Protein AF-0000000075774456 (afdb_homodimer)

Nearest PDB structures (foldseek):
  8r0j-assembly2_D  TM=3.001E-01  e=8.867E-02  Homo sapiens
  5mq0-assembly1_S  TM=2.725E-01  e=1.001E+00  Saccharomyces cerevisiae
  7peq-assembly1_AJ  TM=3.921E-01  e=4.628E+00  Homo sapiens
  8j8p-assembly1_C  TM=2.088E-01  e=6.233E+00  Saccharomyces eubayanus
  8r0j-assembly2_D  TM=2.995E-01  e=8.750E-02  Homo sapiens

Solvent-accessible surface area (backbone atoms only — not comparable to full-atom values): 35991 Å² total; per-residue (Å²): 129,80,80,63,86,65,71,58,77,84,46,40,60,58,49,46,48,51,60,70,64,41,70,75,75,58,75,82,35,66,60,40,63,71,48,33,70,65,65,66,44,66,70,77,59,61,68,73,62,78,71,73,77,82,69,84,73,77,75,72,77,70,77,75,67,77,83,60,87,42,68,63,58,49,47,47,48,47,50,50,47,50,48,49,50,47,52,54,49,50,51,50,32,60,74,36,36,75,82,36,39,67,58,50,49,57,51,33,72,75,36,58,67,51,35,34,53,43,36,69,64,55,50,70,68,39,49,50,53,44,50,50,52,59,75,72,45,87,88,62,61,65,73,50,52,52,49,41,43,66,34,19,48,58,39,28,48,50,69,45,93,50,47,62,52,45,50,50,53,56,49,34,47,71,74,36,50,71,60,31,50,55,34,49,51,51,51,54,65,34,86,73,37,62,55,64,56,55,39,51,48,56,67,71,48,53,46,69,55,30,29,54,49,49,54,52,53,62,67,61,71,70,51,70,68,34,44,61,69,38,34,56,44,52,33,57,35,54,72,56,23,72,86,43,72,68,52,50,50,47,53,48,55,49,48,69,71,40,33,77,80,39,23,66,35,56,48,52,31,48,37,53,34,51,49,52,53,49,27,55,75,68,70,52,86,74,64,60,70,64,51,49,54,37,48,69,62,32,65,27,56,37,28,59,62,36,50,55,54,50,52,55,48,51,55,61,70,75,104,132,79,82,66,86,66,74,57,76,84,47,40,61,58,50,45,46,51,59,69,64,41,70,75,74,57,76,81,35,66,61,40,60,71,47,32,69,64,66,64,43,65,70,75,57,58,67,71,61,78,71,73,78,80,68,85,73,75,77,72,81,68,80,74,68,79,82,60,88,41,69,63,58,49,47,47,49,46,49,51,46,49,48,50,51,46,52,54,50,50,51,49,33,60,74,35,36,74,83,36,39,66,58,49,51,56,54,33,73,75,36,60,66,52,34,36,53,44,37,70,63,56,50,69,67,40,49,50,53,44,51,50,54,58,74,73,43,87,88,61,62,64,73,50,52,52,50,40,46,64,34,20,48,55,38,28,48,49,70,46,94,49,47,62,52,46,50,49,53,54,48,34,47,70,76,37,50,71,58,31,52,56,35,49,51,50,52,54,65,34,86,72,37,60,55,65,56,56,39,53,47,55,68,71,48,54,47,70,57,30,30,52,48,49,54,54,54,63,68,60,72,70,51,69,67,37,43,61,70,38,34,56,46,51,31,55,35,54,72,55,23,72,87,43,72,67,53,49,50,47,53,49,54,49,48,69,71,39,32,77,82,39,23,67,34,58,49,52,31,46,36,53,34,52,49,52,53,49,28,54,74,68,69,52,86,73,63,59,70,65,50,49,54,38,48,68,62,32,65,27,57,37,29,60,62,35,50,55,54,49,52,55,47,51,54,59,69,75,102

Secondary structure (DSSP, 8-state):
-----PPPHHHHHHHHHHHHHS----TT-HHIIIIIHHHTS-TT--TTS---------------------HHHHHHHHHHHHHHHHHHHHHHHHH-TTTTHHHHHHHHHH-THHHHHHHHHS-HHHHHHHHHHHHH-S---HHHHHHIIIIIHHHHHHH---HHHHHHHHHHHHH-HHHHHHHHHHHHH-TTS-HHHHHHHHHHS-HHHHHHHHHHHTTS---HHHHHHTHHHHHHHHHHS---HHHHHHHHHHHHHHTTTTTT-HHHHHHHHHHHHHHHHHT----HHHHHHHHHH--STTHHHHHHHHHHHHHHHH-/-----PPPHHHHHHHHHHHHHS----TT-HHIIIIIHHHTS-TT--TTS---------------------HHHHHHHHHHHHHHHHHHHHHHHHH-TTTTHHHHHHHHHH-THHHHHHHHHS-HHHHHHHHHHHHH-S---HHHHHHIIIIIHHHHHHH---HHHHHHHHHHHHH-HHHHHHHHHHHHH-TTS-HHHHHHHHHHS-HHHHHHHHHHHHTS---HHHHHHTHHHHHHHHHHS---HHHHHHHHHHHHHHTTTTTT-HHHHHHHHHHHHHHHHHT----HHHHHHHHHH--STTHHHHHHHHHHHHHHHH-

pLDDT: mean 80.05, std 23.54, range [22.78, 98.06]

Foldseek 3Di:
DPPPPDDDPVCVVVVVVVVVPPPDPPCPPPCCVVCVVVVPPPPVVPCPDCPPCPDDPPVPPPDPPDPDCPPVVVVVVVVVVVVVVLVVLLVVCQVPVVVCVVVVLVVCLVPVVSLLVSLQPHDPVSVLVNLCCVLVDDPDDPSSLLSNLVHNLQSNQLRDDDPVNLVSLLSCCVRPVVSSLVSVLVQLADLSRQLVSLQVNLVVDAQAVLQVVLLSVLVSPHDLVSCVRNLQSNLSSLLSYDDDPSSLVSLVVSCLVCLVVCLEPQSSLSSLLSSLVVCVVVLNDDPLPSSVVSLVSRDYPSSVSSVVSSVVSVVVVVD/DPPPPDDDPVCVVVVVVVVVPPPDPPCPPPCCVVCVVVVVPCPVVVCVPCPPPPPDPPVPPPPPPDPDCPPVVVVVVVVVVVVVVLVVLLVVCQVPVVVCVVVVLVVCLVPVVSLLVSLQPHDPVSVLVNLCCVLVDDPDDPSSLLSNLVHNLQSNQLRDDDPVNLVSLLSCCVRPVVSSLVSVLVQLADLSRQLVSLQVNLVVDAQAVLQVVLLSVLVSPHDLVSCVRNLQSNLSSLLSYDDDPSSLVSLVVSCLVCLVVCLEPQSSLSSLLSSLVVCVVVLNDDPLPSSVVSLVSRDYPSSVSSVVSSVVSVVVVVD

Sequence (638 aa):
MSDIWTFHPLSEDEVLKCIALAPRPNDNNKWFRRFGHKLIAPCCNDENILSPKTNDRVEKKSKTPDPEDCPLEIEKNKIDSNEKHFEDFLEAVENDPILQFNSLVEECLKDNVLLTKLAQKLTTFSVEKICKHIYENENINSAFLEIFHKYFVPAYLKREHSCISLDILVRAHAKYPVLFKTLLCTILKDPEIPNLFFQDFISSIDETEQTKLLLDISNFELRTEEFINNIFSIYTAYKNSEKTDRIQTFILDHILQCGHICSNDKHFGRLLLAFLQAEKHLNICQNYGNIERIIEIHKSPFRRPCWNIFKELNKNNALMSDIWTFHPLSEDEVLKCIALAPRPNDNNKWFRRFGHKLIAPCCNDENILSPKTNDRVEKKSKTPDPEDCPLEIEKNKIDSNEKHFEDFLEAVENDPILQFNSLVEECLKDNVLLTKLAQKLTTFSVEKICKHIYENENINSAFLEIFHKYFVPAYLKREHSCISLDILVRAHAKYPVLFKTLLCTILKDPEIPNLFFQDFISSIDETEQTKLLLDISNFELRTEEFINNIFSIYTAYKNSEKTDRIQTFILDHILQCGHICSNDKHFGRLLLAFLQAEKHLNICQNYGNIERIIEIHKSPFRRPCWNIFKELNKNNAL

Structure (mmCIF, N/CA/C/O backbone):
data_AF-0000000075774456-model_v1
#
loop_
_entity.id
_entity.type
_entity.pdbx_description
1 polymer 'Uncharacterized protein LOC128200092'
#
loop_
_atom_site.group_PDB
_atom_site.id
_atom_site.type_symbol
_atom_site.label_atom_id
_atom_site.label_alt_id
_atom_site.label_comp_id
_atom_site.label_asym_id
_atom_site.label_entity_id
_atom_site.label_seq_id
_atom_site.pdbx_PDB_ins_code
_atom_site.Cartn_x
_atom_site.Cartn_y
_atom_site.Cartn_z
_atom_site.occupancy
_atom_site.B_iso_or_equiv
_atom_site.auth_seq_id
_atom_site.auth_comp_id
_atom_site.auth_asym_id
_atom_site.auth_atom_id
_atom_site.pdbx_PDB_model_num
ATOM 1 N N . MET A 1 1 ? 1.612 31.109 -44.031 1 23.02 1 MET A N 1
ATOM 2 C CA . MET A 1 1 ? 0.439 30.75 -43.25 1 23.02 1 MET A CA 1
ATOM 3 C C . MET A 1 1 ? 0.586 29.359 -42.656 1 23.02 1 MET A C 1
ATOM 5 O O . MET A 1 1 ? 0.74 28.375 -43.375 1 23.02 1 MET A O 1
ATOM 9 N N . SER A 1 2 ? 1.358 29.297 -41.625 1 29.95 2 SER A N 1
ATOM 10 C CA . SER A 1 2 ? 1.888 28.109 -40.969 1 29.95 2 SER A CA 1
ATOM 11 C C . SER A 1 2 ? 0.77 27.141 -40.594 1 29.95 2 SER A C 1
ATOM 13 O O . SER A 1 2 ? -0.236 27.547 -40 1 29.95 2 SER A O 1
ATOM 15 N N . ASP A 1 3 ? 0.502 26.188 -41.5 1 30.09 3 ASP A N 1
ATOM 16 C CA . ASP A 1 3 ? -0.537 25.172 -41.438 1 30.09 3 ASP A CA 1
ATOM 17 C C . ASP A 1 3 ? -0.624 24.531 -40.062 1 30.09 3 ASP A C 1
ATOM 19 O O . ASP A 1 3 ? 0.303 23.859 -39.625 1 30.09 3 ASP A O 1
ATOM 23 N N . ILE A 1 4 ? -1.147 25.344 -39.125 1 33.56 4 ILE A N 1
ATOM 24 C CA . ILE A 1 4 ? -1.485 24.938 -37.781 1 33.56 4 ILE A CA 1
ATOM 25 C C . ILE A 1 4 ? -2.334 23.672 -37.812 1 33.56 4 ILE A C 1
ATOM 27 O O . ILE A 1 4 ? -3.273 23.562 -38.594 1 33.56 4 ILE A O 1
ATOM 31 N N . TRP A 1 5 ? -1.724 22.625 -37.625 1 36.03 5 TRP A N 1
ATOM 32 C CA . TRP A 1 5 ? -2.451 21.359 -37.5 1 36.03 5 TRP A CA 1
ATOM 33 C C . TRP A 1 5 ? -3.812 21.578 -36.844 1 36.03 5 TRP A C 1
ATOM 35 O O . TRP A 1 5 ? -3.912 22.219 -35.812 1 36.03 5 TRP A O 1
ATOM 45 N N . THR A 1 6 ? -4.848 21.781 -37.594 1 41.5 6 THR A N 1
ATOM 46 C CA . THR A 1 6 ? -6.215 21.875 -37.094 1 41.5 6 THR A CA 1
ATOM 47 C C . THR A 1 6 ? -6.828 20.484 -36.938 1 41.5 6 THR A C 1
ATOM 49 O O . THR A 1 6 ? -6.457 19.547 -37.625 1 41.5 6 THR A O 1
ATOM 52 N N . PHE A 1 7 ? -7.328 20.203 -35.906 1 46.16 7 PHE A N 1
ATOM 53 C CA . PHE A 1 7 ? -8.109 18.984 -35.688 1 46.16 7 PHE A CA 1
ATOM 54 C C . PHE A 1 7 ? -9.172 18.844 -36.781 1 46.16 7 PHE A C 1
ATOM 56 O O . PHE A 1 7 ? -9.625 19.844 -37.344 1 46.16 7 PHE A O 1
ATOM 63 N N . HIS A 1 8 ? -9.359 17.703 -37.188 1 51.75 8 HIS A N 1
ATOM 64 C CA . HIS A 1 8 ? -10.469 17.469 -38.125 1 51.75 8 HIS A CA 1
ATOM 65 C C . HIS A 1 8 ? -11.75 18.125 -37.625 1 51.75 8 HIS A C 1
ATOM 67 O O . HIS A 1 8 ? -12.047 18.094 -36.406 1 51.75 8 HIS A O 1
ATOM 73 N N . PRO A 1 9 ? -12.508 18.766 -38.406 1 55.19 9 PRO A N 1
ATOM 74 C CA . PRO A 1 9 ? -13.719 19.5 -38 1 55.19 9 PRO A CA 1
ATOM 75 C C . PRO A 1 9 ? -14.711 18.641 -37.25 1 55.19 9 PRO A C 1
ATOM 77 O O . PRO A 1 9 ? -15.406 19.141 -36.344 1 55.19 9 PRO A O 1
ATOM 80 N N . LEU A 1 10 ? -14.734 17.375 -37.531 1 57.59 10 LEU A N 1
ATOM 81 C CA . LEU A 1 10 ? -15.695 16.5 -36.875 1 57.59 10 LEU A CA 1
ATOM 82 C C . LEU A 1 10 ? -15.25 16.188 -35.469 1 57.59 10 LEU A C 1
ATOM 84 O O . LEU A 1 10 ? -16.047 15.711 -34.656 1 57.59 10 LEU A O 1
ATOM 88 N N . SER A 1 11 ? -13.992 16.25 -35.312 1 49.12 11 SER A N 1
ATOM 89 C CA . SER A 1 11 ? -13.469 15.961 -33.969 1 49.12 11 SER A CA 1
ATOM 90 C C . SER A 1 11 ? -13.352 17.234 -33.156 1 49.12 11 SER A C 1
ATOM 92 O O . SER A 1 11 ? -12.883 17.203 -32.031 1 49.12 11 SER A O 1
ATOM 94 N N . GLU A 1 12 ? -13.68 18.344 -33.75 1 55.12 12 GLU A N 1
ATOM 95 C CA . GLU A 1 12 ? -13.586 19.641 -33.062 1 55.12 12 GLU A CA 1
ATOM 96 C C . GLU A 1 12 ? -14.438 19.641 -31.797 1 55.12 12 GLU A C 1
ATOM 98 O O . GLU A 1 12 ? -13.992 20.125 -30.75 1 55.12 12 GLU A O 1
ATOM 103 N N . ASP A 1 13 ? -15.531 19.109 -31.922 1 57.44 13 ASP A N 1
ATOM 104 C CA . ASP A 1 13 ? -16.422 19.078 -30.766 1 57.44 13 ASP A CA 1
ATOM 105 C C . ASP A 1 13 ? -15.828 18.219 -29.656 1 57.44 13 ASP A C 1
ATOM 107 O O . ASP A 1 13 ? -15.891 18.594 -28.469 1 57.44 13 ASP A O 1
ATOM 111 N N . GLU A 1 14 ? -15.336 17.078 -29.984 1 57.41 14 GLU A N 1
ATOM 112 C CA . GLU A 1 14 ? -14.758 16.188 -28.984 1 57.41 14 GLU A CA 1
ATOM 113 C C . GLU A 1 14 ? -13.477 16.766 -28.391 1 57.41 14 GLU A C 1
ATOM 115 O O . GLU A 1 14 ? -13.242 16.688 -27.188 1 57.41 14 GLU A O 1
ATOM 120 N N . VAL A 1 15 ? -12.695 17.406 -29.234 1 55.25 15 VAL A N 1
ATOM 121 C CA . VAL A 1 15 ? -11.5 18.094 -28.766 1 55.25 15 VAL A CA 1
ATOM 122 C C . VAL A 1 15 ? -11.906 19.281 -27.891 1 55.25 15 VAL A C 1
ATOM 124 O O . VAL A 1 15 ? -11.328 19.5 -26.828 1 55.25 15 VAL A O 1
ATOM 127 N N . LEU A 1 16 ? -12.898 19.953 -28.297 1 57.19 16 LEU A N 1
ATOM 128 C CA . LEU A 1 16 ? -13.414 21.047 -27.484 1 57.19 16 LEU A CA 1
ATOM 129 C C . LEU A 1 16 ? -13.977 20.531 -26.172 1 57.19 16 LEU A C 1
ATOM 131 O O . LEU A 1 16 ? -13.773 21.156 -25.125 1 57.19 16 LEU A O 1
ATOM 135 N N . LYS A 1 17 ? -14.633 19.469 -26.188 1 57.06 17 LYS A N 1
ATOM 136 C CA . LYS A 1 17 ? -15.086 18.828 -24.953 1 57.06 17 LYS A CA 1
ATOM 137 C C . LYS A 1 17 ? -13.906 18.391 -24.094 1 57.06 17 LYS A C 1
ATOM 139 O O . LYS A 1 17 ? -13.93 18.562 -22.875 1 57.06 17 LYS A O 1
ATOM 144 N N . CYS A 1 18 ? -12.938 17.781 -24.672 1 53.84 18 CYS A N 1
ATOM 145 C CA . CYS A 1 18 ? -11.742 17.406 -23.938 1 53.84 18 CYS A CA 1
ATOM 146 C C . CYS A 1 18 ? -11.031 18.641 -23.391 1 53.84 18 CYS A C 1
ATOM 148 O O . CYS A 1 18 ? -10.578 18.656 -22.25 1 53.84 18 CYS A O 1
ATOM 150 N N . ILE A 1 19 ? -10.906 19.688 -24.219 1 52.62 19 ILE A N 1
ATOM 151 C CA . ILE A 1 19 ? -10.32 20.953 -23.797 1 52.62 19 ILE A CA 1
ATOM 152 C C . ILE A 1 19 ? -11.211 21.609 -22.734 1 52.62 19 ILE A C 1
ATOM 154 O O . ILE A 1 19 ? -10.719 22.125 -21.734 1 52.62 19 ILE A O 1
ATOM 158 N N . ALA A 1 20 ? -12.523 21.578 -22.922 1 53.41 20 ALA A N 1
ATOM 159 C CA . ALA A 1 20 ? -13.477 22.172 -21.984 1 53.41 20 ALA A CA 1
ATOM 160 C C . ALA A 1 20 ? -13.469 21.406 -20.656 1 53.41 20 ALA A C 1
ATOM 162 O O . ALA A 1 20 ? -13.742 21.984 -19.594 1 53.41 20 ALA A O 1
ATOM 163 N N . LEU A 1 21 ? -13.312 20.125 -20.656 1 47.38 21 LEU A N 1
ATOM 164 C CA . LEU A 1 21 ? -13.258 19.281 -19.469 1 47.38 21 LEU A CA 1
ATOM 165 C C . LEU A 1 21 ? -11.852 19.266 -18.875 1 47.38 21 LEU A C 1
ATOM 167 O O . LEU A 1 21 ? -11.641 18.734 -17.781 1 47.38 21 LEU A O 1
ATOM 171 N N . ALA A 1 22 ? -10.922 19.625 -19.594 1 43.44 22 ALA A N 1
ATOM 172 C CA . ALA A 1 22 ? -9.562 19.688 -19.078 1 43.44 22 ALA A CA 1
ATOM 173 C C . ALA A 1 22 ? -9.453 20.703 -17.938 1 43.44 22 ALA A C 1
ATOM 175 O O . ALA A 1 22 ? -9.961 21.812 -18.031 1 43.44 22 ALA A O 1
ATOM 176 N N . PRO A 1 23 ? -9.242 20.25 -16.734 1 45.97 23 PRO A N 1
ATOM 177 C CA . PRO A 1 23 ? -9.086 21.266 -15.688 1 45.97 23 PRO A CA 1
ATOM 178 C C . PRO A 1 23 ? -8.188 22.422 -16.109 1 45.97 23 PRO A C 1
ATOM 180 O O . PRO A 1 23 ? -7.387 22.281 -17.031 1 45.97 23 PRO A O 1
ATOM 183 N N . ARG A 1 24 ? -8.492 23.672 -15.805 1 46.66 24 ARG A N 1
ATOM 184 C CA . ARG A 1 24 ? -7.637 24.844 -16.016 1 46.66 24 ARG A CA 1
ATOM 185 C C . ARG A 1 24 ? -6.168 24.484 -15.836 1 46.66 24 ARG A C 1
ATOM 187 O O . ARG A 1 24 ? -5.82 23.703 -14.953 1 46.66 24 ARG A O 1
ATOM 194 N N . PRO A 1 25 ? -5.395 24.703 -16.844 1 44.66 25 PRO A N 1
ATOM 195 C CA . PRO A 1 25 ? -3.975 24.422 -16.609 1 44.66 25 PRO A CA 1
ATOM 196 C C . PRO A 1 25 ? -3.482 24.938 -15.258 1 44.66 25 PRO A C 1
ATOM 198 O O . PRO A 1 25 ? -3.949 25.969 -14.773 1 44.66 25 PRO A O 1
ATOM 201 N N . ASN A 1 26 ? -3.061 24.031 -14.453 1 42.84 26 ASN A N 1
ATOM 202 C CA . ASN A 1 26 ? -2.443 24.516 -13.227 1 42.84 26 ASN A CA 1
ATOM 203 C C . ASN A 1 26 ? -1.421 25.625 -13.5 1 42.84 26 ASN A C 1
ATOM 205 O O . ASN A 1 26 ? -0.456 25.406 -14.242 1 42.84 26 ASN A O 1
ATOM 209 N N . ASP A 1 27 ? -1.751 26.703 -13.234 1 50.41 27 ASP A N 1
ATOM 210 C CA . ASP A 1 27 ? -0.91 27.875 -13.398 1 50.41 27 ASP A CA 1
ATOM 211 C C . ASP A 1 27 ? 0.505 27.625 -12.883 1 50.41 27 ASP A C 1
ATOM 213 O O . ASP A 1 27 ? 1.461 28.25 -13.344 1 50.41 27 ASP A O 1
ATOM 217 N N . ASN A 1 28 ? 0.644 26.688 -11.992 1 46.28 28 ASN A N 1
ATOM 218 C CA . ASN A 1 28 ? 1.929 26.375 -11.375 1 46.28 28 ASN A CA 1
ATOM 219 C C . ASN A 1 28 ? 2.652 25.266 -12.141 1 46.28 28 ASN A C 1
ATOM 221 O O . ASN A 1 28 ? 3.689 24.766 -11.695 1 46.28 28 ASN A O 1
ATOM 225 N N . ASN A 1 29 ? 2.193 24.828 -13.125 1 47.84 29 ASN A N 1
ATOM 226 C CA . ASN A 1 29 ? 2.877 23.875 -14 1 47.84 29 ASN A CA 1
ATOM 227 C C . ASN A 1 29 ? 4.027 24.547 -14.75 1 47.84 29 ASN A C 1
ATOM 229 O O . ASN A 1 29 ? 3.822 25.516 -15.469 1 47.84 29 ASN A O 1
ATOM 233 N N . LYS A 1 30 ? 5.207 24.188 -14.469 1 50.25 30 LYS A N 1
ATOM 234 C CA . LYS A 1 30 ? 6.41 24.812 -15.016 1 50.25 30 LYS A CA 1
ATOM 235 C C . LYS A 1 30 ? 6.359 24.844 -16.547 1 50.25 30 LYS A C 1
ATOM 237 O O . LYS A 1 30 ? 6.789 25.812 -17.156 1 50.25 30 LYS A O 1
ATOM 242 N N . TRP A 1 31 ? 5.848 23.828 -17.078 1 44.75 31 TRP A N 1
ATOM 243 C CA . TRP A 1 31 ? 5.75 23.781 -18.547 1 44.75 31 TRP A CA 1
ATOM 244 C C . TRP A 1 31 ? 4.723 24.797 -19.047 1 44.75 31 TRP A C 1
ATOM 246 O O . TRP A 1 31 ? 4.977 25.531 -20 1 44.75 31 TRP A O 1
ATOM 256 N N . PHE A 1 32 ? 3.633 24.844 -18.344 1 48.34 32 PHE A N 1
ATOM 257 C CA . PHE A 1 32 ? 2.602 25.797 -18.703 1 48.34 32 PHE A CA 1
ATOM 258 C C . PHE A 1 32 ? 3.082 27.234 -18.469 1 48.34 32 PHE A C 1
ATOM 260 O O . PHE A 1 32 ? 2.852 28.109 -19.297 1 48.34 32 PHE A O 1
ATOM 267 N N . ARG A 1 33 ? 3.848 27.375 -17.453 1 51.78 33 ARG A N 1
ATOM 268 C CA . ARG A 1 33 ? 4.441 28.688 -17.188 1 51.78 33 ARG A CA 1
ATOM 269 C C . ARG A 1 33 ? 5.441 29.062 -18.266 1 51.78 33 ARG A C 1
ATOM 271 O O . ARG A 1 33 ? 5.516 30.219 -18.672 1 51.78 33 ARG A O 1
ATOM 278 N N . ARG A 1 34 ? 6.105 28.047 -18.703 1 49.53 34 ARG A N 1
ATOM 279 C CA . ARG A 1 34 ? 7.16 28.297 -19.688 1 49.53 34 ARG A CA 1
ATOM 280 C C . ARG A 1 34 ? 6.598 28.297 -21.094 1 49.53 34 ARG A C 1
ATOM 282 O O . ARG A 1 34 ? 7.023 29.109 -21.938 1 49.53 34 ARG A O 1
ATOM 289 N N . PHE A 1 35 ? 5.598 27.453 -21.391 1 47.81 35 PHE A N 1
ATOM 290 C CA . PHE A 1 35 ? 5.191 27.266 -22.781 1 47.81 35 PHE A CA 1
ATOM 291 C C . PHE A 1 35 ? 3.699 27.531 -22.953 1 47.81 35 PHE A C 1
ATOM 293 O O . PHE A 1 35 ? 3.195 27.594 -24.078 1 47.81 35 PHE A O 1
ATOM 300 N N . GLY A 1 36 ? 3.016 27.531 -21.812 1 43.72 36 GLY A N 1
ATOM 301 C CA . GLY A 1 36 ? 1.571 27.703 -21.797 1 43.72 36 GLY A CA 1
ATOM 302 C C . GLY A 1 36 ? 1.118 29 -22.422 1 43.72 36 GLY A C 1
ATOM 303 O O . GLY A 1 36 ? 0.051 29.062 -23.047 1 43.72 36 GLY A O 1
ATOM 304 N N . HIS A 1 37 ? 1.903 29.938 -22.125 1 44.28 37 HIS A N 1
ATOM 305 C CA . HIS A 1 37 ? 1.572 31.219 -22.719 1 44.28 37 HIS A CA 1
ATOM 306 C C . HIS A 1 37 ? 1.458 31.109 -24.234 1 44.28 37 HIS A C 1
ATOM 308 O O . HIS A 1 37 ? 0.77 31.906 -24.875 1 44.28 37 HIS A O 1
ATOM 314 N N . LYS A 1 38 ? 2.17 30.172 -24.75 1 41.22 38 LYS A N 1
ATOM 315 C CA . LYS A 1 38 ? 2.119 30.047 -26.203 1 41.22 38 LYS A CA 1
ATOM 316 C C . LYS A 1 38 ? 0.827 29.375 -26.656 1 41.22 38 LYS A C 1
ATOM 318 O O . LYS A 1 38 ? 0.399 29.547 -27.797 1 41.22 38 LYS A O 1
ATOM 323 N N . LEU A 1 39 ? 0.362 28.5 -25.781 1 38.62 39 LEU A N 1
ATOM 324 C CA . LEU A 1 39 ? -0.819 27.766 -26.234 1 38.6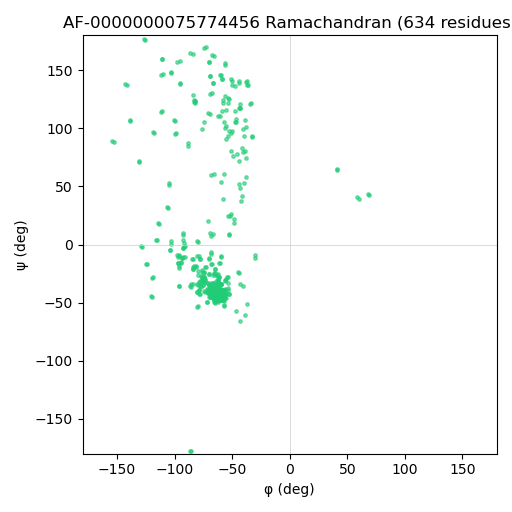2 39 LEU A CA 1
ATOM 325 C C . LEU A 1 39 ? -2.068 28.641 -26.125 1 38.62 39 LEU A C 1
ATOM 327 O O . LEU A 1 39 ? -3.102 28.328 -26.719 1 38.62 39 LEU A O 1
ATOM 331 N N . ILE A 1 40 ? -2.104 29.453 -25.078 1 35.12 40 ILE A N 1
ATOM 332 C CA . ILE A 1 40 ? -3.279 30.312 -25 1 35.12 40 ILE A CA 1
ATOM 333 C C . ILE A 1 40 ? -3.268 31.312 -26.156 1 35.12 40 ILE A C 1
ATOM 335 O O . ILE A 1 40 ? -3.918 32.375 -26.094 1 35.12 40 ILE A O 1
ATOM 339 N N . ALA A 1 41 ? -2.32 31.031 -27.031 1 31.27 41 ALA A N 1
ATOM 340 C CA . ALA A 1 41 ? -2.541 31.984 -28.109 1 31.27 41 ALA A CA 1
ATOM 341 C C . ALA A 1 41 ? -3.965 31.875 -28.656 1 31.27 41 ALA A C 1
ATOM 343 O O . ALA A 1 41 ? -4.543 30.781 -28.688 1 31.27 41 ALA A O 1
ATOM 344 N N . PRO A 1 42 ? -4.566 32.938 -28.688 1 32.69 42 PRO A N 1
ATOM 345 C CA . PRO A 1 42 ? -5.91 33.188 -29.219 1 32.69 42 PRO A CA 1
ATOM 346 C C . PRO A 1 42 ? -6.168 32.406 -30.516 1 32.69 42 PRO A C 1
ATOM 348 O O . PRO A 1 42 ? -5.574 32.719 -31.547 1 32.69 42 PRO A O 1
ATOM 351 N N . CYS A 1 43 ? -5.941 31.094 -30.453 1 30.69 43 CYS A N 1
ATOM 352 C CA . CYS A 1 43 ? -6.453 30.609 -31.734 1 30.69 43 CYS A CA 1
ATOM 353 C C . CYS A 1 43 ? -7.723 31.344 -32.125 1 30.69 43 CYS A C 1
ATOM 355 O O . CYS A 1 43 ? -7.984 31.531 -33.312 1 30.69 43 CYS A O 1
ATOM 357 N N . CYS A 1 44 ? -8.719 31.156 -31.172 1 28.75 44 CYS A N 1
ATOM 358 C CA . CYS A 1 44 ? -10.008 31.562 -31.719 1 28.75 44 CYS A CA 1
ATOM 359 C C . CYS A 1 44 ? -10.086 33.094 -31.859 1 28.75 44 CYS A C 1
ATOM 361 O O . CYS A 1 44 ? -10.68 33.75 -31.016 1 28.75 44 CYS A O 1
ATOM 363 N N . ASN A 1 45 ? -8.969 33.781 -31.891 1 27.34 45 ASN A N 1
ATOM 364 C CA . ASN A 1 45 ? -9.266 35.188 -32.156 1 27.34 45 ASN A CA 1
ATOM 365 C C . ASN A 1 45 ? -10.133 35.344 -33.406 1 27.34 45 ASN A C 1
ATOM 367 O O . ASN A 1 45 ? -9.672 35.875 -34.438 1 27.34 45 ASN A O 1
ATOM 371 N N . ASP A 1 46 ? -10.602 34.156 -33.906 1 27.55 46 ASP A N 1
ATOM 372 C CA . ASP A 1 46 ? -11.461 34.656 -34.969 1 27.55 46 ASP A CA 1
ATOM 373 C C . ASP A 1 46 ? -12.523 35.625 -34.438 1 27.55 46 ASP A C 1
ATOM 375 O O . ASP A 1 46 ? -13.469 35.188 -33.75 1 27.55 46 ASP A O 1
ATOM 379 N N . GLU A 1 47 ? -12.055 36.719 -33.844 1 29.83 47 GLU A N 1
ATOM 380 C CA . GLU A 1 47 ? -12.836 37.906 -33.594 1 29.83 47 GLU A CA 1
ATOM 381 C C . GLU A 1 47 ? -13.922 38.094 -34.656 1 29.83 47 GLU A C 1
ATOM 383 O O . GLU A 1 47 ? -14.633 39.125 -34.625 1 29.83 47 GLU A O 1
ATOM 388 N N . ASN A 1 48 ? -13.805 37.312 -35.719 1 29.8 48 ASN A N 1
ATOM 389 C CA . ASN A 1 48 ? -14.812 37.75 -36.688 1 29.8 48 ASN A CA 1
ATOM 390 C C . ASN A 1 48 ? -16.234 37.438 -36.188 1 29.8 48 ASN A C 1
ATOM 392 O O . ASN A 1 48 ? -17.172 37.469 -36.969 1 29.8 48 ASN A O 1
ATOM 396 N N . ILE A 1 49 ? -16.344 36.688 -35.062 1 24.47 49 ILE A N 1
ATOM 397 C CA . ILE A 1 49 ? -17.781 36.562 -34.875 1 24.47 49 ILE A CA 1
ATOM 398 C C . ILE A 1 49 ? -18.422 37.969 -34.812 1 24.47 49 ILE A C 1
ATOM 400 O O . ILE A 1 49 ? -17.828 38.875 -34.281 1 24.47 49 ILE A O 1
ATOM 404 N N . LEU A 1 50 ? -19.797 38.094 -35.188 1 24.2 50 LEU A N 1
ATOM 405 C CA . LEU A 1 50 ? -20.75 39.125 -35.656 1 24.2 50 LEU A CA 1
ATOM 406 C C . LEU A 1 50 ? -20.984 40.156 -34.594 1 24.2 50 LEU A C 1
ATOM 408 O O . LEU A 1 50 ? -21.547 39.875 -33.531 1 24.2 50 LEU A O 1
ATOM 412 N N . SER A 1 51 ? -19.938 40.906 -34.125 1 25.25 51 SER A N 1
ATOM 413 C CA . SER A 1 51 ? -20.375 42.094 -33.375 1 25.25 51 SER A CA 1
ATOM 414 C C . SER A 1 51 ? -21.562 42.75 -34.062 1 25.25 51 SER A C 1
ATOM 416 O O . SER A 1 51 ? -21.469 43.219 -35.188 1 25.25 51 SER A O 1
ATOM 418 N N . PRO A 1 52 ? -22.797 42.156 -33.844 1 25.3 52 PRO A N 1
ATOM 419 C CA . PRO A 1 52 ? -23.859 42.969 -34.469 1 25.3 52 PRO A CA 1
ATOM 420 C C . PRO A 1 52 ? -23.719 44.438 -34.125 1 25.3 52 PRO A C 1
ATOM 422 O O . PRO A 1 52 ? -23.25 44.812 -33.062 1 25.3 52 PRO A O 1
ATOM 425 N N . LYS A 1 53 ? -23.438 45.25 -35.156 1 27.05 53 LYS A N 1
ATOM 426 C CA . LYS A 1 53 ? -23.453 46.719 -35.25 1 27.05 53 LYS A CA 1
ATOM 427 C C . LYS A 1 53 ? -24.703 47.281 -34.594 1 27.05 53 LYS A C 1
ATOM 429 O O . LYS A 1 53 ? -25.797 47.188 -35.125 1 27.05 53 LYS A O 1
ATOM 434 N N . THR A 1 54 ? -24.984 46.875 -33.312 1 22.98 54 THR A N 1
ATOM 435 C CA . THR A 1 54 ? -26.094 47.688 -32.781 1 22.98 54 THR A CA 1
ATOM 436 C C . THR A 1 54 ? -25.797 49.188 -32.938 1 22.98 54 THR A C 1
ATOM 438 O O . THR A 1 54 ? -24.766 49.656 -32.438 1 22.98 54 THR A O 1
ATOM 441 N N . ASN A 1 55 ? -26.328 49.844 -34 1 22.95 55 ASN A N 1
ATOM 442 C CA . ASN A 1 55 ? -26.375 51.219 -34.5 1 22.95 55 ASN A CA 1
ATOM 443 C C . ASN A 1 55 ? -26.656 52.219 -33.375 1 22.95 55 ASN A C 1
ATOM 445 O O . ASN A 1 55 ? -26.141 53.344 -33.375 1 22.95 55 ASN A O 1
ATOM 449 N N . ASP A 1 56 ? -27.859 52.188 -32.75 1 24.98 56 ASP A N 1
ATOM 450 C CA . ASP A 1 56 ? -28.547 53.438 -32.531 1 24.98 56 ASP A CA 1
ATOM 451 C C . ASP A 1 56 ? -27.922 54.25 -31.406 1 24.98 56 ASP A C 1
ATOM 453 O O . ASP A 1 56 ? -27.75 53.719 -30.297 1 24.98 56 ASP A O 1
ATOM 457 N N . ARG A 1 57 ? -27.188 55.312 -31.766 1 23.33 57 ARG A N 1
ATOM 458 C CA . ARG A 1 57 ? -26.484 56.406 -31.078 1 23.33 57 ARG A CA 1
ATOM 459 C C . ARG A 1 57 ? -27.391 57.094 -30.094 1 23.33 57 ARG A C 1
ATOM 461 O O . ARG A 1 57 ? -28.078 58.062 -30.438 1 23.33 57 ARG A O 1
ATOM 468 N N . VAL A 1 58 ? -28.453 56.5 -29.484 1 25.34 58 VAL A N 1
ATOM 469 C CA . VAL A 1 58 ? -29.281 57.5 -28.812 1 25.34 58 VAL A CA 1
ATOM 470 C C . VAL A 1 58 ? -28.422 58.281 -27.828 1 25.34 58 VAL A C 1
ATOM 472 O O . VAL A 1 58 ? -27.75 57.688 -26.969 1 25.34 58 VAL A O 1
ATOM 475 N N . GLU A 1 59 ? -28.016 59.438 -28.203 1 26.39 59 GLU A N 1
ATOM 476 C CA . GLU A 1 59 ? -27.25 60.531 -27.594 1 26.39 59 GLU A CA 1
ATOM 477 C C . GLU A 1 59 ? -27.844 60.938 -26.25 1 26.39 59 GLU A C 1
ATOM 479 O O . GLU A 1 59 ? -28.812 61.719 -26.203 1 26.39 59 GLU A O 1
ATOM 484 N N . LYS A 1 60 ? -28.594 60.094 -25.484 1 26.78 60 LYS A N 1
ATOM 485 C CA . LYS A 1 60 ? -29.203 60.812 -24.375 1 26.78 60 LYS A CA 1
ATOM 486 C C . LYS A 1 60 ? -28.125 61.531 -23.547 1 26.78 60 LYS A C 1
ATOM 488 O O . LYS A 1 60 ? -27.078 60.938 -23.25 1 26.78 60 LYS A O 1
ATOM 493 N N . LYS A 1 61 ? -28.125 62.781 -23.5 1 29.72 61 LYS A N 1
ATOM 494 C CA . LYS A 1 61 ? -27.422 63.875 -22.797 1 29.72 61 LYS A CA 1
ATOM 495 C C . LYS A 1 61 ? -27.375 63.594 -21.281 1 29.72 61 LYS A C 1
ATOM 497 O O . LYS A 1 61 ? -27.891 64.375 -20.5 1 29.72 61 LYS A O 1
ATOM 502 N N . SER A 1 62 ? -27.578 62.344 -20.797 1 28.12 62 SER A N 1
ATOM 503 C CA . SER A 1 62 ? -27.844 62.406 -19.359 1 28.12 62 SER A CA 1
ATOM 504 C C . SER A 1 62 ? -26.703 63.062 -18.609 1 28.12 62 SER A C 1
ATOM 506 O O . SER A 1 62 ? -25.547 62.938 -18.984 1 28.12 62 SER A O 1
ATOM 508 N N . LYS A 1 63 ? -27.031 64.125 -17.844 1 33.09 63 LYS A N 1
ATOM 509 C CA . LYS A 1 63 ? -26.281 64.938 -16.875 1 33.09 63 LYS A CA 1
ATOM 510 C C . LYS A 1 63 ? -25.391 64.062 -16.016 1 33.09 63 LYS A C 1
ATOM 512 O O . LYS A 1 63 ? -25.844 63.031 -15.477 1 33.09 63 LYS A O 1
ATOM 517 N N . THR A 1 64 ? -24.156 64 -16.359 1 34.81 64 THR A N 1
ATOM 518 C CA . THR A 1 64 ? -23.078 63.25 -15.727 1 34.81 64 THR A CA 1
ATOM 519 C C . THR A 1 64 ? -23.047 63.5 -14.219 1 34.81 64 THR A C 1
ATOM 521 O O . THR A 1 64 ? -22.859 64.625 -13.781 1 34.81 64 THR A O 1
ATOM 524 N N . PRO A 1 65 ? -24 62.875 -13.406 1 37.09 65 PRO A N 1
ATOM 525 C CA . PRO A 1 65 ? -23.875 63.188 -11.984 1 37.09 65 PRO A CA 1
ATOM 526 C C . PRO A 1 65 ? -22.422 63.281 -11.516 1 37.09 65 PRO A C 1
ATOM 528 O O . PRO A 1 65 ? -21.531 62.75 -12.172 1 37.09 65 PRO A O 1
ATOM 531 N N . ASP A 1 66 ? -22.109 64.25 -10.648 1 38.88 66 ASP A N 1
ATOM 532 C CA . ASP A 1 66 ? -20.812 64.438 -9.977 1 38.88 66 ASP A CA 1
ATOM 533 C C . ASP A 1 66 ? -20.219 63.094 -9.586 1 38.88 66 ASP A C 1
ATOM 535 O O . ASP A 1 66 ? -20.922 62.219 -9.117 1 38.88 66 ASP A O 1
ATOM 539 N N . PRO A 1 67 ? -19.188 62.656 -10.289 1 40.56 67 PRO A N 1
ATOM 540 C CA . PRO A 1 67 ? -18.562 61.344 -10.055 1 40.56 67 PRO A CA 1
ATOM 541 C C . PRO A 1 67 ? -18.406 61.031 -8.57 1 40.56 67 PRO A C 1
ATOM 543 O O . PRO A 1 67 ? -17.484 61.531 -7.922 1 40.56 67 PRO A O 1
ATOM 546 N N . GLU A 1 68 ? -19.312 61.375 -7.758 1 40.28 68 GLU A N 1
ATOM 547 C CA . GLU A 1 68 ? -19.188 60.844 -6.41 1 40.28 68 GLU A CA 1
ATOM 548 C C . GLU A 1 68 ? -18.641 59.406 -6.445 1 40.28 68 GLU A C 1
ATOM 550 O O . GLU A 1 68 ? -18.859 58.688 -7.414 1 40.28 68 GLU A O 1
ATOM 555 N N . ASP A 1 69 ? -17.609 59.094 -5.418 1 43.78 69 ASP A N 1
ATOM 556 C CA . ASP A 1 69 ? -16.844 57.875 -5.234 1 43.78 69 ASP A CA 1
ATOM 557 C C . ASP A 1 69 ? -17.719 56.656 -5.496 1 43.78 69 ASP A C 1
ATOM 559 O O . ASP A 1 69 ? -18.688 56.406 -4.777 1 43.78 69 A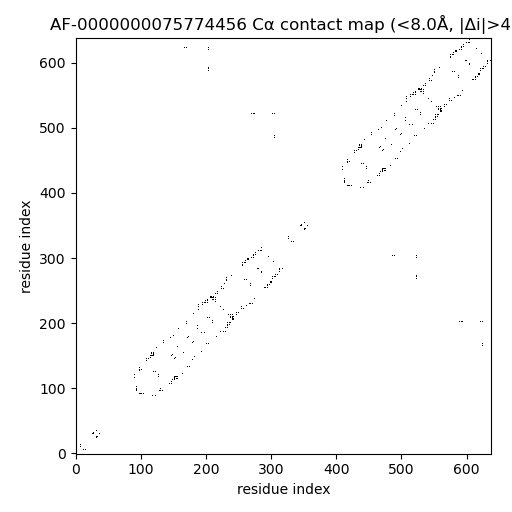SP A O 1
ATOM 563 N N . CYS A 1 70 ? -17.938 56.281 -6.59 1 46.88 70 CYS A N 1
ATOM 564 C CA . CYS A 1 70 ? -18.734 55.125 -7.039 1 46.88 70 CYS A CA 1
ATOM 565 C C . CYS A 1 70 ? -18.438 53.906 -6.191 1 46.88 70 CYS A C 1
ATOM 567 O O . CYS A 1 70 ? -17.266 53.562 -5.969 1 46.88 70 CYS A O 1
ATOM 569 N N . PRO A 1 71 ? -19.438 53.438 -5.52 1 55.81 71 PRO A N 1
ATOM 570 C CA . PRO A 1 71 ? -19.266 52.219 -4.703 1 55.81 71 PRO A CA 1
ATOM 571 C C . PRO A 1 71 ? -18.422 51.156 -5.395 1 55.81 71 PRO A C 1
ATOM 573 O O . PRO A 1 71 ? -17.703 50.406 -4.73 1 55.81 71 PRO A O 1
ATOM 576 N N . LEU A 1 72 ? -18.594 51.094 -6.676 1 57.03 72 LEU A N 1
ATOM 577 C CA . LEU A 1 72 ? -17.828 50.094 -7.379 1 57.03 72 LEU A CA 1
ATOM 578 C C . LEU A 1 72 ? -16.344 50.438 -7.395 1 57.03 72 LEU A C 1
ATOM 580 O O . LEU A 1 72 ? -15.492 49.562 -7.305 1 57.03 72 LEU A O 1
ATOM 584 N N . GLU A 1 73 ? -16.078 51.656 -7.672 1 52.69 73 GLU A N 1
ATOM 585 C CA . GLU A 1 73 ? -14.688 52.094 -7.668 1 52.69 73 GLU A CA 1
ATOM 586 C C . GLU A 1 73 ? -14.086 51.969 -6.27 1 52.69 73 GLU A C 1
ATOM 588 O O . GLU A 1 73 ? -12.914 51.625 -6.117 1 52.69 73 GLU A O 1
ATOM 593 N N . ILE A 1 74 ? -14.867 52.188 -5.316 1 55.72 74 ILE A N 1
ATOM 594 C CA . ILE A 1 74 ? -14.438 52.031 -3.932 1 55.72 74 ILE A CA 1
ATOM 595 C C . ILE A 1 74 ? -14.195 50.562 -3.639 1 55.72 74 ILE A C 1
ATOM 597 O O . ILE A 1 74 ? -13.211 50.188 -2.986 1 55.72 74 ILE A O 1
ATOM 601 N N . GLU A 1 75 ? -15.141 49.844 -4.16 1 56.34 75 GLU A N 1
ATOM 602 C CA . GLU A 1 75 ? -14.969 48.406 -3.945 1 56.34 75 GLU A CA 1
ATOM 603 C C . GLU A 1 75 ? -13.734 47.875 -4.668 1 56.34 75 GLU A C 1
ATOM 605 O O . GLU A 1 75 ? -12.984 47.062 -4.125 1 56.34 75 GLU A O 1
ATOM 610 N N . LYS A 1 76 ? -13.562 48.312 -5.883 1 56.88 76 LYS A N 1
ATOM 611 C CA . LYS A 1 76 ? -12.375 47.938 -6.641 1 56.88 76 LYS A CA 1
ATOM 612 C C . LYS A 1 76 ? -11.102 48.469 -5.992 1 56.88 76 LYS A C 1
ATOM 614 O O . LYS A 1 76 ? -10.094 47.75 -5.922 1 56.88 76 LYS A O 1
ATOM 619 N N . ASN A 1 77 ? -11.188 49.656 -5.645 1 56.38 77 ASN A N 1
ATOM 620 C CA . ASN A 1 77 ? -10.031 50.219 -4.961 1 56.38 77 ASN A CA 1
ATOM 621 C C . ASN A 1 77 ? -9.75 49.5 -3.643 1 56.38 77 ASN A C 1
ATOM 623 O O . ASN A 1 77 ? -8.586 49.312 -3.275 1 56.38 77 ASN A O 1
ATOM 627 N N . LYS A 1 78 ? -10.82 49.094 -2.982 1 60.53 78 LYS A N 1
ATOM 628 C CA . LYS A 1 78 ? -10.68 48.312 -1.754 1 60.53 78 LYS A CA 1
ATOM 629 C C . LYS A 1 78 ? -10.102 46.938 -2.041 1 60.53 78 LYS A C 1
ATOM 631 O O . LYS A 1 78 ? -9.242 46.438 -1.304 1 60.53 78 LYS A O 1
ATOM 636 N N . ILE A 1 79 ? -10.609 46.438 -3.109 1 62.44 79 ILE A N 1
ATOM 637 C CA . ILE A 1 79 ? -10.109 45.125 -3.508 1 62.44 79 ILE A CA 1
ATOM 638 C C . ILE A 1 79 ? -8.641 45.219 -3.895 1 62.44 79 ILE A C 1
ATOM 640 O O . ILE A 1 79 ? -7.824 44.375 -3.502 1 62.44 79 ILE A O 1
ATOM 644 N N . ASP A 1 80 ? -8.359 46.25 -4.707 1 65.31 80 ASP A N 1
ATOM 645 C CA . ASP A 1 80 ? -6.977 46.469 -5.121 1 65.31 80 ASP A CA 1
ATOM 646 C C . ASP A 1 80 ? -6.086 46.781 -3.922 1 65.31 80 ASP A C 1
ATOM 648 O O . ASP A 1 80 ? -4.965 46.281 -3.828 1 65.31 80 ASP A O 1
ATOM 652 N N . SER A 1 81 ? -6.66 47.531 -3.035 1 70 81 SER A N 1
ATOM 653 C CA . SER A 1 81 ? -5.895 47.875 -1.841 1 70 81 SER A CA 1
ATOM 654 C C . SER A 1 81 ? -5.684 46.656 -0.957 1 70 81 SER A C 1
ATOM 656 O O . SER A 1 81 ? -4.594 46.438 -0.414 1 70 81 SER A O 1
ATOM 658 N N . ASN A 1 82 ? -6.699 45.938 -0.958 1 76.94 82 ASN A N 1
ATOM 659 C CA . ASN A 1 82 ? -6.598 44.719 -0.169 1 76.94 82 ASN A CA 1
ATOM 660 C C . ASN A 1 82 ? -5.602 43.719 -0.778 1 76.94 82 ASN A C 1
ATOM 662 O O . ASN A 1 82 ? -4.852 43.062 -0.055 1 76.94 82 ASN A O 1
ATOM 666 N N . GLU A 1 83 ? -5.594 43.781 -2.084 1 83.75 83 GLU A N 1
ATOM 667 C CA . GLU A 1 83 ? -4.656 42.906 -2.762 1 83.75 83 GLU A CA 1
ATOM 668 C C . GLU A 1 83 ? -3.215 43.375 -2.572 1 83.75 83 GLU A C 1
ATOM 670 O O . GLU A 1 83 ? -2.316 42.562 -2.354 1 83.75 83 GLU A O 1
ATOM 675 N N . LYS A 1 84 ? -3.057 44.594 -2.67 1 85.94 84 LYS A N 1
ATOM 676 C CA . LYS A 1 84 ? -1.718 45.125 -2.451 1 85.94 84 LYS A CA 1
ATOM 677 C C . LYS A 1 84 ? -1.262 44.906 -1.013 1 85.94 84 LYS A C 1
ATOM 679 O O . LYS A 1 84 ? -0.106 44.562 -0.771 1 85.94 84 LYS A O 1
ATOM 684 N N . HIS A 1 85 ? -2.162 45.125 -0.106 1 88.12 85 HIS A N 1
ATOM 685 C CA . HIS A 1 85 ? -1.853 44.875 1.298 1 88.12 85 HIS A CA 1
ATOM 686 C C . HIS A 1 85 ? -1.426 43.438 1.522 1 88.12 85 HIS A C 1
ATOM 688 O O . HIS A 1 85 ? -0.47 43.156 2.256 1 88.12 85 HIS A O 1
ATOM 694 N N . PHE A 1 86 ? -2.07 42.562 0.896 1 91.38 86 PHE A N 1
ATOM 695 C CA . PHE A 1 86 ? -1.731 41.156 1.037 1 91.38 86 PHE A CA 1
ATOM 696 C C . PHE A 1 86 ? -0.348 40.875 0.466 1 91.38 86 PHE A C 1
ATOM 698 O O . PHE A 1 86 ? 0.438 40.125 1.067 1 91.38 86 PHE A O 1
ATOM 705 N N . GLU A 1 87 ? -0.116 41.5 -0.69 1 92.69 87 GLU A N 1
ATOM 706 C CA . GLU A 1 87 ? 1.177 41.25 -1.324 1 92.69 87 GLU A CA 1
ATOM 707 C C . GLU A 1 87 ? 2.32 41.781 -0.451 1 92.69 87 GLU A C 1
ATOM 709 O O . GLU A 1 87 ? 3.352 41.094 -0.323 1 92.69 87 GLU A O 1
ATOM 714 N N . ASP A 1 88 ? 2.086 42.906 0.134 1 91.75 88 ASP A N 1
ATOM 715 C CA . ASP A 1 88 ? 3.086 43.438 1.045 1 91.75 88 ASP A CA 1
ATOM 716 C C . ASP A 1 88 ? 3.268 42.531 2.266 1 91.75 88 ASP A C 1
ATOM 718 O O . ASP A 1 88 ? 4.395 42.312 2.711 1 91.75 88 ASP A O 1
ATOM 722 N N . PHE A 1 89 ? 2.164 42.094 2.732 1 93.69 89 PHE A N 1
ATOM 723 C CA . PHE A 1 89 ? 2.176 41.219 3.891 1 93.69 89 PHE A CA 1
ATOM 724 C C . PHE A 1 89 ? 2.881 39.906 3.564 1 93.69 89 PHE A C 1
ATOM 726 O O . PHE A 1 89 ? 3.713 39.438 4.344 1 93.69 89 PHE A O 1
ATOM 733 N N . LEU A 1 90 ? 2.574 39.344 2.449 1 95.25 90 LEU A N 1
ATOM 734 C CA . LEU A 1 90 ? 3.201 38.125 1.977 1 95.25 90 LEU A CA 1
ATOM 735 C C . LEU A 1 90 ? 4.711 38.281 1.868 1 95.25 90 LEU A C 1
ATOM 737 O O . LEU A 1 90 ? 5.469 37.406 2.295 1 95.25 90 LEU A O 1
ATOM 741 N N . GLU A 1 91 ? 5.09 39.312 1.311 1 94.94 91 GLU A N 1
ATOM 742 C CA . GLU A 1 91 ? 6.516 39.594 1.141 1 94.94 91 GLU A CA 1
ATOM 743 C C . GLU A 1 91 ? 7.219 39.719 2.49 1 94.94 91 GLU A C 1
ATOM 745 O O . GLU A 1 91 ? 8.336 39.219 2.662 1 94.94 91 GLU A O 1
ATOM 750 N N . ALA A 1 92 ? 6.566 40.406 3.352 1 94.06 92 ALA A N 1
ATOM 751 C CA . ALA A 1 92 ? 7.129 40.562 4.691 1 94.06 92 ALA A CA 1
ATOM 752 C C . ALA A 1 92 ? 7.32 39.188 5.363 1 94.06 92 ALA A C 1
ATOM 754 O O . ALA A 1 92 ? 8.383 38.906 5.93 1 94.06 92 ALA A O 1
ATOM 755 N N . VAL A 1 93 ? 6.363 38.344 5.301 1 95.19 93 VAL A N 1
ATOM 756 C CA . VAL A 1 93 ? 6.402 37.031 5.918 1 95.19 93 VAL A CA 1
ATOM 757 C C . VAL A 1 93 ? 7.449 36.156 5.219 1 95.19 93 VAL A C 1
ATOM 759 O O . VAL A 1 93 ? 8.164 35.406 5.871 1 95.19 93 VAL A O 1
ATOM 762 N N . GLU A 1 94 ? 7.547 36.312 3.928 1 95.12 94 GLU A N 1
ATOM 763 C CA . GLU A 1 94 ? 8.523 35.531 3.154 1 95.12 94 GLU A CA 1
ATOM 764 C C . GLU A 1 94 ? 9.953 35.938 3.541 1 95.12 94 GLU A C 1
ATOM 766 O O . GLU A 1 94 ? 10.836 35.062 3.598 1 95.12 94 GLU A O 1
ATOM 771 N N . ASN A 1 95 ? 10.109 37.156 3.758 1 93.88 95 ASN A N 1
ATOM 772 C CA . ASN A 1 95 ? 11.445 37.656 4.078 1 93.88 95 ASN A CA 1
ATOM 773 C C . ASN A 1 95 ? 11.922 37.125 5.43 1 93.88 95 ASN A C 1
ATOM 775 O O . ASN A 1 95 ? 13.094 36.781 5.582 1 93.88 95 ASN A O 1
ATOM 779 N N . ASP A 1 96 ? 11.016 37.125 6.395 1 95 96 ASP A N 1
ATOM 780 C CA . ASP A 1 96 ? 11.375 36.594 7.703 1 95 96 ASP A CA 1
ATOM 781 C C . ASP A 1 96 ? 10.148 36.062 8.438 1 95 96 ASP A C 1
ATOM 783 O O . ASP A 1 96 ? 9.609 36.75 9.32 1 95 96 ASP A O 1
ATOM 787 N N . PRO A 1 97 ? 9.867 34.906 8.219 1 95.19 97 PRO A N 1
ATOM 788 C CA . PRO A 1 97 ? 8.641 34.344 8.781 1 95.19 97 PRO A CA 1
ATOM 789 C C . PRO A 1 97 ? 8.633 34.344 10.305 1 95.19 97 PRO A C 1
ATOM 791 O O . PRO A 1 97 ? 7.578 34.531 10.922 1 95.19 97 PRO A O 1
ATOM 794 N N . ILE A 1 98 ? 9.742 34.219 10.945 1 94.62 98 ILE A N 1
ATOM 795 C CA . ILE A 1 98 ? 9.789 34.125 12.398 1 94.62 98 ILE A CA 1
ATOM 796 C C . ILE A 1 98 ? 9.609 35.5 13.023 1 94.62 98 ILE A C 1
ATOM 798 O O . ILE A 1 98 ? 8.859 35.656 13.992 1 94.62 98 ILE A O 1
ATOM 802 N N . LEU A 1 99 ? 10.273 36.438 12.43 1 95.19 99 LEU A N 1
ATOM 803 C CA . LEU A 1 99 ? 10.156 37.812 12.93 1 95.19 99 LEU A CA 1
ATOM 804 C C . LEU A 1 99 ? 8.727 38.344 12.758 1 95.19 99 LEU A C 1
ATOM 806 O O . LEU A 1 99 ? 8.234 39.094 13.586 1 95.19 99 LEU A O 1
ATOM 810 N N . GLN A 1 100 ? 8.109 37.906 11.688 1 95.56 100 GLN A N 1
ATOM 811 C CA . GLN A 1 100 ? 6.773 38.406 11.359 1 95.56 100 GLN A CA 1
ATOM 812 C C . GLN A 1 100 ? 5.691 37.5 11.953 1 95.56 100 GLN A C 1
ATOM 814 O O . GLN A 1 100 ? 4.504 37.688 11.672 1 95.56 100 GLN A O 1
ATOM 819 N N . PHE A 1 101 ? 6.039 36.531 12.789 1 96.62 101 PHE A N 1
ATOM 820 C CA . PHE A 1 101 ? 5.09 35.531 13.234 1 96.62 101 PHE A CA 1
ATOM 821 C C . PHE A 1 101 ? 3.986 36.156 14.078 1 96.62 101 PHE A C 1
ATOM 823 O O . PHE A 1 101 ? 2.812 35.812 13.93 1 96.62 101 PHE A O 1
ATOM 830 N N . ASN A 1 102 ? 4.355 37.094 14.961 1 95.19 102 ASN A N 1
ATOM 831 C CA . ASN A 1 102 ? 3.342 37.75 15.789 1 95.19 102 ASN A CA 1
ATOM 832 C C . ASN A 1 102 ? 2.354 38.531 14.938 1 95.19 102 ASN A C 1
ATOM 834 O O . ASN A 1 102 ? 1.148 38.5 15.195 1 95.19 102 ASN A O 1
ATOM 838 N N . SER A 1 103 ? 2.896 39.188 13.969 1 95 103 SER A N 1
ATOM 839 C CA . SER A 1 103 ? 2.037 39.938 13.039 1 95 103 SER A CA 1
ATOM 840 C C . SER A 1 103 ? 1.148 38.969 12.242 1 95 103 SER A C 1
ATOM 842 O O . SER A 1 103 ? -0.02 39.281 11.992 1 95 103 SER A O 1
ATOM 844 N N . LEU A 1 104 ? 1.735 37.906 11.844 1 96.62 104 LEU A N 1
ATOM 845 C CA . LEU A 1 104 ? 0.998 36.875 11.125 1 96.62 104 LEU A CA 1
ATOM 846 C C . LEU A 1 104 ? -0.185 36.375 11.953 1 96.62 104 LEU A C 1
ATOM 848 O O . LEU A 1 104 ? -1.305 36.281 11.445 1 96.62 104 LEU A O 1
ATOM 852 N N . VAL A 1 105 ? 0.053 36.094 13.234 1 96.62 105 VAL A N 1
ATOM 853 C CA . VAL A 1 105 ? -0.981 35.594 14.141 1 96.62 105 VAL A CA 1
ATOM 854 C C . VAL A 1 105 ? -2.082 36.656 14.273 1 96.62 105 VAL A C 1
ATOM 856 O O . VAL A 1 105 ? -3.266 36.344 14.125 1 96.62 105 VAL A O 1
ATOM 859 N N . GLU A 1 106 ? -1.73 37.906 14.453 1 95.81 106 GLU A N 1
ATOM 860 C CA . GLU A 1 106 ? -2.686 38.969 14.672 1 95.81 106 GLU A CA 1
ATOM 861 C C . GLU A 1 106 ? -3.547 39.219 13.43 1 95.81 106 GLU A C 1
ATOM 863 O O . GLU A 1 106 ? -4.773 39.312 13.531 1 95.81 106 GLU A O 1
ATOM 868 N N . GLU A 1 107 ? -2.934 39.25 12.305 1 94.25 107 GLU A N 1
ATOM 869 C CA . GLU A 1 107 ? -3.648 39.531 11.062 1 94.25 107 GLU A CA 1
ATOM 870 C C . GLU A 1 107 ? -4.574 38.375 10.68 1 94.25 107 GLU A C 1
ATOM 872 O O . GLU A 1 107 ? -5.695 38.625 10.219 1 94.25 107 GLU A O 1
ATOM 877 N N . CYS A 1 108 ? -4.09 37.219 10.898 1 95.44 108 CYS A N 1
ATOM 878 C CA . CYS A 1 108 ? -4.871 36.031 10.484 1 95.44 108 CYS A CA 1
ATOM 879 C C . CYS A 1 108 ? -6.047 35.812 11.43 1 95.44 108 CYS A C 1
ATOM 881 O O . CYS A 1 108 ? -7.059 35.25 11.031 1 95.44 108 CYS A O 1
ATOM 883 N N . LEU A 1 109 ? -5.953 36.219 12.672 1 96.25 109 LEU A N 1
ATOM 884 C CA . LEU A 1 109 ? -7.07 36.094 13.602 1 96.25 109 LEU A CA 1
ATOM 885 C C . LEU A 1 109 ? -8.188 37.062 13.242 1 96.25 109 LEU A C 1
ATOM 887 O O . LEU A 1 109 ? -9.359 36.812 13.516 1 96.25 109 LEU A O 1
ATOM 891 N N . LYS A 1 110 ? -7.789 38.125 12.578 1 93.44 110 LYS A N 1
ATOM 892 C CA . LYS A 1 110 ? -8.773 39.094 12.109 1 93.44 110 LYS A CA 1
ATOM 893 C C . LYS A 1 110 ? -9.469 38.594 10.844 1 93.44 110 LYS A C 1
ATOM 895 O O . LYS A 1 110 ? -10.664 38.844 10.664 1 93.44 110 LYS A O 1
ATOM 900 N N . ASP A 1 111 ? -8.648 37.969 9.984 1 92.69 111 ASP A N 1
ATOM 901 C CA . ASP A 1 111 ? -9.164 37.469 8.711 1 92.69 111 ASP A CA 1
ATOM 902 C C . ASP A 1 111 ? -8.578 36.094 8.391 1 92.69 111 ASP A C 1
ATOM 904 O O . ASP A 1 111 ? -7.469 36 7.863 1 92.69 111 ASP A O 1
ATOM 908 N N . ASN A 1 112 ? -9.398 35.188 8.531 1 89.75 112 ASN A N 1
ATOM 909 C CA . ASN A 1 112 ? -8.93 33.812 8.367 1 89.75 112 ASN A CA 1
ATOM 910 C C . ASN A 1 112 ? -8.672 33.469 6.906 1 89.75 112 ASN A C 1
ATOM 912 O O . ASN A 1 112 ? -7.98 32.5 6.602 1 89.75 112 ASN A O 1
ATOM 916 N N . VAL A 1 113 ? -9.219 34.188 5.953 1 92.19 113 VAL A N 1
ATOM 917 C CA . VAL A 1 113 ? -9.031 33.969 4.523 1 92.19 113 VAL A CA 1
ATOM 918 C C . VAL A 1 113 ? -7.562 34.156 4.16 1 92.19 113 VAL A C 1
ATOM 920 O O . VAL A 1 113 ? -7.07 33.531 3.213 1 92.19 113 VAL A O 1
ATOM 923 N N . LEU A 1 114 ? -6.914 34.938 4.98 1 93.81 114 LEU A N 1
ATOM 924 C CA . LEU A 1 114 ? -5.5 35.219 4.754 1 93.81 114 LEU A CA 1
ATOM 925 C C . LEU A 1 114 ? -4.672 33.938 4.844 1 93.81 114 LEU A C 1
ATOM 927 O O . LEU A 1 114 ? -3.713 33.75 4.094 1 93.81 114 LEU A O 1
ATOM 931 N N . LEU A 1 115 ? -5.082 33.062 5.715 1 95.75 115 LEU A N 1
ATOM 932 C CA . LEU A 1 115 ? -4.348 31.812 5.906 1 95.75 115 LEU A CA 1
ATOM 933 C C . LEU A 1 115 ? -4.402 30.953 4.648 1 95.75 115 LEU A C 1
ATOM 935 O O . LEU A 1 115 ? -3.395 30.375 4.242 1 95.75 115 LEU A O 1
ATOM 939 N N . THR A 1 116 ? -5.531 30.875 4.082 1 95.81 116 THR A N 1
ATOM 940 C CA . THR A 1 116 ? -5.688 30.109 2.857 1 95.81 116 THR A CA 1
ATOM 941 C C . THR A 1 116 ? -4.844 30.703 1.732 1 95.81 116 THR A C 1
ATOM 943 O O . THR A 1 116 ? -4.164 29.969 1.011 1 95.81 116 THR A O 1
ATOM 946 N N . LYS A 1 117 ? -4.863 31.984 1.629 1 95.56 117 LYS A N 1
ATOM 947 C CA . LYS A 1 117 ? -4.074 32.656 0.605 1 95.56 117 LYS A CA 1
ATOM 948 C C . LYS A 1 117 ? -2.58 32.469 0.832 1 95.56 117 LYS A C 1
ATOM 950 O O . LYS A 1 117 ? -1.831 32.219 -0.117 1 95.56 117 LYS A O 1
ATOM 955 N N . LEU A 1 118 ? -2.195 32.594 2.068 1 96.75 118 LEU A N 1
ATOM 956 C CA . LEU A 1 118 ? -0.792 32.406 2.412 1 96.75 118 LEU A CA 1
ATOM 957 C C . LEU A 1 118 ? -0.345 30.984 2.076 1 96.75 118 LEU A C 1
ATOM 959 O O . LEU A 1 118 ? 0.73 30.781 1.507 1 96.75 118 LEU A O 1
ATOM 963 N N . ALA A 1 119 ? -1.167 29.969 2.424 1 96.19 119 ALA A N 1
ATOM 964 C CA . ALA A 1 119 ? -0.861 28.578 2.146 1 96.19 119 ALA A CA 1
ATOM 965 C C . ALA A 1 119 ? -0.621 28.344 0.657 1 96.19 119 ALA A C 1
ATOM 967 O O . ALA A 1 119 ? 0.227 27.531 0.274 1 96.19 119 ALA A O 1
ATOM 968 N N . GLN A 1 120 ? -1.273 29.109 -0.171 1 94.81 120 GLN A N 1
ATOM 969 C CA . GLN A 1 120 ? -1.215 28.938 -1.618 1 94.81 120 GLN A CA 1
ATOM 970 C C . GLN A 1 120 ? 0.009 29.641 -2.207 1 94.81 120 GLN A C 1
ATOM 972 O O . GLN A 1 120 ? 0.498 29.25 -3.271 1 94.81 120 GLN A O 1
ATOM 977 N N . LYS A 1 121 ? 0.545 30.578 -1.494 1 95 121 LYS A N 1
ATOM 978 C CA . LYS A 1 121 ? 1.51 31.453 -2.158 1 95 121 LYS A CA 1
ATOM 979 C C . LYS A 1 121 ? 2.879 31.375 -1.49 1 95 121 LYS A C 1
ATOM 981 O O . LYS A 1 121 ? 3.904 31.625 -2.129 1 95 121 LYS A O 1
ATOM 986 N N . LEU A 1 122 ? 2.891 31.094 -0.217 1 95.94 122 LEU A N 1
ATOM 987 C CA . LEU A 1 122 ? 4.168 31.031 0.484 1 95.94 122 LEU A CA 1
ATOM 988 C C . LEU A 1 122 ? 5.078 29.969 -0.119 1 95.94 122 LEU A C 1
ATOM 990 O O . LEU A 1 122 ? 4.609 28.906 -0.528 1 95.94 122 LEU A O 1
ATOM 994 N N . THR A 1 123 ? 6.336 30.266 -0.099 1 94.19 123 THR A N 1
ATOM 995 C CA . THR A 1 123 ? 7.312 29.281 -0.549 1 94.19 123 THR A CA 1
ATOM 996 C C . THR A 1 123 ? 7.41 28.125 0.446 1 94.19 123 THR A C 1
ATOM 998 O O . THR A 1 123 ? 7.074 28.281 1.621 1 94.19 123 THR A O 1
ATOM 1001 N N . THR A 1 124 ? 7.844 27.078 -0.009 1 92.06 124 THR A N 1
ATOM 1002 C CA . THR A 1 124 ? 8 25.906 0.837 1 92.06 124 THR A CA 1
ATOM 1003 C C . THR A 1 124 ? 8.961 26.188 1.989 1 92.06 124 THR A C 1
ATOM 1005 O O . THR A 1 124 ? 8.758 25.703 3.105 1 92.06 124 THR A O 1
ATOM 1008 N N . PHE A 1 125 ? 9.914 27 1.679 1 92.56 125 PHE A N 1
ATOM 1009 C CA . PHE A 1 125 ? 10.906 27.359 2.686 1 92.56 125 PHE A CA 1
ATOM 1010 C C . PHE A 1 125 ? 10.258 28.141 3.826 1 92.56 125 PHE A C 1
ATOM 1012 O O . PHE A 1 125 ? 10.492 27.844 5 1 92.56 125 PHE A O 1
ATOM 1019 N N . SER A 1 126 ? 9.484 29.078 3.506 1 95.56 126 SER A N 1
ATOM 1020 C CA . SER A 1 126 ? 8.805 29.891 4.504 1 95.56 126 SER A CA 1
ATOM 1021 C C . SER A 1 126 ? 7.805 29.078 5.309 1 95.56 126 SER A C 1
ATOM 1023 O O . SER A 1 126 ? 7.695 29.234 6.523 1 95.56 126 SER A O 1
ATOM 1025 N N . VAL A 1 127 ? 7.109 28.172 4.664 1 95.88 127 VAL A N 1
ATOM 1026 C CA . VAL A 1 127 ? 6.141 27.312 5.332 1 95.88 127 VAL A CA 1
ATOM 1027 C C . VAL A 1 127 ? 6.859 26.438 6.355 1 95.88 127 VAL A C 1
ATOM 1029 O O . VAL A 1 127 ? 6.375 26.25 7.477 1 95.88 127 VAL A O 1
ATOM 1032 N N . GLU A 1 128 ? 7.961 25.922 5.941 1 94.81 128 GLU A N 1
ATOM 1033 C CA . GLU A 1 128 ? 8.742 25.078 6.836 1 94.81 128 GLU A CA 1
ATOM 1034 C C . GLU A 1 128 ? 9.156 25.828 8.094 1 94.81 128 GLU A C 1
ATOM 1036 O O . GLU A 1 128 ? 9.062 25.297 9.203 1 94.81 128 GLU A O 1
ATOM 1041 N N . LYS A 1 129 ? 9.586 27.047 7.941 1 95.88 129 LYS A N 1
ATOM 1042 C CA . LYS A 1 129 ? 10 27.875 9.078 1 95.88 129 LYS A CA 1
ATOM 1043 C C . LYS A 1 129 ? 8.82 28.141 10.008 1 95.88 129 LYS A C 1
ATOM 1045 O O . LYS A 1 129 ? 8.953 28.062 11.227 1 95.88 129 LYS A O 1
ATOM 1050 N N . ILE A 1 130 ? 7.738 28.438 9.414 1 96.88 130 ILE A N 1
ATOM 1051 C CA . ILE A 1 130 ? 6.535 28.719 10.188 1 96.88 130 ILE A CA 1
ATOM 1052 C C . ILE A 1 130 ? 6.109 27.484 10.961 1 96.88 130 ILE A C 1
ATOM 1054 O O . ILE A 1 130 ? 5.855 27.547 12.164 1 96.88 130 ILE A O 1
ATOM 1058 N N . CYS A 1 131 ? 6.059 26.359 10.297 1 95.88 131 CYS A N 1
ATOM 1059 C CA . CYS A 1 131 ? 5.656 25.094 10.922 1 95.88 131 CYS A CA 1
ATOM 1060 C C . CYS A 1 131 ? 6.617 24.703 12.031 1 95.88 131 CYS A C 1
ATOM 1062 O O . CYS A 1 131 ? 6.191 24.281 13.109 1 95.88 131 CYS A O 1
ATOM 1064 N N . LYS A 1 132 ? 7.867 24.828 11.711 1 94.5 132 LYS A N 1
ATOM 1065 C CA . LYS A 1 132 ? 8.859 24.547 12.742 1 94.5 132 LYS A CA 1
ATOM 1066 C C . LYS A 1 132 ? 8.617 25.391 13.984 1 94.5 132 LYS A C 1
ATOM 1068 O O . LYS A 1 132 ? 8.656 24.875 15.109 1 94.5 132 LYS A O 1
ATOM 1073 N N . HIS A 1 133 ? 8.375 26.656 13.82 1 96.38 133 HIS A N 1
ATOM 1074 C CA . HIS A 1 133 ? 8.109 27.562 14.93 1 96.38 133 HIS A CA 1
ATOM 1075 C C . HIS A 1 133 ? 6.867 27.141 15.703 1 96.38 133 HIS A C 1
ATOM 1077 O O . HIS A 1 133 ? 6.883 27.109 16.938 1 96.38 133 HIS A O 1
ATOM 1083 N N . ILE A 1 134 ? 5.867 26.75 15.039 1 97.06 134 ILE A N 1
ATOM 1084 C CA . ILE A 1 134 ? 4.59 26.391 15.641 1 97.06 134 ILE A CA 1
ATOM 1085 C C . ILE A 1 134 ? 4.762 25.109 16.469 1 97.06 134 ILE A C 1
ATOM 1087 O O . ILE A 1 134 ? 4.277 25.016 17.594 1 97.06 134 ILE A O 1
ATOM 1091 N N . TYR A 1 135 ? 5.473 24.172 15.977 1 95.5 135 TYR A N 1
ATOM 1092 C CA . TYR A 1 135 ? 5.469 22.844 16.578 1 95.5 135 TYR A CA 1
ATOM 1093 C C . TYR A 1 135 ? 6.625 22.703 17.562 1 95.5 135 TYR A C 1
ATOM 1095 O O . TYR A 1 135 ? 6.652 21.75 18.359 1 95.5 135 TYR A O 1
ATOM 1103 N N . GLU A 1 136 ? 7.539 23.547 17.5 1 93.06 136 GLU A N 1
ATOM 1104 C CA . GLU A 1 136 ? 8.656 23.453 18.438 1 93.06 136 GLU A CA 1
ATOM 1105 C C . GLU A 1 136 ? 8.461 24.391 19.641 1 93.06 136 GLU A C 1
ATOM 1107 O O . GLU A 1 136 ? 9.117 24.234 20.672 1 93.06 136 GLU A O 1
ATOM 1112 N N . ASN A 1 137 ? 7.539 25.328 19.484 1 92.62 137 ASN A N 1
ATOM 1113 C CA . ASN A 1 137 ? 7.309 26.266 20.578 1 92.62 137 ASN A CA 1
ATOM 1114 C C . ASN A 1 137 ? 6.031 25.922 21.344 1 92.62 137 ASN A C 1
ATOM 1116 O O . ASN A 1 137 ? 5.051 25.469 20.766 1 92.62 137 ASN A O 1
ATOM 1120 N N . GLU A 1 138 ? 6.004 26.203 22.703 1 88.75 138 GLU A N 1
ATOM 1121 C CA . GLU A 1 138 ? 4.883 25.828 23.547 1 88.75 138 GLU A CA 1
ATOM 1122 C C . GLU A 1 138 ? 3.898 26.984 23.719 1 88.75 138 GLU A C 1
ATOM 1124 O O . GLU A 1 138 ? 2.732 26.766 24.047 1 88.75 138 GLU A O 1
ATOM 1129 N N . ASN A 1 139 ? 4.324 28.203 23.453 1 89.44 139 ASN A N 1
ATOM 1130 C CA . ASN A 1 139 ? 3.486 29.359 23.766 1 89.44 139 ASN A CA 1
ATOM 1131 C C . ASN A 1 139 ? 2.863 29.953 22.516 1 89.44 139 ASN A C 1
ATOM 1133 O O . ASN A 1 139 ? 2.967 31.172 22.281 1 89.44 139 ASN A O 1
ATOM 1137 N N . ILE A 1 140 ? 2.252 29.047 21.781 1 93.44 140 ILE A N 1
ATOM 1138 C CA . ILE A 1 140 ? 1.562 29.547 20.609 1 93.44 140 ILE A CA 1
ATOM 1139 C C . ILE A 1 140 ? 0.089 29.781 20.922 1 93.44 140 ILE A C 1
ATOM 1141 O O . ILE A 1 140 ? -0.524 29 21.656 1 93.44 140 ILE A O 1
ATOM 1145 N N . ASN A 1 141 ? -0.47 30.906 20.438 1 95 141 ASN A N 1
ATOM 1146 C CA . ASN A 1 141 ? -1.871 31.25 20.641 1 95 141 ASN A CA 1
ATOM 1147 C C . ASN A 1 141 ? -2.803 30.125 20.203 1 95 141 ASN A C 1
ATOM 1149 O O . ASN A 1 141 ? -2.758 29.688 19.047 1 95 141 ASN A O 1
ATOM 1153 N N . SER A 1 142 ? -3.703 29.703 21.125 1 95.69 142 SER A N 1
ATOM 1154 C CA . SER A 1 142 ? -4.562 28.547 20.875 1 95.69 142 SER A CA 1
ATOM 1155 C C . SER A 1 142 ? -5.562 28.828 19.766 1 95.69 142 SER A C 1
ATOM 1157 O O . SER A 1 142 ? -5.863 27.953 18.953 1 95.69 142 SER A O 1
ATOM 1159 N N . ALA A 1 143 ? -6.074 30.031 19.797 1 96.44 143 ALA A N 1
ATOM 1160 C CA . ALA A 1 143 ? -7.031 30.406 18.766 1 96.44 143 ALA A CA 1
ATOM 1161 C C . ALA A 1 143 ? -6.387 30.375 17.375 1 96.44 143 ALA A C 1
ATOM 1163 O O . ALA A 1 143 ? -7.012 29.953 16.406 1 96.44 143 ALA A O 1
ATOM 1164 N N . PHE A 1 144 ? -5.145 30.75 17.328 1 97.62 144 PHE A N 1
ATOM 1165 C CA . PHE A 1 144 ? -4.41 30.734 16.078 1 97.62 144 PHE A CA 1
ATOM 1166 C C . PHE A 1 144 ? -4.156 29.297 15.609 1 97.62 144 PHE A C 1
ATOM 1168 O O . PHE A 1 144 ? -4.305 28.984 14.43 1 97.62 144 PHE A O 1
ATOM 1175 N N . LEU A 1 145 ? -3.787 28.438 16.531 1 97.88 145 LEU A N 1
ATOM 1176 C CA . LEU A 1 145 ? -3.547 27.031 16.203 1 97.88 145 LEU A CA 1
ATOM 1177 C C . LEU A 1 145 ? -4.785 26.391 15.586 1 97.88 145 LEU A C 1
ATOM 1179 O O . LEU A 1 145 ? -4.684 25.641 14.625 1 97.88 145 LEU A O 1
ATOM 1183 N N . GLU A 1 146 ? -5.848 26.734 16.109 1 97.31 146 GLU A N 1
ATOM 1184 C CA . GLU A 1 146 ? -7.105 26.188 15.609 1 97.31 146 GLU A CA 1
ATOM 1185 C C . GLU A 1 146 ? -7.344 26.594 14.156 1 97.31 146 GLU A C 1
ATOM 1187 O O . GLU A 1 146 ? -7.625 25.734 13.305 1 97.31 146 GLU A O 1
ATOM 1192 N N . ILE A 1 147 ? -7.195 27.844 13.914 1 96.88 147 ILE A N 1
ATOM 1193 C CA . ILE A 1 147 ? -7.504 28.328 12.57 1 96.88 147 ILE A CA 1
ATOM 1194 C C . ILE A 1 147 ? -6.383 27.922 11.609 1 96.88 147 ILE A C 1
ATOM 1196 O O . ILE A 1 147 ? -6.625 27.719 10.414 1 96.88 147 ILE A O 1
ATOM 1200 N N . PHE A 1 148 ? -5.168 27.797 12.078 1 98.06 148 PHE A N 1
ATOM 1201 C CA . PHE A 1 148 ? -4.051 27.312 11.266 1 98.06 148 PHE A CA 1
ATOM 1202 C C . PHE A 1 148 ? -4.324 25.906 10.742 1 98.06 148 PHE A C 1
ATOM 1204 O O . PHE A 1 148 ? -4.188 25.656 9.539 1 98.06 148 PHE A O 1
ATOM 1211 N N . HIS A 1 149 ? -4.777 25.062 11.586 1 97.69 149 HIS A N 1
ATOM 1212 C CA . HIS A 1 149 ? -5.039 23.672 11.203 1 97.69 149 HIS A CA 1
ATOM 1213 C C . HIS A 1 149 ? -6.328 23.562 10.398 1 97.69 149 HIS A C 1
ATOM 1215 O O . HIS A 1 149 ? -6.473 22.656 9.578 1 97.69 149 HIS A O 1
ATOM 1221 N N . LYS A 1 150 ? -7.156 24.5 10.578 1 96.44 150 LYS A N 1
ATOM 1222 C CA . LYS A 1 150 ? -8.453 24.453 9.906 1 96.44 150 LYS A CA 1
ATOM 1223 C C . LYS A 1 150 ? -8.359 25 8.484 1 96.44 150 LYS A C 1
ATOM 1225 O O . LYS A 1 150 ? -9.016 24.484 7.574 1 96.44 150 LYS A O 1
ATOM 1230 N N . TYR A 1 151 ? -7.5 25.969 8.344 1 96 151 TYR A N 1
ATOM 1231 C CA . TYR A 1 151 ? -7.555 26.688 7.07 1 96 151 TYR A CA 1
ATOM 1232 C C . TYR A 1 151 ? -6.227 26.578 6.332 1 96 151 TYR A C 1
ATOM 1234 O O . TYR A 1 151 ? -6.195 26.328 5.129 1 96 151 TYR A O 1
ATOM 1242 N N . PHE A 1 152 ? -5.168 26.766 7.004 1 97.62 152 PHE A N 1
ATOM 1243 C CA . PHE A 1 152 ? -3.869 26.828 6.34 1 97.62 152 PHE A CA 1
ATOM 1244 C C . PHE A 1 152 ? -3.449 25.438 5.863 1 97.62 152 PHE A C 1
ATOM 1246 O O . PHE A 1 152 ? -3.102 25.25 4.695 1 97.62 152 PHE A O 1
ATOM 1253 N N . VAL A 1 153 ? -3.516 24.438 6.746 1 97 153 VAL A N 1
ATOM 1254 C CA . VAL A 1 153 ? -2.947 23.125 6.477 1 97 153 VAL A CA 1
ATOM 1255 C C . VAL A 1 153 ? -3.697 22.453 5.32 1 97 153 VAL A C 1
ATOM 1257 O O . VAL A 1 153 ? -3.086 22.016 4.348 1 97 153 VAL A O 1
ATOM 1260 N N . PRO A 1 154 ? -5.008 22.453 5.328 1 95.88 154 PRO A N 1
ATOM 1261 C CA . PRO A 1 154 ? -5.699 21.844 4.195 1 95.88 154 PRO A CA 1
ATOM 1262 C C . PRO A 1 154 ? -5.395 22.547 2.871 1 95.88 154 PRO A C 1
ATOM 1264 O O . PRO A 1 154 ? -5.199 21.875 1.85 1 95.88 154 PRO A O 1
ATOM 1267 N N . ALA A 1 155 ? -5.324 23.797 2.908 1 95.75 155 ALA A N 1
ATOM 1268 C CA . ALA A 1 155 ? -5.023 24.547 1.69 1 95.75 155 ALA A CA 1
ATOM 1269 C C . ALA A 1 155 ? -3.625 24.219 1.177 1 95.75 155 ALA A C 1
ATOM 1271 O O . ALA A 1 155 ? -3.41 24.109 -0.033 1 95.75 155 ALA A O 1
ATOM 1272 N N . TYR A 1 156 ? -2.785 24.109 2.096 1 96 156 TYR A N 1
ATOM 1273 C CA . TYR A 1 156 ? -1.414 23.781 1.723 1 96 156 TYR A CA 1
ATOM 1274 C C . TYR A 1 156 ? -1.324 22.375 1.142 1 96 156 TYR A C 1
ATOM 1276 O O . TYR A 1 156 ? -0.606 22.141 0.166 1 96 156 TYR A O 1
ATOM 1284 N N . LEU A 1 157 ? -2.035 21.422 1.688 1 94.94 157 LEU A N 1
ATOM 1285 C CA . LEU A 1 157 ? -2.021 20.031 1.238 1 94.94 157 LEU A CA 1
ATOM 1286 C C . LEU A 1 157 ? -2.609 19.906 -0.164 1 94.94 157 LEU A C 1
ATOM 1288 O O . LEU A 1 157 ? -2.227 19.016 -0.926 1 94.94 157 LEU A O 1
ATOM 1292 N N . LYS A 1 158 ? -3.412 20.797 -0.521 1 93.94 158 LYS A N 1
ATOM 1293 C CA . LYS A 1 158 ? -3.994 20.812 -1.86 1 93.94 158 LYS A CA 1
ATOM 1294 C C . LYS A 1 158 ? -2.977 21.281 -2.898 1 93.94 158 LYS A C 1
ATOM 1296 O O . LYS A 1 158 ? -3.031 20.859 -4.059 1 93.94 158 LYS A O 1
ATOM 1301 N N . ARG A 1 159 ? -2.141 22.047 -2.43 1 90.75 159 ARG A N 1
ATOM 1302 C CA . ARG A 1 159 ? -1.193 22.703 -3.326 1 90.75 159 ARG A CA 1
ATOM 1303 C C . ARG A 1 159 ? -0.045 21.766 -3.686 1 90.75 159 ARG A C 1
ATOM 1305 O O . ARG A 1 159 ? 0.311 21.625 -4.859 1 90.75 159 ARG A O 1
ATOM 1312 N N . GLU A 1 160 ? 0.583 21.234 -2.672 1 80.62 160 GLU A N 1
ATOM 1313 C CA . GLU A 1 160 ? 1.832 20.531 -2.916 1 80.62 160 GLU A CA 1
ATOM 1314 C C . GLU A 1 160 ? 1.941 19.281 -2.029 1 80.62 160 GLU A C 1
ATOM 1316 O O . GLU A 1 160 ? 1.58 19.328 -0.851 1 80.62 160 GLU A O 1
ATOM 1321 N N . HIS A 1 161 ? 2.426 18.25 -2.768 1 74.5 161 HIS A N 1
ATOM 1322 C CA . HIS A 1 161 ? 2.807 17.062 -2.027 1 74.5 161 HIS A CA 1
ATOM 1323 C C . HIS A 1 161 ? 4.312 17.016 -1.787 1 74.5 161 HIS A C 1
ATOM 1325 O O . HIS A 1 161 ? 5.078 16.656 -2.686 1 74.5 161 HIS A O 1
ATOM 1331 N N . SER A 1 162 ? 4.676 17.5 -0.604 1 78.19 162 SER A N 1
ATOM 1332 C CA . SER A 1 162 ? 6.102 17.625 -0.305 1 78.19 162 SER A CA 1
ATOM 1333 C C . SER A 1 162 ? 6.445 16.922 1.009 1 78.19 162 SER A C 1
ATOM 1335 O O . SER A 1 162 ? 5.562 16.406 1.695 1 78.19 162 SER A O 1
ATOM 1337 N N . CYS A 1 163 ? 7.668 16.922 1.305 1 84 163 CYS A N 1
ATOM 1338 C CA . CYS A 1 163 ? 8.18 16.375 2.553 1 84 163 CYS A CA 1
ATOM 1339 C C . CYS A 1 163 ? 7.613 17.109 3.756 1 84 163 CYS A C 1
ATOM 1341 O O . CYS A 1 163 ? 7.348 16.5 4.793 1 84 163 CYS A O 1
ATOM 1343 N N . ILE A 1 164 ? 7.297 18.312 3.557 1 89.19 164 ILE A N 1
ATOM 1344 C CA . ILE A 1 164 ? 6.812 19.156 4.645 1 89.19 164 ILE A CA 1
ATOM 1345 C C . ILE A 1 164 ? 5.375 18.766 4.992 1 89.19 164 ILE A C 1
ATOM 1347 O O . ILE A 1 164 ? 4.977 18.828 6.156 1 89.19 164 ILE A O 1
ATOM 1351 N N . SER A 1 165 ? 4.664 18.344 4.004 1 92.12 165 SER A N 1
ATOM 1352 C CA . SER A 1 165 ? 3.273 17.969 4.223 1 92.12 165 SER A CA 1
ATOM 1353 C C . SER A 1 165 ? 3.162 16.812 5.203 1 92.12 165 SER A C 1
ATOM 1355 O O . SER A 1 165 ? 2.383 16.859 6.156 1 92.12 165 SER A O 1
ATOM 1357 N N . LEU A 1 166 ? 3.998 15.812 5.02 1 93.81 166 LEU A N 1
ATOM 1358 C CA . LEU A 1 166 ? 3.984 14.68 5.938 1 93.81 166 LEU A CA 1
ATOM 1359 C C . LEU A 1 166 ? 4.453 15.094 7.324 1 93.81 166 LEU A C 1
ATOM 1361 O O . LEU A 1 166 ? 3.877 14.68 8.336 1 93.81 166 LEU A O 1
ATOM 1365 N N . ASP A 1 167 ? 5.441 15.938 7.348 1 93.12 167 ASP A N 1
ATOM 1366 C CA . ASP A 1 167 ? 5.984 16.406 8.617 1 93.12 167 ASP A CA 1
ATOM 1367 C C . ASP A 1 167 ? 4.922 17.156 9.422 1 93.12 167 ASP A C 1
ATOM 1369 O O . ASP A 1 167 ? 4.82 16.984 10.641 1 93.12 167 ASP A O 1
ATOM 1373 N N . ILE A 1 168 ? 4.164 17.922 8.75 1 94.75 168 ILE A N 1
ATOM 1374 C CA . ILE A 1 168 ? 3.096 18.672 9.391 1 94.75 168 ILE A CA 1
ATOM 1375 C C . ILE A 1 168 ? 2.098 17.703 10.031 1 94.75 168 ILE A C 1
ATOM 1377 O O . ILE A 1 168 ? 1.716 17.875 11.195 1 94.75 168 ILE A O 1
ATOM 1381 N N . LEU A 1 169 ? 1.727 16.672 9.359 1 95.38 169 LEU A N 1
ATOM 1382 C CA . LEU A 1 169 ? 0.738 15.727 9.852 1 95.38 169 LEU A CA 1
ATOM 1383 C C . LEU A 1 169 ? 1.274 14.961 11.055 1 95.38 169 LEU A C 1
ATOM 1385 O O . LEU A 1 169 ? 0.577 14.805 12.062 1 95.38 169 LEU A O 1
ATOM 1389 N N . VAL A 1 170 ? 2.496 14.539 10.945 1 95.31 170 VAL A N 1
ATOM 1390 C CA . VAL A 1 170 ? 3.104 13.758 12.016 1 95.31 170 VAL A CA 1
ATOM 1391 C C . VAL A 1 170 ? 3.225 14.609 13.273 1 95.31 170 VAL A C 1
ATOM 1393 O O . VAL A 1 170 ? 2.863 14.172 14.375 1 95.31 170 VAL A O 1
ATOM 1396 N N . ARG A 1 171 ? 3.621 15.859 13.141 1 94.5 171 ARG A N 1
ATOM 1397 C CA . ARG A 1 171 ? 3.826 16.734 14.281 1 94.5 171 ARG A CA 1
ATOM 1398 C C . ARG A 1 171 ? 2.494 17.188 14.875 1 94.5 171 ARG A C 1
ATOM 1400 O O . ARG A 1 171 ? 2.352 17.281 16.094 1 94.5 171 ARG A O 1
ATOM 1407 N N . ALA A 1 172 ? 1.602 17.469 13.984 1 96.75 172 ALA A N 1
ATOM 1408 C CA . ALA A 1 172 ? 0.271 17.844 14.469 1 96.75 172 ALA A CA 1
ATOM 1409 C C . ALA A 1 172 ? -0.353 16.703 15.273 1 96.75 172 ALA A C 1
ATOM 1411 O O . ALA A 1 172 ? -0.954 16.953 16.328 1 96.75 172 ALA A O 1
ATOM 1412 N N . HIS A 1 173 ? -0.203 15.531 14.82 1 96.44 173 HIS A N 1
ATOM 1413 C CA . HIS A 1 173 ? -0.727 14.344 15.484 1 96.44 173 HIS A CA 1
ATOM 1414 C C . HIS A 1 173 ? -0.096 14.156 16.859 1 96.44 173 HIS A C 1
ATOM 1416 O O . HIS A 1 173 ? -0.788 13.82 17.828 1 96.44 173 HIS A O 1
ATOM 1422 N N . ALA A 1 174 ? 1.14 14.43 16.953 1 93.31 174 ALA A N 1
ATOM 1423 C CA . ALA A 1 174 ? 1.883 14.188 18.188 1 93.31 174 ALA A CA 1
ATOM 1424 C C . ALA A 1 174 ? 1.647 15.305 19.188 1 93.31 174 ALA A C 1
ATOM 1426 O O . ALA A 1 174 ? 1.422 15.047 20.375 1 93.31 174 ALA A O 1
ATOM 1427 N N . LYS A 1 175 ? 1.609 16.531 18.75 1 95.19 175 LYS A N 1
ATOM 1428 C CA . LYS A 1 175 ? 1.629 17.688 19.672 1 95.19 175 LYS A CA 1
ATOM 1429 C C . LYS A 1 175 ? 0.216 18.188 19.953 1 95.19 175 LYS A C 1
ATOM 1431 O O . LYS A 1 175 ? -0.071 18.656 21.047 1 95.19 175 LYS A O 1
ATOM 1436 N N . TYR A 1 176 ? -0.605 18.125 18.969 1 96.06 176 TYR A N 1
ATOM 1437 C CA . TYR A 1 176 ? -1.951 18.672 19.094 1 96.06 176 TYR A CA 1
ATOM 1438 C C . TYR A 1 176 ? -2.996 17.656 18.625 1 96.06 176 TYR A C 1
ATOM 1440 O O . TYR A 1 176 ? -3.73 17.906 17.672 1 96.06 176 TYR A O 1
ATOM 1448 N N . PRO A 1 177 ? -3.258 16.594 19.344 1 95.44 177 PRO A N 1
ATOM 1449 C CA . PRO A 1 177 ? -4.121 15.5 18.906 1 95.44 177 PRO A CA 1
ATOM 1450 C C . PRO A 1 177 ? -5.566 15.93 18.688 1 95.44 177 PRO A C 1
ATOM 1452 O O . PRO A 1 177 ? -6.227 15.438 17.766 1 95.44 177 PRO A O 1
ATOM 1455 N N . VAL A 1 178 ? -6.051 16.844 19.469 1 95.88 178 VAL A N 1
ATOM 1456 C CA . VAL A 1 178 ? -7.43 17.297 19.344 1 95.88 178 VAL A CA 1
ATOM 1457 C C . VAL A 1 178 ? -7.598 18.062 18.047 1 95.88 178 VAL A C 1
ATOM 1459 O O . VAL A 1 178 ? -8.547 17.844 17.297 1 95.88 178 VAL A O 1
ATOM 1462 N N . LEU A 1 179 ? -6.66 18.953 17.766 1 96.81 179 LEU A N 1
ATOM 1463 C CA . LEU A 1 179 ? -6.703 19.734 16.531 1 96.81 179 LEU A CA 1
ATOM 1464 C C . LEU A 1 179 ? -6.488 18.844 15.32 1 96.81 179 LEU A C 1
ATOM 1466 O O . LEU A 1 179 ? -7.094 19.047 14.266 1 96.81 179 LEU A O 1
ATOM 1470 N N . PHE A 1 180 ? -5.625 17.859 15.523 1 97.5 180 PHE A N 1
ATOM 1471 C CA . PHE A 1 180 ? -5.355 16.922 14.445 1 97.5 180 PHE A CA 1
ATOM 1472 C C . PHE A 1 180 ? -6.613 16.156 14.07 1 97.5 180 PHE A C 1
ATOM 1474 O O . PHE A 1 180 ? -6.859 15.898 12.883 1 97.5 180 PHE A O 1
ATOM 1481 N N . LYS A 1 181 ? -7.375 15.805 15.008 1 96.5 181 LYS A N 1
ATOM 1482 C CA . LYS A 1 181 ? -8.617 15.094 14.734 1 96.5 181 LYS A CA 1
ATOM 1483 C C . LYS A 1 181 ? -9.531 15.898 13.812 1 96.5 181 LYS A C 1
ATOM 1485 O O . LYS A 1 181 ? -10.086 15.359 12.852 1 96.5 181 LYS A O 1
ATOM 1490 N N . THR A 1 182 ? -9.609 17.109 14.094 1 95.56 182 THR A N 1
ATOM 1491 C CA . THR A 1 182 ? -10.406 18 13.258 1 95.56 182 THR A CA 1
ATOM 1492 C C . THR A 1 182 ? -9.797 18.109 11.859 1 95.56 182 THR A C 1
ATOM 1494 O O . THR A 1 182 ? -10.508 18.078 10.859 1 95.56 182 THR A O 1
ATOM 1497 N N . LEU A 1 183 ? -8.555 18.297 11.859 1 97.31 183 LEU A N 1
ATOM 1498 C CA . LEU A 1 183 ? -7.828 18.359 10.602 1 97.31 183 LEU A CA 1
ATOM 1499 C C . LEU A 1 183 ? -8.031 17.078 9.789 1 97.31 183 LEU A C 1
ATOM 1501 O O . LEU A 1 183 ? -8.297 17.156 8.586 1 97.31 183 LEU A O 1
ATOM 1505 N N . LEU A 1 184 ? -7.938 15.961 10.453 1 97 184 LEU A N 1
ATOM 1506 C CA . LEU A 1 184 ? -8.109 14.664 9.812 1 97 184 LEU A CA 1
ATOM 1507 C C . LEU A 1 184 ? -9.492 14.547 9.172 1 97 184 LEU A C 1
ATOM 1509 O O . LEU A 1 184 ? -9.617 14.102 8.031 1 97 184 LEU A O 1
ATOM 1513 N N . CYS A 1 185 ? -10.445 14.953 9.867 1 97 185 CYS A N 1
ATOM 1514 C CA . CYS A 1 185 ? -11.805 14.945 9.344 1 97 185 CYS A CA 1
ATOM 1515 C C . CYS A 1 185 ? -11.914 15.773 8.07 1 97 185 CYS A C 1
ATOM 1517 O O . CYS A 1 185 ? -12.492 15.328 7.082 1 97 185 CYS A O 1
ATOM 1519 N N . THR A 1 186 ? -11.266 16.875 8.125 1 95.94 186 THR A N 1
ATOM 1520 C CA . THR A 1 186 ? -11.266 17.75 6.965 1 95.94 186 THR A CA 1
ATOM 1521 C C . THR A 1 186 ? -10.57 17.094 5.777 1 95.94 186 THR A C 1
ATOM 1523 O O . THR A 1 186 ? -11.062 17.156 4.648 1 95.94 186 THR A O 1
ATOM 1526 N N . ILE A 1 187 ? -9.492 16.5 6.004 1 95.62 187 ILE A N 1
ATOM 1527 C CA . ILE A 1 187 ? -8.688 15.859 4.961 1 95.62 187 ILE A CA 1
ATOM 1528 C C . ILE A 1 187 ? -9.484 14.734 4.316 1 95.62 187 ILE A C 1
ATOM 1530 O O . ILE A 1 187 ? -9.508 14.602 3.088 1 95.62 187 ILE A O 1
ATOM 1534 N N . LEU A 1 188 ? -10.164 13.953 5.078 1 96.81 188 LEU A N 1
ATOM 1535 C CA . LEU A 1 188 ? -10.859 12.766 4.598 1 96.81 188 LEU A CA 1
ATOM 1536 C C . LEU A 1 188 ? -12.125 13.148 3.834 1 96.81 188 LEU A C 1
ATOM 1538 O O . LEU A 1 188 ? -12.562 12.422 2.939 1 96.81 188 LEU A O 1
ATOM 1542 N N . LYS A 1 189 ? -12.641 14.289 4.121 1 96.5 189 LYS A N 1
ATOM 1543 C CA . LYS A 1 189 ? -13.914 14.688 3.527 1 96.5 189 LYS A CA 1
ATOM 1544 C C . LYS A 1 189 ? -13.703 15.578 2.311 1 96.5 189 LYS A C 1
ATOM 1546 O O . LYS A 1 189 ? -14.641 15.859 1.565 1 96.5 189 LYS A O 1
ATOM 1551 N N . ASP A 1 190 ? -12.508 16.031 2.09 1 94.25 190 ASP A N 1
ATOM 1552 C CA . ASP A 1 190 ? -12.188 16.906 0.976 1 94.25 190 ASP A CA 1
ATOM 1553 C C . ASP A 1 190 ? -11.562 16.141 -0.182 1 94.25 190 ASP A C 1
ATOM 1555 O O . ASP A 1 190 ? -10.375 15.812 -0.146 1 94.25 190 ASP A O 1
ATOM 1559 N N . PRO A 1 191 ? -12.242 15.922 -1.241 1 90.62 191 PRO A N 1
ATOM 1560 C CA . PRO A 1 191 ? -11.727 15.125 -2.361 1 90.62 191 PRO A CA 1
ATOM 1561 C C . PRO A 1 191 ? -10.609 15.836 -3.117 1 90.62 191 PRO A C 1
ATOM 1563 O O . PRO A 1 191 ? -9.914 15.211 -3.928 1 90.62 191 PRO A O 1
ATOM 1566 N N . GLU A 1 192 ? -10.422 17.078 -2.861 1 92.06 192 GLU A N 1
ATOM 1567 C CA . GLU A 1 192 ? -9.383 17.828 -3.557 1 92.06 192 GLU A CA 1
ATOM 1568 C C . GLU A 1 192 ? -8.016 17.594 -2.916 1 92.06 192 GLU A C 1
ATOM 1570 O O . GLU A 1 192 ? -6.98 17.906 -3.518 1 92.06 192 GLU A O 1
ATOM 1575 N N . ILE A 1 193 ? -8.047 17.141 -1.715 1 93.06 193 ILE A N 1
ATOM 1576 C CA . ILE A 1 193 ? -6.789 16.797 -1.063 1 93.06 193 ILE A CA 1
ATOM 1577 C C . ILE A 1 193 ? -6.348 15.398 -1.486 1 93.06 193 ILE A C 1
ATOM 1579 O O . ILE A 1 193 ? -7.07 14.422 -1.273 1 93.06 193 ILE A O 1
ATOM 1583 N N . PRO A 1 194 ? -5.188 15.336 -2.047 1 90.38 194 PRO A N 1
ATOM 1584 C CA . PRO A 1 194 ? -4.715 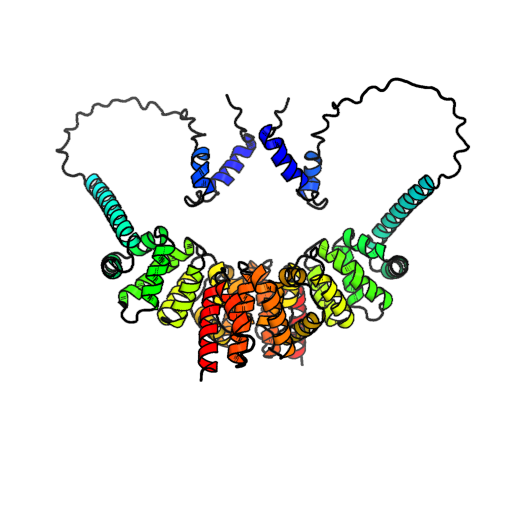14.016 -2.48 1 90.38 194 PRO A CA 1
ATOM 1585 C C . PRO A 1 194 ? -4.633 13.008 -1.333 1 90.38 194 PRO A C 1
ATOM 1587 O O . PRO A 1 194 ? -4.172 13.352 -0.241 1 90.38 194 PRO A O 1
ATOM 1590 N N . ASN A 1 195 ? -4.961 11.836 -1.631 1 88.88 195 ASN A N 1
ATOM 1591 C CA . ASN A 1 195 ? -4.996 10.789 -0.611 1 88.88 195 ASN A CA 1
ATOM 1592 C C . ASN A 1 195 ? -3.596 10.281 -0.286 1 88.88 195 ASN A C 1
ATOM 1594 O O . ASN A 1 195 ? -3.396 9.609 0.729 1 88.88 195 ASN A O 1
ATOM 1598 N N . LEU A 1 196 ? -2.707 10.641 -1.081 1 88.19 196 LEU A N 1
ATOM 1599 C CA . LEU A 1 196 ? -1.339 10.156 -0.924 1 88.19 196 LEU A CA 1
ATOM 1600 C C . LEU A 1 196 ? -0.753 10.617 0.408 1 88.19 196 LEU A C 1
ATOM 1602 O O . LEU A 1 196 ? 0.012 9.883 1.038 1 88.19 196 LEU A O 1
ATOM 1606 N N . PHE A 1 197 ? -1.201 11.773 0.88 1 87.94 197 PHE A N 1
ATOM 1607 C CA . PHE A 1 197 ? -0.711 12.305 2.145 1 87.94 197 PHE A CA 1
ATOM 1608 C C . PHE A 1 197 ? -1.196 11.461 3.314 1 87.94 197 PHE A C 1
ATOM 1610 O O . PHE A 1 197 ? -0.429 11.164 4.234 1 87.94 197 PHE A O 1
ATOM 1617 N N . PHE A 1 198 ? -2.365 11.141 3.162 1 92 198 PHE A N 1
ATOM 1618 C CA . PHE A 1 198 ? -2.959 10.344 4.227 1 92 198 PHE A CA 1
ATOM 1619 C C . PHE A 1 198 ? -2.357 8.945 4.25 1 92 198 PHE A C 1
ATOM 1621 O O . PHE A 1 198 ? -2.09 8.391 5.32 1 92 198 PHE A O 1
ATOM 1628 N N . GLN A 1 199 ? -2.045 8.406 3.15 1 91.81 199 GLN A N 1
ATOM 1629 C CA . GLN A 1 199 ? -1.39 7.105 3.045 1 91.81 199 GLN A CA 1
ATOM 1630 C C . GLN A 1 199 ? -0.002 7.137 3.68 1 91.81 199 GLN A C 1
ATOM 1632 O O . GLN A 1 199 ? 0.365 6.23 4.426 1 91.81 199 GLN A O 1
ATOM 1637 N N . ASP A 1 200 ? 0.698 8.211 3.33 1 92.81 200 ASP A N 1
ATOM 1638 C CA . ASP A 1 200 ? 2.043 8.367 3.877 1 92.81 200 ASP A CA 1
ATOM 1639 C C . ASP A 1 200 ? 2.002 8.539 5.395 1 92.81 200 ASP A C 1
ATOM 1641 O O . ASP A 1 200 ? 2.844 7.996 6.109 1 92.81 200 ASP A O 1
ATOM 1645 N N . PHE A 1 201 ? 1.058 9.281 5.836 1 95.25 201 PHE A N 1
ATOM 1646 C CA . PHE A 1 201 ? 0.914 9.492 7.273 1 95.25 201 PHE A CA 1
ATOM 1647 C C . PHE A 1 201 ? 0.655 8.164 7.988 1 95.25 201 PHE A C 1
ATOM 1649 O O . PHE A 1 201 ? 1.301 7.863 8.992 1 95.25 201 PHE A O 1
ATOM 1656 N N . ILE A 1 202 ? -0.21 7.32 7.441 1 94.5 202 ILE A N 1
ATOM 1657 C CA . ILE A 1 202 ? -0.533 6.027 8.031 1 94.5 202 ILE A CA 1
ATOM 1658 C C . ILE A 1 202 ? 0.727 5.168 8.109 1 94.5 202 ILE A C 1
ATOM 1660 O O . ILE A 1 202 ? 0.971 4.504 9.125 1 94.5 202 ILE A O 1
ATOM 1664 N N . SER A 1 203 ? 1.491 5.246 7.082 1 90.69 203 SER A N 1
ATOM 1665 C CA . SER A 1 203 ? 2.719 4.457 7.027 1 90.69 203 SER A CA 1
ATOM 1666 C C . SER A 1 203 ? 3.736 4.945 8.055 1 90.69 203 SER A C 1
ATOM 1668 O O . SER A 1 203 ? 4.688 4.234 8.375 1 90.69 203 SER A O 1
ATOM 1670 N N . SER A 1 204 ? 3.547 6.148 8.57 1 92.94 204 SER A N 1
ATOM 1671 C CA . SER A 1 204 ? 4.547 6.758 9.445 1 92.94 204 SER A CA 1
ATOM 1672 C C . SER A 1 204 ? 4.25 6.473 10.914 1 92.94 204 SER A C 1
ATOM 1674 O O . SER A 1 204 ? 5.09 6.723 11.781 1 92.94 204 SER A O 1
ATOM 1676 N N . ILE A 1 205 ? 3.086 5.969 11.195 1 92.62 205 ILE A N 1
ATOM 1677 C CA . ILE A 1 205 ? 2.721 5.742 12.586 1 92.62 205 ILE A CA 1
ATOM 1678 C C . ILE A 1 205 ? 2.652 4.242 12.867 1 92.62 205 ILE A C 1
ATOM 1680 O O . ILE A 1 205 ? 2.539 3.438 11.945 1 92.62 205 ILE A O 1
ATOM 1684 N N . ASP A 1 206 ? 2.74 3.891 14.102 1 88.5 206 ASP A N 1
ATOM 1685 C CA . ASP A 1 206 ? 2.805 2.477 14.453 1 88.5 206 ASP A CA 1
ATOM 1686 C C . ASP A 1 206 ? 1.406 1.879 14.586 1 88.5 206 ASP A C 1
ATOM 1688 O O . ASP A 1 206 ? 0.408 2.559 14.336 1 88.5 206 ASP A O 1
ATOM 1692 N N . GLU A 1 207 ? 1.328 0.63 14.945 1 89.31 207 GLU A N 1
ATOM 1693 C CA . GLU A 1 207 ? 0.081 -0.129 14.953 1 89.31 207 GLU A CA 1
ATOM 1694 C C . GLU A 1 207 ? -0.892 0.422 15.992 1 89.31 207 GLU A C 1
ATOM 1696 O O . GLU A 1 207 ? -2.098 0.495 15.742 1 89.31 207 GLU A O 1
ATOM 1701 N N . THR A 1 208 ? -0.386 0.783 17.125 1 92.12 208 THR A N 1
ATOM 1702 C CA . THR A 1 208 ? -1.221 1.324 18.188 1 92.12 208 THR A CA 1
ATOM 1703 C C . THR A 1 208 ? -1.867 2.637 17.766 1 92.12 208 THR A C 1
ATOM 1705 O O . THR A 1 208 ? -3.068 2.838 17.953 1 92.12 208 THR A O 1
ATOM 1708 N N . GLU A 1 209 ? -1.053 3.459 17.188 1 94 209 GLU A N 1
ATOM 1709 C CA . GLU A 1 209 ? -1.55 4.746 16.703 1 94 209 GLU A CA 1
ATOM 1710 C C . GLU A 1 209 ? -2.529 4.574 15.555 1 94 209 GLU A C 1
ATOM 1712 O O . GLU A 1 209 ? -3.479 5.348 15.414 1 94 209 GLU A O 1
ATOM 1717 N N . GLN A 1 210 ? -2.311 3.586 14.766 1 95.25 210 GLN A N 1
ATOM 1718 C CA . GLN A 1 210 ? -3.232 3.307 13.672 1 95.25 210 GLN A CA 1
ATOM 1719 C C . GLN A 1 210 ? -4.59 2.85 14.195 1 95.25 210 GLN A C 1
ATOM 1721 O O . GLN A 1 210 ? -5.629 3.197 13.633 1 95.25 210 GLN A O 1
ATOM 1726 N N . THR A 1 211 ? -4.582 2.08 15.234 1 96.75 211 THR A N 1
ATOM 1727 C CA . THR A 1 211 ? -5.828 1.651 15.859 1 96.75 211 THR A CA 1
ATOM 1728 C C . THR A 1 211 ? -6.617 2.854 16.375 1 96.75 211 THR A C 1
ATOM 1730 O O . THR A 1 211 ? -7.816 2.977 16.094 1 96.75 211 THR A O 1
ATOM 1733 N N . LYS A 1 212 ? -5.934 3.758 17.031 1 96.38 212 LYS A N 1
ATOM 1734 C CA . LYS A 1 212 ? -6.578 4.965 17.531 1 96.38 212 LYS A CA 1
ATOM 1735 C C . LYS A 1 212 ? -7.121 5.82 16.391 1 96.38 212 LYS A C 1
ATOM 1737 O O . LYS A 1 212 ? -8.219 6.367 16.484 1 96.38 212 LYS A O 1
ATOM 1742 N N . LEU A 1 213 ? -6.332 5.883 15.422 1 97 213 LEU A N 1
ATOM 1743 C CA . LEU A 1 213 ? -6.715 6.652 14.242 1 97 213 LEU A CA 1
ATOM 1744 C C . LEU A 1 213 ? -8.008 6.109 13.641 1 97 213 LEU A C 1
ATOM 1746 O O . LEU A 1 213 ? -8.914 6.879 13.312 1 97 213 LEU A O 1
ATOM 1750 N N . LEU A 1 214 ? -8.133 4.84 13.477 1 97.31 214 LEU A N 1
ATOM 1751 C CA . LEU A 1 214 ? -9.312 4.223 12.891 1 97.31 214 LEU A CA 1
ATOM 1752 C C . LEU A 1 214 ? -10.531 4.422 13.781 1 97.31 214 LEU A C 1
ATOM 1754 O O . LEU A 1 214 ? -11.648 4.602 13.289 1 97.31 214 LEU A O 1
ATOM 1758 N N . LEU A 1 215 ? -10.312 4.355 15.039 1 97 215 LEU A N 1
ATOM 1759 C CA . LEU A 1 215 ? -11.398 4.625 15.969 1 97 215 LEU A CA 1
ATOM 1760 C C . LEU A 1 215 ? -11.922 6.047 15.805 1 97 215 LEU A C 1
ATOM 1762 O O . LEU A 1 215 ? -13.133 6.273 15.789 1 97 215 LEU A O 1
ATOM 1766 N N . ASP A 1 216 ? -11.008 6.953 15.641 1 96.19 216 ASP A N 1
ATOM 1767 C CA . ASP A 1 216 ? -11.398 8.336 15.398 1 96.19 216 ASP A CA 1
ATOM 1768 C C . ASP A 1 216 ? -12.18 8.461 14.086 1 96.19 216 ASP A C 1
ATOM 1770 O O . ASP A 1 216 ? -13.234 9.102 14.047 1 96.19 216 ASP A O 1
ATOM 1774 N N . ILE A 1 217 ? -11.672 7.863 13.062 1 97.38 217 ILE A N 1
ATOM 1775 C CA . ILE A 1 217 ? -12.297 7.93 11.75 1 97.38 217 ILE A CA 1
ATOM 1776 C C . ILE A 1 217 ? -13.703 7.352 11.812 1 97.38 217 ILE A C 1
ATOM 1778 O O . ILE A 1 217 ? -14.625 7.859 11.172 1 97.38 217 ILE A O 1
ATOM 1782 N N . SER A 1 218 ? -13.883 6.324 12.555 1 96.62 218 SER A N 1
ATOM 1783 C CA . SER A 1 218 ? -15.18 5.672 12.68 1 96.62 218 SER A CA 1
ATOM 1784 C C . SER A 1 218 ? -16.219 6.621 13.258 1 96.62 218 SER A C 1
ATOM 1786 O O . SER A 1 218 ? -17.422 6.395 13.117 1 96.62 218 SER A O 1
ATOM 1788 N N . ASN A 1 219 ? -15.711 7.68 13.828 1 94.94 219 ASN A N 1
ATOM 1789 C CA . ASN A 1 219 ? -16.625 8.648 14.438 1 94.94 219 ASN A CA 1
ATOM 1790 C C . ASN A 1 219 ? -16.922 9.805 13.484 1 94.94 219 ASN A C 1
ATOM 1792 O O . ASN A 1 219 ? -17.766 10.648 13.781 1 94.94 219 ASN A O 1
ATOM 1796 N N . PHE A 1 220 ? -16.281 10.016 12.328 1 94.62 220 PHE A N 1
ATOM 1797 C CA . PHE A 1 220 ? -16.438 11.141 11.422 1 94.62 220 PHE A CA 1
ATOM 1798 C C . PHE A 1 220 ? -17.672 10.961 10.539 1 94.62 220 PHE A C 1
ATOM 1800 O O . PHE A 1 220 ? -18.109 11.906 9.883 1 94.62 220 PHE A O 1
ATOM 1807 N N . GLU A 1 221 ? -18.438 10.117 10.562 1 91 221 GLU A N 1
ATOM 1808 C CA . GLU A 1 221 ? -19.578 9.867 9.672 1 91 221 GLU A CA 1
ATOM 1809 C C . GLU A 1 221 ? -19.203 10.141 8.219 1 91 221 GLU A C 1
ATOM 1811 O O . GLU A 1 221 ? -19.781 11.023 7.586 1 91 221 GLU A O 1
ATOM 1816 N N . LEU A 1 222 ? -18.375 9.492 7.637 1 95.88 222 LEU A N 1
ATOM 1817 C CA . LEU A 1 222 ? -17.953 9.648 6.25 1 95.88 222 LEU A CA 1
ATOM 1818 C C . LEU A 1 222 ? -19.062 9.234 5.293 1 95.88 222 LEU A C 1
ATOM 1820 O O . LEU A 1 222 ? -19.719 8.211 5.496 1 95.88 222 LEU A O 1
ATOM 1824 N N . ARG A 1 223 ? -19.344 10.109 4.344 1 94.81 223 ARG A N 1
ATOM 1825 C CA . ARG A 1 223 ? -20.219 9.703 3.25 1 94.81 223 ARG A CA 1
ATOM 1826 C C . ARG A 1 223 ? -19.562 8.625 2.393 1 94.81 223 ARG A C 1
ATOM 1828 O O . ARG A 1 223 ? -18.344 8.445 2.438 1 94.81 223 ARG A O 1
ATOM 1835 N N . THR A 1 224 ? -20.328 7.926 1.613 1 94 224 THR A N 1
ATOM 1836 C CA . THR A 1 224 ? -19.859 6.816 0.789 1 94 224 THR A CA 1
ATOM 1837 C C . THR A 1 224 ? -18.734 7.262 -0.135 1 94 224 THR A C 1
ATOM 1839 O O . THR A 1 224 ? -17.703 6.59 -0.239 1 94 224 THR A O 1
ATOM 1842 N N . GLU A 1 225 ? -18.906 8.398 -0.703 1 94.75 225 GLU A N 1
ATOM 1843 C CA . GLU A 1 225 ? -17.922 8.906 -1.646 1 94.75 225 GLU A CA 1
ATOM 1844 C C . GLU A 1 225 ? -16.609 9.227 -0.943 1 94.75 225 GLU A C 1
ATOM 1846 O O . GLU A 1 225 ? -15.523 8.961 -1.479 1 94.75 225 GLU A O 1
ATOM 1851 N N . GLU A 1 226 ? -16.75 9.797 0.196 1 95.88 226 GLU A N 1
ATOM 1852 C CA . GLU A 1 226 ? -15.562 10.133 0.985 1 95.88 226 GLU A CA 1
ATOM 1853 C C . GLU A 1 226 ? -14.82 8.883 1.428 1 95.88 226 GLU A C 1
ATOM 1855 O O . GLU A 1 226 ? -13.586 8.836 1.372 1 95.88 226 GLU A O 1
ATOM 1860 N N . PHE A 1 227 ? -15.562 7.84 1.765 1 96.69 227 PHE A N 1
ATOM 1861 C CA . PHE A 1 227 ? -14.977 6.566 2.166 1 96.69 227 PHE A CA 1
ATOM 1862 C C . PHE A 1 227 ? -14.234 5.922 1.003 1 96.69 227 PHE A C 1
ATOM 1864 O O . PHE A 1 227 ? -13.086 5.508 1.146 1 96.69 227 PHE A O 1
ATOM 1871 N N . ILE A 1 228 ? -14.891 5.918 -0.112 1 96.38 228 ILE A N 1
ATOM 1872 C CA . ILE A 1 228 ? -14.336 5.273 -1.297 1 96.38 228 ILE A CA 1
ATOM 1873 C C . ILE A 1 228 ? -13.055 5.988 -1.717 1 96.38 228 ILE A C 1
ATOM 1875 O O . ILE A 1 228 ? -12.062 5.344 -2.082 1 96.38 228 ILE A O 1
ATOM 1879 N N . ASN A 1 229 ? -13.023 7.266 -1.559 1 95.31 229 ASN A N 1
ATOM 1880 C CA . ASN A 1 229 ? -11.852 8.055 -1.924 1 95.31 229 ASN A CA 1
ATOM 1881 C C . ASN A 1 229 ? -10.641 7.695 -1.06 1 95.31 229 ASN A C 1
ATOM 1883 O O . ASN A 1 229 ? -9.5 7.848 -1.489 1 95.31 229 ASN A O 1
ATOM 1887 N N . ASN A 1 230 ? -10.938 7.211 0.109 1 96 230 ASN A N 1
ATOM 1888 C CA . ASN A 1 230 ? -9.859 6.938 1.052 1 96 230 ASN A CA 1
ATOM 1889 C C . ASN A 1 230 ? -9.719 5.441 1.324 1 96 230 ASN A C 1
ATOM 1891 O O . ASN A 1 230 ? -9.062 5.039 2.289 1 96 230 ASN A O 1
ATOM 1895 N N . ILE A 1 231 ? -10.25 4.625 0.51 1 96.88 231 ILE A N 1
ATOM 1896 C CA . ILE A 1 231 ? -10.422 3.207 0.805 1 96.88 231 ILE A CA 1
ATOM 1897 C C . ILE A 1 231 ? -9.055 2.545 0.983 1 96.88 231 ILE A C 1
ATOM 1899 O O . ILE A 1 231 ? -8.883 1.697 1.861 1 96.88 231 ILE A O 1
ATOM 1903 N N . PHE A 1 232 ? -8.117 2.928 0.224 1 95.38 232 PHE A N 1
ATOM 1904 C CA . PHE A 1 232 ? -6.812 2.293 0.318 1 95.38 232 PHE A CA 1
ATOM 1905 C C . PHE A 1 232 ? -6.141 2.631 1.644 1 95.38 232 PHE A C 1
ATOM 1907 O O . PHE A 1 232 ? -5.543 1.762 2.283 1 95.38 232 PHE A O 1
ATOM 1914 N N . SER A 1 233 ? -6.195 3.889 2.027 1 95.69 233 SER A N 1
ATOM 1915 C CA . SER A 1 233 ? -5.621 4.316 3.299 1 95.69 233 SER A CA 1
ATOM 1916 C C . SER A 1 233 ? -6.312 3.631 4.477 1 95.69 233 SER A C 1
ATOM 1918 O O . SER A 1 233 ? -5.652 3.188 5.418 1 95.69 233 SER A O 1
ATOM 1920 N N . ILE A 1 234 ? -7.602 3.555 4.379 1 97 234 ILE A N 1
ATOM 1921 C CA . ILE A 1 234 ? -8.375 2.91 5.438 1 97 234 ILE A CA 1
ATOM 1922 C C . ILE A 1 234 ? -8.023 1.425 5.496 1 97 234 ILE A C 1
ATOM 1924 O O . ILE A 1 234 ? -7.855 0.865 6.582 1 97 234 ILE A O 1
ATOM 1928 N N . TYR A 1 235 ? -7.879 0.828 4.312 1 96.75 235 TYR A N 1
ATOM 1929 C CA . TYR A 1 235 ? -7.449 -0.564 4.242 1 96.75 235 TYR A CA 1
ATOM 1930 C C . TYR A 1 235 ? -6.105 -0.757 4.934 1 96.75 235 TYR A C 1
ATOM 1932 O O . TYR A 1 235 ? -5.934 -1.687 5.727 1 96.75 235 TYR A O 1
ATOM 1940 N N . THR A 1 236 ? -5.145 0.085 4.656 1 94.25 236 THR A N 1
ATOM 1941 C CA . THR A 1 236 ? -3.797 -0.025 5.207 1 94.25 236 THR A CA 1
ATOM 1942 C C . THR A 1 236 ? -3.822 0.104 6.727 1 94.25 236 THR A C 1
ATOM 1944 O O . THR A 1 236 ? -3.184 -0.681 7.43 1 94.25 236 THR A O 1
ATOM 1947 N N . ALA A 1 237 ? -4.574 1.044 7.211 1 95.88 237 ALA A N 1
ATOM 1948 C CA . ALA A 1 237 ? -4.703 1.217 8.656 1 95.88 237 ALA A CA 1
ATOM 1949 C C . ALA A 1 237 ? -5.402 0.018 9.289 1 95.88 237 ALA A C 1
ATOM 1951 O O . ALA A 1 237 ? -4.973 -0.479 10.336 1 95.88 237 ALA A O 1
ATOM 1952 N N . TYR A 1 238 ? -6.441 -0.463 8.609 1 96.75 238 TYR A N 1
ATOM 1953 C CA . TYR A 1 238 ? -7.246 -1.565 9.125 1 96.75 238 TYR A CA 1
ATOM 1954 C C . TYR A 1 238 ? -6.418 -2.84 9.234 1 96.75 238 TYR A C 1
ATOM 1956 O O . TYR A 1 238 ? -6.516 -3.572 10.219 1 96.75 238 TYR A O 1
ATOM 1964 N N . LYS A 1 239 ? -5.609 -3.045 8.195 1 93.25 239 LYS A N 1
ATOM 1965 C CA . LYS A 1 239 ? -4.812 -4.266 8.141 1 93.25 239 LYS A CA 1
ATOM 1966 C C . LYS A 1 239 ? -3.883 -4.367 9.352 1 93.25 239 LYS A C 1
ATOM 1968 O O . LYS A 1 239 ? -3.684 -5.453 9.898 1 93.25 239 LYS A O 1
ATOM 1973 N N . ASN A 1 240 ? -3.41 -3.236 9.805 1 88.5 240 ASN A N 1
ATOM 1974 C CA . ASN A 1 240 ? -2.385 -3.219 10.844 1 88.5 240 ASN A CA 1
ATOM 1975 C C . ASN A 1 240 ? -2.973 -2.877 12.211 1 88.5 240 ASN A C 1
ATOM 1977 O O . ASN A 1 240 ? -2.256 -2.855 13.211 1 88.5 240 ASN A O 1
ATOM 1981 N N . SER A 1 241 ? -4.23 -2.709 12.289 1 93.56 241 SER A N 1
ATOM 1982 C CA . SER A 1 241 ? -4.855 -2.268 13.531 1 93.56 241 SER A CA 1
ATOM 1983 C C . SER A 1 241 ? -5.426 -3.447 14.312 1 93.56 241 SER A C 1
ATOM 1985 O O . SER A 1 241 ? -5.676 -4.512 13.742 1 93.56 241 SER A O 1
ATOM 1987 N N . GLU A 1 242 ? -5.559 -3.191 15.586 1 93.75 242 GLU A N 1
ATOM 1988 C CA . GLU A 1 242 ? -6.324 -4.133 16.391 1 93.75 242 GLU A CA 1
ATOM 1989 C C . GLU A 1 242 ? -7.797 -4.145 15.992 1 93.75 242 GLU A C 1
ATOM 1991 O O . GLU A 1 242 ? -8.383 -3.088 15.75 1 93.75 242 GLU A O 1
ATOM 1996 N N . LYS A 1 243 ? -8.328 -5.34 15.953 1 94.25 243 LYS A N 1
ATOM 1997 C CA . LYS A 1 243 ? -9.711 -5.492 15.5 1 94.25 243 LYS A CA 1
ATOM 1998 C C . LYS A 1 243 ? -10.688 -5.359 16.672 1 94.25 243 LYS A C 1
ATOM 2000 O O . LYS A 1 243 ? -11.219 -6.355 17.156 1 94.25 243 LYS A O 1
ATOM 2005 N N . THR A 1 244 ? -11.062 -4.168 17.031 1 94 244 THR A N 1
ATOM 2006 C CA . THR A 1 244 ? -12.055 -3.926 18.078 1 94 244 THR A CA 1
ATOM 2007 C C . THR A 1 244 ? -13.469 -4.012 17.5 1 94 244 THR A C 1
ATOM 2009 O O . THR A 1 244 ? -13.664 -3.904 16.297 1 94 244 THR A O 1
ATOM 2012 N N . ASP A 1 245 ? -14.461 -4.145 18.375 1 93.69 245 ASP A N 1
ATOM 2013 C CA . ASP A 1 245 ? -15.852 -4.227 17.938 1 93.69 245 ASP A CA 1
ATOM 2014 C C . ASP A 1 245 ? -16.266 -2.98 17.156 1 93.69 245 ASP A C 1
ATOM 2016 O O . ASP A 1 245 ? -16.953 -3.078 16.141 1 93.69 245 ASP A O 1
ATOM 2020 N N . ARG A 1 246 ? -15.906 -1.908 17.625 1 95.38 246 ARG A N 1
ATOM 2021 C CA . ARG A 1 246 ? -16.266 -0.647 16.984 1 95.38 246 ARG A CA 1
ATOM 2022 C C . ARG A 1 246 ? -15.664 -0.562 15.578 1 95.38 246 ARG A C 1
ATOM 2024 O O . ARG A 1 246 ? -16.344 -0.144 14.641 1 95.38 246 ARG A O 1
ATOM 2031 N N . ILE A 1 247 ? -14.406 -0.968 15.477 1 96.38 247 ILE A N 1
ATOM 2032 C CA . ILE A 1 247 ? -13.734 -0.937 14.18 1 96.38 247 ILE A CA 1
ATOM 2033 C C . ILE A 1 247 ? -14.398 -1.936 13.234 1 96.38 247 ILE A C 1
ATOM 2035 O O . ILE A 1 247 ? -14.641 -1.623 12.062 1 96.38 247 ILE A O 1
ATOM 2039 N N . GLN A 1 248 ? -14.719 -3.104 13.727 1 95.44 248 GLN A N 1
ATOM 2040 C CA . GLN A 1 248 ? -15.359 -4.125 12.906 1 95.44 248 GLN A CA 1
ATOM 2041 C C . GLN A 1 248 ? -16.719 -3.654 12.414 1 95.44 248 GLN A C 1
ATOM 2043 O O . GLN A 1 248 ? -17.062 -3.838 11.242 1 95.44 248 GLN A O 1
ATOM 2048 N N . THR A 1 249 ? -17.453 -3.018 13.281 1 95.12 249 THR A N 1
ATOM 2049 C CA . THR A 1 249 ? -18.766 -2.502 12.906 1 95.12 249 THR A CA 1
ATOM 2050 C C . THR A 1 249 ? -18.625 -1.402 11.852 1 95.12 249 THR A C 1
ATOM 2052 O O . THR A 1 249 ? -19.375 -1.377 10.875 1 95.12 249 THR A O 1
ATOM 2055 N N . PHE A 1 250 ? -17.703 -0.522 12.062 1 96.69 250 PHE A N 1
ATOM 2056 C CA . PHE A 1 250 ? -17.453 0.577 11.141 1 96.69 250 PHE A CA 1
ATOM 2057 C C . PHE A 1 250 ? -17.109 0.049 9.75 1 96.69 250 PHE A C 1
ATOM 2059 O O . PHE A 1 250 ? -17.672 0.507 8.758 1 96.69 250 PHE A O 1
ATOM 2066 N N . ILE A 1 251 ? -16.188 -0.937 9.625 1 97.06 251 ILE A N 1
ATOM 2067 C CA . ILE A 1 251 ? -15.742 -1.492 8.359 1 97.06 251 ILE A CA 1
ATOM 2068 C C . ILE A 1 251 ? -16.891 -2.252 7.691 1 97.06 251 ILE A C 1
ATOM 2070 O O . ILE A 1 251 ? -17.125 -2.094 6.492 1 97.06 251 ILE A O 1
ATOM 2074 N N . LEU A 1 252 ? -17.625 -2.979 8.469 1 96.38 252 LEU A N 1
ATOM 2075 C CA . LEU A 1 252 ? -18.734 -3.746 7.934 1 96.38 252 LEU A CA 1
ATOM 2076 C C . LEU A 1 252 ? -19.797 -2.824 7.32 1 96.38 252 LEU A C 1
ATOM 2078 O O . LEU A 1 252 ? -20.25 -3.064 6.207 1 96.38 252 LEU A O 1
ATOM 2082 N N . ASP A 1 253 ? -20.125 -1.832 8.07 1 96.19 253 ASP A N 1
ATOM 2083 C CA . ASP A 1 253 ? -21.141 -0.889 7.602 1 96.19 253 ASP A CA 1
ATOM 2084 C C . ASP A 1 253 ? -20.75 -0.311 6.238 1 96.19 253 ASP A C 1
ATOM 2086 O O . ASP A 1 253 ? -21.594 -0.22 5.34 1 96.19 253 ASP A O 1
ATOM 2090 N N . HIS A 1 254 ? -19.531 -0.003 6.102 1 97.19 254 HIS A N 1
ATOM 2091 C CA . HIS A 1 254 ? -19.094 0.618 4.855 1 97.19 254 HIS A CA 1
ATOM 2092 C C . HIS A 1 254 ? -18.938 -0.419 3.748 1 97.19 254 HIS A C 1
ATOM 2094 O O . HIS A 1 254 ? -19.156 -0.114 2.572 1 97.19 254 HIS A O 1
ATOM 2100 N N . ILE A 1 255 ? -18.562 -1.628 4.055 1 96.5 255 ILE A N 1
ATOM 2101 C CA . ILE A 1 255 ? -18.516 -2.705 3.072 1 96.5 255 ILE A CA 1
ATOM 2102 C C . ILE A 1 255 ? -19.922 -2.939 2.504 1 96.5 255 ILE A C 1
ATOM 2104 O O . ILE A 1 255 ? -20.094 -3.053 1.287 1 96.5 255 ILE A O 1
ATOM 2108 N N . LEU A 1 256 ? -20.875 -2.947 3.373 1 96.12 256 LEU A N 1
ATOM 2109 C CA . LEU A 1 256 ? -22.25 -3.191 2.945 1 96.12 256 LEU A CA 1
ATOM 2110 C C . LEU A 1 256 ? -22.766 -2.031 2.104 1 96.12 256 LEU A C 1
ATOM 2112 O O . LEU A 1 256 ? -23.484 -2.244 1.12 1 96.12 256 LEU A O 1
ATOM 2116 N N . GLN A 1 257 ? -22.359 -0.86 2.426 1 95.62 257 GLN A N 1
ATOM 2117 C CA . GLN A 1 257 ? -22.828 0.333 1.739 1 95.62 257 GLN A CA 1
ATOM 2118 C C . GLN A 1 257 ? -22.188 0.475 0.365 1 95.62 257 GLN A C 1
ATOM 2120 O O . GLN A 1 257 ? -22.844 0.901 -0.592 1 95.62 257 GLN A O 1
ATOM 2125 N N . CYS A 1 258 ? -20.938 0.061 0.276 1 96 258 CYS A N 1
ATOM 2126 C CA . CYS A 1 258 ? -20.156 0.364 -0.92 1 96 258 CYS A CA 1
ATOM 2127 C C . CYS A 1 258 ? -20.031 -0.862 -1.817 1 96 258 CYS A C 1
ATOM 2129 O O . CYS A 1 258 ? -19.531 -0.77 -2.938 1 96 258 CYS A O 1
ATOM 2131 N N . GLY A 1 259 ? -20.484 -1.977 -1.444 1 95.06 259 GLY A N 1
ATOM 2132 C CA . GLY A 1 259 ? -20.234 -3.242 -2.119 1 95.06 259 GLY A CA 1
ATOM 2133 C C . GLY A 1 259 ? -20.641 -3.227 -3.58 1 95.06 259 GLY A C 1
ATOM 2134 O O . GLY A 1 259 ? -19.891 -3.672 -4.445 1 95.06 259 GLY A O 1
ATOM 2135 N N . HIS A 1 260 ? -21.719 -2.596 -3.84 1 93.19 260 HIS A N 1
ATOM 2136 C CA . HIS A 1 260 ? -22.234 -2.59 -5.207 1 93.19 260 HIS A CA 1
ATOM 2137 C C . HIS A 1 260 ? -21.5 -1.57 -6.066 1 93.19 260 HIS A C 1
ATOM 2139 O O . HIS A 1 260 ? -21.219 -1.823 -7.242 1 93.19 260 HIS A O 1
ATOM 2145 N N . ILE A 1 261 ? -21.125 -0.479 -5.426 1 95.44 261 ILE A N 1
ATOM 2146 C CA . ILE A 1 261 ? -20.469 0.617 -6.133 1 95.44 261 ILE A CA 1
ATOM 2147 C C . ILE A 1 261 ? -19.016 0.242 -6.438 1 95.44 261 ILE A C 1
ATOM 2149 O O . ILE A 1 261 ? -18.5 0.597 -7.492 1 95.44 261 ILE A O 1
ATOM 2153 N N . CYS A 1 262 ? -18.422 -0.538 -5.629 1 97 262 CYS A N 1
ATOM 2154 C CA . CYS A 1 262 ? -17 -0.826 -5.723 1 97 262 CYS A CA 1
ATOM 2155 C C . CYS A 1 262 ? -16.766 -2.236 -6.246 1 97 262 CYS A C 1
ATOM 2157 O O . CYS A 1 262 ? -15.781 -2.881 -5.883 1 97 262 CYS A O 1
ATOM 2159 N N . SER A 1 263 ? -17.625 -2.754 -7.105 1 94.56 263 SER A N 1
ATOM 2160 C CA . SER A 1 263 ? -17.562 -4.141 -7.555 1 94.56 263 SER A CA 1
ATOM 2161 C C . SER A 1 263 ? -16.297 -4.414 -8.352 1 94.56 263 SER A C 1
ATOM 2163 O O . SER A 1 263 ? -15.828 -5.551 -8.414 1 94.56 263 SER A O 1
ATOM 2165 N N . ASN A 1 264 ? -15.688 -3.391 -8.883 1 93.81 264 ASN A N 1
ATOM 2166 C CA . ASN A 1 264 ? -14.492 -3.59 -9.688 1 93.81 264 ASN A CA 1
ATOM 2167 C C . ASN A 1 264 ? -13.266 -2.949 -9.039 1 93.81 264 ASN A C 1
ATOM 2169 O O . ASN A 1 264 ? -12.188 -2.922 -9.633 1 93.81 264 ASN A O 1
ATOM 2173 N N . ASP A 1 265 ? -13.414 -2.424 -7.926 1 94.75 265 ASP A N 1
ATOM 2174 C CA . ASP A 1 265 ? -12.328 -1.707 -7.262 1 94.75 265 ASP A CA 1
ATOM 2175 C C . ASP A 1 265 ? -11.391 -2.674 -6.543 1 94.75 265 ASP A C 1
ATOM 2177 O O . ASP A 1 265 ? -11.82 -3.418 -5.656 1 94.75 265 ASP A O 1
ATOM 2181 N N . LYS A 1 266 ? -10.172 -2.641 -6.848 1 93.31 266 LYS A N 1
ATOM 2182 C CA . LYS A 1 266 ? -9.18 -3.549 -6.277 1 93.31 266 LYS A CA 1
ATOM 2183 C C . LYS A 1 266 ? -8.969 -3.266 -4.793 1 93.31 266 LYS A C 1
ATOM 2185 O O . LYS A 1 266 ? -8.758 -4.188 -4.004 1 93.31 266 LYS A O 1
ATOM 2190 N N . HIS A 1 267 ? -9 -1.988 -4.461 1 95.06 267 HIS A N 1
ATOM 2191 C CA . HIS A 1 267 ? -8.75 -1.626 -3.072 1 95.06 267 HIS A CA 1
ATOM 2192 C C . HIS A 1 267 ? -9.922 -2.025 -2.18 1 95.06 267 HIS A C 1
ATOM 2194 O O . HIS A 1 267 ? -9.719 -2.424 -1.029 1 95.06 267 HIS A O 1
ATOM 2200 N N . PHE A 1 268 ? -11.133 -1.958 -2.744 1 97.25 268 PHE A N 1
ATOM 2201 C CA . PHE A 1 268 ? -12.289 -2.48 -2.025 1 97.25 268 PHE A CA 1
ATOM 2202 C C . PHE A 1 268 ? -12.156 -3.982 -1.808 1 97.25 268 PHE A C 1
ATOM 2204 O O . PHE A 1 268 ? -12.422 -4.484 -0.713 1 97.25 268 PHE A O 1
ATOM 2211 N N . GLY A 1 269 ? -11.719 -4.684 -2.809 1 96.75 269 GLY A N 1
ATOM 2212 C CA . GLY A 1 269 ? -11.5 -6.117 -2.686 1 96.75 269 GLY A CA 1
ATOM 2213 C C . GLY A 1 269 ? -10.508 -6.477 -1.595 1 96.75 269 GLY A C 1
ATOM 2214 O O . GLY A 1 269 ? -10.719 -7.43 -0.845 1 96.75 269 GLY A O 1
ATOM 2215 N N . ARG A 1 270 ? -9.398 -5.699 -1.466 1 95.81 270 ARG A N 1
ATOM 2216 C CA . ARG A 1 270 ? -8.406 -5.902 -0.419 1 95.81 270 ARG A CA 1
ATOM 2217 C C . ARG A 1 270 ? -9.023 -5.73 0.965 1 95.81 270 ARG A C 1
ATOM 2219 O O . ARG A 1 270 ? -8.758 -6.52 1.873 1 95.81 270 ARG A O 1
ATOM 2226 N N . LEU A 1 271 ? -9.781 -4.68 1.068 1 97.5 271 LEU A N 1
ATOM 2227 C CA . LEU A 1 271 ? -10.422 -4.391 2.346 1 97.5 271 LEU A CA 1
ATOM 2228 C C . LEU A 1 271 ? -11.414 -5.488 2.719 1 97.5 271 LEU A C 1
ATOM 2230 O O . LEU A 1 271 ? -11.438 -5.945 3.865 1 97.5 271 LEU A O 1
ATOM 2234 N N . LEU A 1 272 ? -12.227 -5.887 1.737 1 97.12 272 LEU A N 1
ATOM 2235 C CA . LEU A 1 272 ? -13.188 -6.961 1.947 1 97.12 272 LEU A CA 1
ATOM 2236 C C . LEU A 1 272 ? -12.492 -8.234 2.412 1 97.12 272 LEU A C 1
ATOM 2238 O O . LEU A 1 272 ? -12.922 -8.867 3.379 1 97.12 272 LEU A O 1
ATOM 2242 N N . LEU A 1 273 ? -11.391 -8.57 1.761 1 96.75 273 LEU A N 1
ATOM 2243 C CA . LEU A 1 273 ? -10.633 -9.766 2.113 1 96.75 273 LEU A CA 1
ATOM 2244 C C . LEU A 1 273 ? -10.062 -9.648 3.523 1 96.75 273 LEU A C 1
ATOM 2246 O O . LEU A 1 273 ? -10.164 -10.586 4.316 1 96.75 273 LEU A O 1
ATOM 2250 N N . ALA A 1 274 ? -9.438 -8.5 3.832 1 96 274 ALA A N 1
ATOM 2251 C CA . ALA A 1 274 ? -8.875 -8.281 5.16 1 96 274 ALA A CA 1
ATOM 225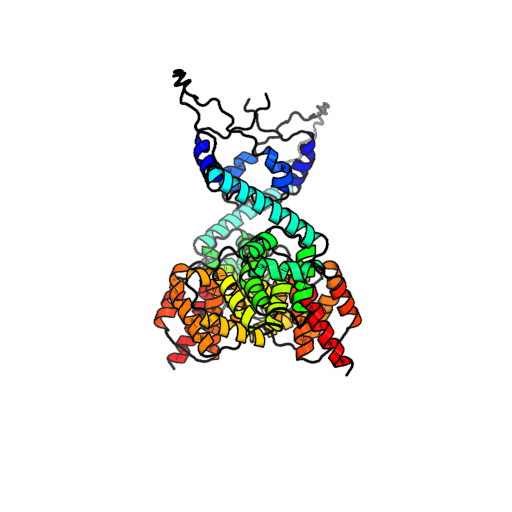2 C C . ALA A 1 274 ? -9.945 -8.406 6.242 1 96 274 ALA A C 1
ATOM 2254 O O . ALA A 1 274 ? -9.688 -8.961 7.312 1 96 274 ALA A O 1
ATOM 2255 N N . PHE A 1 275 ? -11.141 -7.898 5.938 1 96.25 275 PHE A N 1
ATOM 2256 C CA . PHE A 1 275 ? -12.25 -7.977 6.875 1 96.25 275 PHE A CA 1
ATOM 2257 C C . PHE A 1 275 ? -12.664 -9.422 7.109 1 96.25 275 PHE A C 1
ATOM 2259 O O . PHE A 1 275 ? -12.828 -9.852 8.258 1 96.25 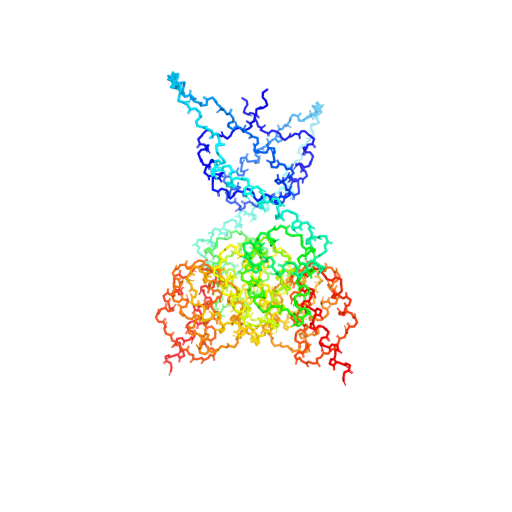275 PHE A O 1
ATOM 2266 N N . LEU A 1 276 ? -12.734 -10.172 6.043 1 95.25 276 LEU A N 1
ATOM 2267 C CA . LEU A 1 276 ? -13.125 -11.578 6.145 1 95.25 276 LEU A CA 1
ATOM 2268 C C . LEU A 1 276 ? -12.086 -12.375 6.918 1 95.25 276 LEU A C 1
ATOM 2270 O O . LEU A 1 276 ? -12.438 -13.242 7.723 1 95.25 276 LEU A O 1
ATOM 2274 N N . GLN A 1 277 ? -10.844 -12.102 6.668 1 93.12 277 GLN A N 1
ATOM 2275 C CA . GLN A 1 277 ? -9.773 -12.766 7.395 1 93.12 277 GLN A CA 1
ATOM 2276 C C . GLN A 1 277 ? -9.844 -12.461 8.883 1 93.12 277 GLN A C 1
ATOM 2278 O O . GLN A 1 277 ? -9.633 -13.344 9.719 1 93.12 277 GLN A O 1
ATOM 2283 N N . ALA A 1 278 ? -10.125 -11.195 9.211 1 93.19 278 ALA A N 1
ATOM 2284 C CA . ALA A 1 278 ? -10.266 -10.805 10.609 1 93.19 278 ALA A CA 1
ATOM 2285 C C . ALA A 1 278 ? -11.453 -11.5 11.258 1 93.19 278 ALA A C 1
ATOM 2287 O O . ALA A 1 278 ? -11.359 -11.977 12.391 1 93.19 278 ALA A O 1
ATOM 2288 N N . GLU A 1 279 ? -12.547 -11.594 10.523 1 92.38 279 GLU A N 1
ATOM 2289 C CA . GLU A 1 279 ? -13.734 -12.281 11.031 1 92.38 279 GLU A CA 1
ATOM 2290 C C . GLU A 1 279 ? -13.453 -13.75 11.305 1 92.38 279 GLU A C 1
ATOM 2292 O O . GLU A 1 279 ? -13.93 -14.312 12.289 1 92.38 279 GLU A O 1
ATOM 2297 N N . LYS A 1 280 ? -12.711 -14.281 10.43 1 90 280 LYS A N 1
ATOM 2298 C CA . LYS A 1 280 ? -12.32 -15.68 10.609 1 90 280 LYS A CA 1
ATOM 2299 C C . LYS A 1 280 ? -11.484 -15.852 11.875 1 90 280 LYS A C 1
ATOM 2301 O O . LYS A 1 280 ? -11.711 -16.781 12.656 1 90 280 LYS A O 1
ATOM 2306 N N . HIS A 1 281 ? -10.562 -15 12.047 1 88.19 281 HIS A N 1
ATOM 2307 C CA . HIS A 1 281 ? -9.68 -15.078 13.195 1 88.19 281 HIS A CA 1
ATOM 2308 C C . HIS A 1 281 ? -10.445 -14.859 14.5 1 88.19 281 HIS A C 1
ATOM 2310 O O . HIS A 1 281 ? -10.141 -15.492 15.516 1 88.19 281 HIS A O 1
ATOM 2316 N N . LEU A 1 282 ? -11.398 -13.922 14.422 1 88.31 282 LEU A N 1
ATOM 2317 C CA . LEU A 1 282 ? -12.172 -13.578 15.609 1 88.31 282 LEU A CA 1
ATOM 2318 C C . LEU A 1 282 ? -13.344 -14.539 15.797 1 88.31 282 LEU A C 1
ATOM 2320 O O . LEU A 1 282 ? -13.984 -14.547 16.844 1 88.31 282 LEU A O 1
ATOM 2324 N N . ASN A 1 283 ? -13.633 -15.328 14.773 1 83.12 283 ASN A N 1
ATOM 2325 C CA . ASN A 1 283 ? -14.734 -16.281 14.781 1 83.12 283 ASN A CA 1
ATOM 2326 C C . ASN A 1 283 ? -16.078 -15.578 14.992 1 83.12 283 ASN A C 1
ATOM 2328 O O . ASN A 1 283 ? -16.859 -15.984 15.844 1 83.12 283 ASN A O 1
ATOM 2332 N N . ILE A 1 284 ? -16.109 -14.414 14.312 1 76.88 284 ILE A N 1
ATOM 2333 C CA . ILE A 1 284 ? -17.359 -13.641 14.359 1 76.88 284 ILE A CA 1
ATOM 2334 C C . ILE A 1 284 ? -18.016 -13.648 12.977 1 76.88 284 ILE A C 1
ATOM 2336 O O . ILE A 1 284 ? -17.328 -13.602 11.953 1 76.88 284 ILE A O 1
ATOM 2340 N N . CYS A 1 285 ? -19.125 -14.219 12.797 1 67.06 285 CYS A N 1
ATOM 2341 C CA . CYS A 1 285 ? -19.766 -14.172 11.492 1 67.06 285 CYS A CA 1
ATOM 2342 C C . CYS A 1 285 ? -21.109 -13.461 11.57 1 67.06 285 CYS A C 1
ATOM 2344 O O . CYS A 1 285 ? -22.078 -14 12.109 1 67.06 285 CYS A O 1
ATOM 2346 N N . GLN A 1 286 ? -21 -12.219 11.25 1 73.25 286 GLN A N 1
ATOM 2347 C CA . GLN A 1 286 ? -22.266 -11.5 11.133 1 73.25 286 GLN A CA 1
ATOM 2348 C C . GLN A 1 286 ? -22.562 -11.141 9.68 1 73.25 286 GLN A C 1
ATOM 2350 O O . GLN A 1 286 ? -21.656 -11.102 8.844 1 73.25 286 GLN A O 1
ATOM 2355 N N . ASN A 1 287 ? -23.875 -11.109 9.234 1 81.69 287 ASN A N 1
ATOM 2356 C CA . ASN A 1 287 ? -24.359 -10.578 7.969 1 81.69 287 ASN A CA 1
ATOM 2357 C C . ASN A 1 287 ? -23.906 -11.43 6.785 1 81.69 287 ASN A C 1
ATOM 2359 O O . ASN A 1 287 ? -23.484 -10.898 5.758 1 81.69 287 ASN A O 1
ATOM 2363 N N . TYR A 1 288 ? -23.969 -12.688 6.926 1 87.06 288 TYR A N 1
ATOM 2364 C CA . TYR A 1 288 ? -23.453 -13.648 5.949 1 87.06 288 TYR A CA 1
ATOM 2365 C C . TYR A 1 288 ? -24.125 -13.445 4.594 1 87.06 288 TYR A C 1
ATOM 2367 O O . TYR A 1 288 ? -23.453 -13.383 3.564 1 87.06 288 TYR A O 1
ATOM 2375 N N . GLY A 1 289 ? -25.422 -13.305 4.66 1 88.38 289 GLY A N 1
ATOM 2376 C CA . GLY A 1 289 ? -26.141 -13.164 3.41 1 88.38 289 GLY A CA 1
ATOM 2377 C C . GLY A 1 289 ? -25.719 -11.953 2.605 1 88.38 289 GLY A C 1
ATOM 2378 O O . GLY A 1 289 ? -25.5 -12.047 1.397 1 88.38 289 GLY A O 1
ATOM 2379 N N . ASN A 1 290 ? -25.625 -10.867 3.215 1 93.25 290 ASN A N 1
ATOM 2380 C CA . ASN A 1 290 ? -25.25 -9.633 2.537 1 93.25 290 ASN A CA 1
ATOM 2381 C C . ASN A 1 290 ? -23.812 -9.688 2.029 1 93.25 290 ASN A C 1
ATOM 2383 O O . ASN A 1 290 ? -23.531 -9.227 0.921 1 93.25 290 ASN A O 1
ATOM 2387 N N . ILE A 1 291 ? -22.953 -10.297 2.826 1 94.44 291 ILE A N 1
ATOM 2388 C CA . ILE A 1 291 ? -21.547 -10.398 2.449 1 94.44 291 ILE A CA 1
ATOM 2389 C C . ILE A 1 291 ? -21.406 -11.336 1.253 1 94.44 291 ILE A C 1
ATOM 2391 O O . ILE A 1 291 ? -20.625 -11.062 0.335 1 94.44 291 ILE A O 1
ATOM 2395 N N . GLU A 1 292 ? -22.156 -12.344 1.22 1 94.56 292 GLU A N 1
ATOM 2396 C CA . GLU A 1 292 ? -22.141 -13.281 0.1 1 94.56 292 GLU A CA 1
ATOM 2397 C C . GLU A 1 292 ? -22.516 -12.586 -1.205 1 94.56 292 GLU A C 1
ATOM 2399 O O . GLU A 1 292 ? -21.859 -12.773 -2.23 1 94.56 292 GLU A O 1
ATOM 2404 N N . ARG A 1 293 ? -23.516 -11.852 -1.123 1 95.31 293 ARG A N 1
ATOM 2405 C CA . ARG A 1 293 ? -23.969 -11.125 -2.303 1 95.31 293 ARG A CA 1
ATOM 2406 C C . ARG A 1 293 ? -22.906 -10.18 -2.82 1 95.31 293 ARG A C 1
ATOM 2408 O O . ARG A 1 293 ? -22.719 -10.039 -4.031 1 95.31 293 ARG A O 1
ATOM 2415 N N . ILE A 1 294 ? -22.203 -9.531 -1.91 1 96.56 294 ILE A N 1
ATOM 2416 C CA . ILE A 1 294 ? -21.156 -8.586 -2.273 1 96.56 294 ILE A CA 1
ATOM 2417 C C . ILE A 1 294 ? -20 -9.328 -2.945 1 96.56 294 ILE A C 1
ATOM 2419 O O . ILE A 1 294 ? -19.453 -8.867 -3.953 1 96.56 294 ILE A O 1
ATOM 2423 N N . ILE A 1 295 ? -19.656 -10.484 -2.447 1 96.44 295 ILE A N 1
ATOM 2424 C CA . ILE A 1 295 ? -18.578 -11.281 -3.02 1 96.44 295 ILE A CA 1
ATOM 2425 C C . ILE A 1 295 ? -18.969 -11.773 -4.406 1 96.44 295 ILE A C 1
ATOM 2427 O O . ILE A 1 295 ? -18.156 -11.773 -5.332 1 96.44 295 ILE A O 1
ATOM 2431 N N . GLU A 1 296 ? -20.172 -12.102 -4.59 1 95.81 296 GLU A N 1
ATOM 2432 C CA . GLU A 1 296 ? -20.672 -12.664 -5.84 1 95.81 296 GLU A CA 1
ATOM 2433 C C . GLU A 1 296 ? -20.562 -11.648 -6.98 1 95.81 296 GLU A C 1
ATOM 2435 O O . GLU A 1 296 ? -20.234 -12.016 -8.109 1 95.81 296 GLU A O 1
ATOM 2440 N N . ILE A 1 297 ? -20.781 -10.477 -6.633 1 95.75 297 ILE A N 1
ATOM 2441 C CA . ILE A 1 297 ? -20.828 -9.477 -7.695 1 95.75 297 ILE A CA 1
ATOM 2442 C C . ILE A 1 297 ? -19.453 -8.859 -7.883 1 95.75 297 ILE A C 1
ATOM 2444 O O . ILE A 1 297 ? -19.219 -8.117 -8.836 1 95.75 297 ILE A O 1
ATOM 2448 N N . HIS A 1 298 ? -18.531 -9.109 -6.992 1 95.31 298 HIS A N 1
ATOM 2449 C CA . HIS A 1 298 ? -17.203 -8.508 -7.066 1 95.31 298 HIS A CA 1
ATOM 2450 C C . HIS A 1 298 ? -16.406 -9.078 -8.242 1 95.31 298 HIS A C 1
ATOM 2452 O O . HIS A 1 298 ? -16.469 -10.281 -8.508 1 95.31 298 HIS A O 1
ATOM 2458 N N . LYS A 1 299 ? -15.586 -8.242 -8.883 1 92.12 299 LYS A N 1
ATOM 2459 C CA . LYS A 1 299 ? -14.93 -8.672 -10.117 1 92.12 299 LYS A CA 1
ATOM 2460 C C . LYS A 1 299 ? -13.43 -8.43 -10.055 1 92.12 299 LYS A C 1
ATOM 2462 O O . LYS A 1 299 ? -12.711 -8.711 -11.016 1 92.12 299 LYS A O 1
ATOM 2467 N N . SER A 1 300 ? -12.93 -7.871 -9.016 1 91.12 300 SER A N 1
ATOM 2468 C CA . SER A 1 300 ? -11.484 -7.684 -8.906 1 91.12 300 SER A CA 1
ATOM 2469 C C . SER A 1 300 ? -10.773 -9.008 -8.633 1 91.12 300 SER A C 1
ATOM 2471 O O . SER A 1 300 ? -11.422 -10.016 -8.336 1 91.12 300 SER A O 1
ATOM 2473 N N . PRO A 1 301 ? -9.453 -9.062 -8.711 1 89.88 301 PRO A N 1
ATOM 2474 C CA . PRO A 1 301 ? -8.695 -10.289 -8.453 1 89.88 301 PRO A CA 1
ATOM 2475 C C . PRO A 1 301 ? -8.906 -10.828 -7.043 1 89.88 301 PRO A C 1
ATOM 2477 O O . PRO A 1 301 ? -8.586 -11.984 -6.766 1 89.88 301 PRO A O 1
ATOM 2480 N N . PHE A 1 302 ? -9.5 -10.117 -6.199 1 94.06 302 PHE A N 1
ATOM 2481 C CA . PHE A 1 302 ? -9.633 -10.516 -4.801 1 94.06 302 PHE A CA 1
ATOM 2482 C C . PHE A 1 302 ? -10.938 -11.266 -4.574 1 94.06 302 PHE A C 1
ATOM 2484 O O . PHE A 1 302 ? -11.188 -11.766 -3.475 1 94.06 302 PHE A O 1
ATOM 2491 N N . ARG A 1 303 ? -11.711 -11.352 -5.621 1 93.94 303 ARG A N 1
ATOM 2492 C CA . ARG A 1 303 ? -12.984 -12.062 -5.496 1 93.94 303 ARG A CA 1
ATOM 2493 C C . ARG A 1 303 ? -12.766 -13.492 -5.023 1 93.94 303 ARG A C 1
ATOM 2495 O O . ARG A 1 303 ? -13.406 -13.938 -4.066 1 93.94 303 ARG A O 1
ATOM 2502 N N . ARG A 1 304 ? -11.945 -14.227 -5.645 1 91.38 304 ARG A N 1
ATOM 2503 C CA . ARG A 1 304 ? -11.742 -15.641 -5.355 1 91.38 304 ARG A CA 1
ATOM 2504 C C . ARG A 1 304 ? -11.156 -15.836 -3.961 1 91.38 304 ARG A C 1
ATOM 2506 O O . ARG A 1 304 ? -11.648 -16.656 -3.184 1 91.38 304 ARG A O 1
ATOM 2513 N N . PRO A 1 305 ? -10.086 -15.117 -3.641 1 92.5 305 PRO A N 1
ATOM 2514 C CA . PRO A 1 305 ? -9.617 -15.211 -2.256 1 92.5 305 PRO A CA 1
ATOM 2515 C C . PRO A 1 305 ? -10.727 -14.938 -1.238 1 92.5 305 PRO A C 1
ATOM 2517 O O . PRO A 1 305 ? -10.82 -15.633 -0.224 1 92.5 305 PRO A O 1
ATOM 2520 N N . CYS A 1 306 ? -11.516 -13.945 -1.509 1 95.25 306 CYS A N 1
ATOM 2521 C CA . CYS A 1 306 ? -12.625 -13.633 -0.618 1 95.25 306 CYS A CA 1
ATOM 2522 C C . CYS A 1 306 ? -13.586 -14.82 -0.517 1 95.25 306 CYS A C 1
ATOM 2524 O O . CYS A 1 306 ? -14.016 -15.18 0.579 1 95.25 306 CYS A O 1
ATOM 2526 N N . TRP A 1 307 ? -13.844 -15.391 -1.646 1 93.19 307 TRP A N 1
ATOM 2527 C CA . TRP A 1 307 ? -14.758 -16.531 -1.692 1 93.19 307 TRP A CA 1
ATOM 2528 C C . TRP A 1 307 ? -14.203 -17.703 -0.892 1 93.19 307 TRP A C 1
ATOM 2530 O O . TRP A 1 307 ? -14.938 -18.375 -0.16 1 93.19 307 TRP A O 1
ATOM 2540 N N . ASN A 1 308 ? -12.969 -17.969 -1.017 1 89.12 308 ASN A N 1
ATOM 2541 C CA . ASN A 1 308 ? -12.328 -19.062 -0.303 1 89.12 308 ASN A CA 1
ATOM 2542 C C . ASN A 1 308 ? -12.438 -18.891 1.209 1 89.12 308 ASN A C 1
ATOM 2544 O O . ASN A 1 308 ? -12.812 -19.828 1.918 1 89.12 308 ASN A O 1
ATOM 2548 N N . ILE A 1 309 ? -12.141 -17.734 1.683 1 91.62 309 ILE A N 1
ATOM 2549 C CA . ILE A 1 309 ? -12.203 -17.469 3.115 1 91.62 309 ILE A CA 1
ATOM 2550 C C . ILE A 1 309 ? -13.656 -17.516 3.584 1 91.62 309 ILE A C 1
ATOM 2552 O O . ILE A 1 309 ? -13.945 -18.031 4.664 1 91.62 309 ILE A O 1
ATOM 2556 N N . PHE A 1 310 ? -14.516 -17.016 2.727 1 92.75 310 PHE A N 1
ATOM 2557 C CA . PHE A 1 310 ? -15.93 -16.984 3.066 1 92.75 310 PHE A CA 1
ATOM 2558 C C . PHE A 1 310 ? -16.484 -18.406 3.234 1 92.75 310 PHE A C 1
ATOM 2560 O O . PHE A 1 310 ? -17.25 -18.672 4.16 1 92.75 310 PHE A O 1
ATOM 2567 N N . LYS A 1 311 ? -16.047 -19.297 2.426 1 89.5 311 LYS A N 1
ATOM 2568 C CA . LYS A 1 311 ? -16.453 -20.703 2.512 1 89.5 311 LYS A CA 1
ATOM 2569 C C . LYS A 1 311 ? -15.953 -21.344 3.801 1 89.5 311 LYS A C 1
ATOM 2571 O O . LYS A 1 311 ? -16.656 -22.141 4.414 1 89.5 311 LYS A O 1
ATOM 2576 N N . GLU A 1 312 ? -14.812 -20.984 4.195 1 86.12 312 GLU A N 1
ATOM 2577 C CA . GLU A 1 312 ? -14.258 -21.5 5.445 1 86.12 312 GLU A CA 1
ATOM 2578 C C . GLU A 1 312 ? -15.039 -20.984 6.648 1 86.12 312 GLU A C 1
ATOM 2580 O O . GLU A 1 312 ? -15.258 -21.703 7.617 1 86.12 312 GLU A O 1
ATOM 2585 N N . LEU A 1 313 ? -15.43 -19.766 6.555 1 86.69 313 LEU A N 1
ATOM 2586 C CA . LEU A 1 313 ? -16.203 -19.141 7.625 1 86.69 313 LEU A CA 1
ATOM 2587 C C . LEU A 1 313 ? -17.578 -19.797 7.754 1 86.69 313 LEU A C 1
ATOM 2589 O O . LEU A 1 313 ? -18.062 -20 8.867 1 86.69 313 LEU A O 1
ATOM 2593 N N . ASN A 1 314 ? -18.156 -20.094 6.641 1 81.31 314 ASN A N 1
ATOM 2594 C CA . ASN A 1 314 ? -19.484 -20.703 6.621 1 81.31 314 ASN A CA 1
ATOM 2595 C C . ASN A 1 314 ? -19.438 -22.141 7.133 1 81.31 314 ASN A C 1
ATOM 2597 O O . ASN A 1 314 ? -20.359 -22.594 7.809 1 81.31 314 ASN A O 1
ATOM 2601 N N . LYS A 1 315 ? -18.422 -22.828 6.871 1 75.62 315 LYS A N 1
ATOM 2602 C CA . LYS A 1 315 ? -18.281 -24.188 7.367 1 75.62 315 LYS A CA 1
ATOM 2603 C C . LYS A 1 315 ? -18.156 -24.219 8.891 1 75.62 315 LYS A C 1
ATOM 2605 O O . LYS A 1 315 ? -18.703 -25.109 9.547 1 75.62 315 LYS A O 1
ATOM 2610 N N . ASN A 1 316 ? -17.547 -23.281 9.375 1 66.31 316 ASN A N 1
ATOM 2611 C CA . ASN A 1 316 ? -17.359 -23.219 10.82 1 66.31 316 ASN A CA 1
ATOM 2612 C C . ASN A 1 316 ? -18.672 -22.844 11.531 1 66.31 316 ASN A C 1
ATOM 2614 O O . ASN A 1 316 ? -18.891 -23.25 12.672 1 66.31 316 ASN A O 1
ATOM 2618 N N . ASN A 1 317 ? -19.453 -22.078 10.828 1 60.44 317 ASN A N 1
ATOM 2619 C CA . ASN A 1 317 ? -20.719 -21.703 11.445 1 60.44 317 ASN A CA 1
ATOM 2620 C C . ASN A 1 317 ? -21.75 -22.828 11.336 1 60.44 317 ASN A C 1
ATOM 2622 O O . ASN A 1 317 ? -22.719 -22.844 12.102 1 60.44 317 ASN A O 1
ATOM 2626 N N . ALA A 1 318 ? -21.578 -23.734 10.352 1 56.19 318 ALA A N 1
ATOM 2627 C CA . ALA A 1 318 ? -22.484 -24.875 10.242 1 56.19 318 ALA A CA 1
ATOM 2628 C C . ALA A 1 318 ? -22.094 -25.984 11.219 1 56.19 318 ALA A C 1
ATOM 2630 O O . ALA A 1 318 ? -22.875 -26.906 11.469 1 56.19 318 ALA A O 1
ATOM 2631 N N . LEU A 1 319 ? -20.969 -25.891 11.852 1 47 319 LEU A N 1
ATOM 2632 C CA . LEU A 1 319 ? -20.656 -26.828 12.93 1 47 319 LEU A CA 1
ATOM 2633 C C . LEU A 1 319 ? -21.031 -26.234 14.281 1 47 319 LEU A C 1
ATOM 2635 O O . LEU A 1 319 ? -21.5 -26.969 15.172 1 47 319 LEU A O 1
ATOM 2639 N N . MET B 1 1 ? -2.01 15.188 -51.469 1 22.78 1 MET B N 1
ATOM 2640 C CA . MET B 1 1 ? -0.74 14.812 -50.844 1 22.78 1 MET B CA 1
ATOM 2641 C C . MET B 1 1 ? -0.732 15.164 -49.375 1 22.78 1 MET B C 1
ATOM 2643 O O . MET B 1 1 ? -0.894 16.328 -49 1 22.78 1 MET B O 1
ATOM 2647 N N . SER B 1 2 ? -1.387 14.344 -48.594 1 29.75 2 SER B N 1
ATOM 2648 C CA . SER B 1 2 ? -1.806 14.461 -47.219 1 29.75 2 SER B CA 1
ATOM 2649 C C . SER B 1 2 ? -0.621 14.773 -46.312 1 29.75 2 SER B C 1
ATOM 2651 O O . SER B 1 2 ? 0.399 14.078 -46.344 1 29.75 2 SER B O 1
ATOM 2653 N N . ASP B 1 3 ? -0.357 16.062 -46.094 1 29.86 3 ASP B N 1
ATOM 2654 C CA . ASP B 1 3 ? 0.75 16.641 -45.344 1 29.86 3 ASP B CA 1
ATOM 2655 C C . ASP B 1 3 ? 0.948 15.922 -44.031 1 29.86 3 ASP B C 1
ATOM 2657 O O . ASP B 1 3 ? 0.065 15.945 -43.156 1 29.86 3 ASP B O 1
ATOM 2661 N N . ILE B 1 4 ? 1.587 14.734 -44.125 1 33.5 4 ILE B N 1
ATOM 2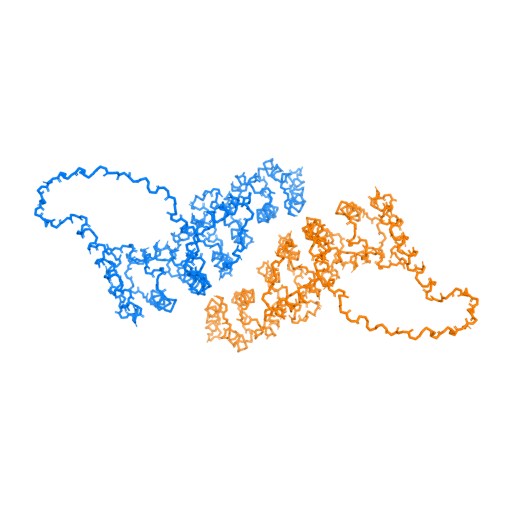662 C CA . ILE B 1 4 ? 2.061 13.922 -43 1 33.5 4 ILE B CA 1
ATOM 2663 C C . ILE B 1 4 ? 2.9 14.773 -42.062 1 33.5 4 ILE B C 1
ATOM 2665 O O . ILE B 1 4 ? 3.775 15.523 -42.5 1 33.5 4 ILE B O 1
ATOM 2669 N N . TRP B 1 5 ? 2.326 15.258 -41.094 1 35.16 5 TRP B N 1
ATOM 2670 C CA . TRP B 1 5 ? 3.055 16 -40.062 1 35.16 5 TRP B CA 1
ATOM 2671 C C . TRP B 1 5 ? 4.457 15.43 -39.875 1 35.16 5 TRP B C 1
ATOM 2673 O O . TRP B 1 5 ? 4.625 14.219 -39.719 1 35.16 5 TRP B O 1
ATOM 2683 N N . THR B 1 6 ? 5.438 15.938 -40.531 1 41.44 6 THR B N 1
ATOM 2684 C CA . THR B 1 6 ? 6.836 15.562 -40.375 1 41.44 6 THR B CA 1
ATOM 2685 C C . THR B 1 6 ? 7.465 16.297 -39.219 1 41.44 6 THR B C 1
ATOM 2687 O O . THR B 1 6 ? 7.086 17.422 -38.906 1 41.44 6 THR B O 1
ATOM 2690 N N . PHE B 1 7 ? 7.996 15.672 -38.344 1 45.69 7 PHE B N 1
ATOM 2691 C CA . PHE B 1 7 ? 8.789 16.281 -37.281 1 45.69 7 PHE B CA 1
ATOM 2692 C C . PHE B 1 7 ? 9.836 17.219 -37.875 1 45.69 7 PHE B C 1
ATOM 2694 O O . PHE B 1 7 ? 10.266 17.062 -39 1 45.69 7 PHE B O 1
ATOM 2701 N N . HIS B 1 8 ? 10.039 18.266 -37.219 1 51.19 8 HIS B N 1
ATOM 2702 C CA . HIS B 1 8 ? 11.117 19.156 -37.656 1 51.19 8 HIS B CA 1
ATOM 2703 C C . HIS B 1 8 ? 12.414 18.375 -37.875 1 51.19 8 HIS B C 1
ATOM 2705 O O . HIS B 1 8 ? 12.742 17.469 -37.094 1 51.19 8 HIS B O 1
ATOM 2711 N N . PRO B 1 9 ? 13.148 18.594 -38.875 1 54.34 9 PRO B N 1
ATOM 2712 C CA . PRO B 1 9 ? 14.375 17.875 -39.25 1 54.34 9 PRO B CA 1
ATOM 2713 C C . PRO B 1 9 ? 15.391 17.828 -38.094 1 54.34 9 PRO B C 1
ATOM 2715 O O . PRO B 1 9 ? 16.109 16.828 -37.938 1 54.34 9 PRO B O 1
ATOM 2718 N N . LEU B 1 10 ? 15.391 18.859 -37.312 1 57.53 10 LEU B N 1
ATOM 2719 C CA . LEU B 1 10 ? 16.391 18.906 -36.219 1 57.53 10 LEU B CA 1
ATOM 2720 C C . LEU B 1 10 ? 15.992 17.984 -35.094 1 57.53 10 LEU B C 1
ATOM 2722 O O . LEU B 1 10 ? 16.812 17.672 -34.219 1 57.53 10 LEU B O 1
ATOM 2726 N N . SER B 1 11 ? 14.719 17.797 -35 1 48.72 11 SER B N 1
ATOM 2727 C CA . SER B 1 11 ? 14.25 16.922 -33.938 1 48.72 11 SER B CA 1
ATOM 2728 C C . SER B 1 11 ? 14.148 15.484 -34.438 1 48.72 11 SER B C 1
ATOM 2730 O O . SER B 1 11 ? 13.727 14.602 -33.656 1 48.72 11 SER B O 1
ATOM 2732 N N . GLU B 1 12 ? 14.445 15.242 -35.656 1 53.72 12 GLU B N 1
ATOM 2733 C CA . GLU B 1 12 ? 14.359 13.914 -36.25 1 53.72 12 GLU B CA 1
ATOM 2734 C C . GLU B 1 12 ? 15.242 12.922 -35.5 1 53.72 12 GLU B C 1
ATOM 2736 O O . GLU B 1 12 ? 14.812 11.797 -35.188 1 53.72 12 GLU B O 1
ATOM 2741 N N . ASP B 1 13 ? 16.359 13.383 -35.188 1 56.69 13 ASP B N 1
ATOM 2742 C CA . ASP B 1 13 ? 17.266 12.492 -34.469 1 56.69 13 ASP B CA 1
ATOM 2743 C C . ASP B 1 13 ? 16.734 12.141 -33.094 1 56.69 13 ASP B C 1
ATOM 2745 O O . ASP B 1 13 ? 16.812 10.992 -32.656 1 56.69 13 ASP B O 1
ATOM 2749 N N . GLU B 1 14 ? 16.234 13.109 -32.375 1 56.62 14 GLU B N 1
ATOM 2750 C CA . GLU B 1 14 ? 15.703 12.875 -31.047 1 56.62 14 GLU B CA 1
ATOM 2751 C C . GLU B 1 14 ? 14.422 12.047 -31.094 1 56.62 14 GLU B C 1
ATOM 2753 O O . GLU B 1 14 ? 14.219 11.148 -30.281 1 56.62 14 GLU B O 1
ATOM 2758 N N . VAL B 1 15 ? 13.594 12.32 -32.094 1 54.91 15 VAL B N 1
ATOM 2759 C CA . VAL B 1 15 ? 12.398 11.516 -32.312 1 54.91 15 VAL B CA 1
ATOM 2760 C C . VAL B 1 15 ? 12.797 10.102 -32.719 1 54.91 15 VAL B C 1
ATOM 2762 O O . VAL B 1 15 ? 12.242 9.117 -32.219 1 54.91 15 VAL B O 1
ATOM 2765 N N . LEU B 1 16 ? 13.766 10.008 -33.531 1 56.06 16 LEU B N 1
ATOM 2766 C CA . LEU B 1 16 ? 14.281 8.695 -33.906 1 56.06 16 LEU B CA 1
ATOM 2767 C C . LEU B 1 16 ? 14.891 7.98 -32.719 1 56.06 16 LEU B C 1
ATOM 2769 O O . LEU B 1 16 ? 14.695 6.773 -32.531 1 56.06 16 LEU B O 1
ATOM 2773 N N . LYS B 1 17 ? 15.57 8.656 -31.891 1 56.47 17 LYS B N 1
ATOM 2774 C CA . LYS B 1 17 ? 16.062 8.094 -30.641 1 56.47 17 LYS B CA 1
ATOM 2775 C C . LYS B 1 17 ? 14.906 7.672 -29.734 1 56.47 17 LYS B C 1
ATOM 2777 O O . LYS B 1 17 ? 14.961 6.609 -29.109 1 56.47 17 LYS B O 1
ATOM 2782 N N . CYS B 1 18 ? 13.93 8.508 -29.578 1 53.78 18 CYS B N 1
ATOM 2783 C CA . CYS B 1 18 ? 12.758 8.148 -28.797 1 53.78 18 CYS B CA 1
ATOM 2784 C C . CYS B 1 18 ? 12.031 6.957 -29.406 1 53.78 18 CYS B C 1
ATOM 2786 O O . CYS B 1 18 ? 11.609 6.047 -28.688 1 53.78 18 CYS B O 1
ATOM 2788 N N . ILE B 1 19 ? 11.867 6.973 -30.75 1 51.66 19 ILE B N 1
ATOM 2789 C CA . ILE B 1 19 ? 11.266 5.848 -31.469 1 51.66 19 ILE B CA 1
ATOM 2790 C C . ILE B 1 19 ? 12.172 4.625 -31.344 1 51.66 19 ILE B C 1
ATOM 2792 O O . ILE B 1 19 ? 11.688 3.51 -31.125 1 51.66 19 ILE B O 1
ATOM 2796 N N . ALA B 1 20 ? 13.492 4.773 -31.484 1 53.12 20 ALA B N 1
ATOM 2797 C CA . ALA B 1 20 ? 14.461 3.68 -31.391 1 53.12 20 ALA B CA 1
ATOM 2798 C C . ALA B 1 20 ? 14.5 3.107 -29.969 1 53.12 20 ALA B C 1
ATOM 2800 O O . ALA B 1 20 ? 14.789 1.923 -29.781 1 53.12 20 ALA B O 1
ATOM 2801 N N . LEU B 1 21 ? 14.359 3.914 -28.938 1 46.81 21 LEU B N 1
ATOM 2802 C CA . LEU B 1 21 ? 14.359 3.502 -27.547 1 46.81 21 LEU B CA 1
ATOM 2803 C C . LEU B 1 21 ? 12.969 3.033 -27.125 1 46.81 21 LEU B C 1
ATOM 2805 O O . LEU B 1 21 ? 12.797 2.484 -26.031 1 46.81 21 LEU B O 1
ATOM 2809 N N . ALA B 1 22 ? 12 3.387 -27.812 1 43.12 22 ALA B N 1
ATOM 2810 C CA . ALA B 1 22 ? 10.656 2.914 -27.516 1 43.12 22 ALA B CA 1
ATOM 2811 C C . ALA B 1 22 ? 10.57 1.395 -27.609 1 43.12 22 ALA B C 1
ATOM 2813 O O . ALA B 1 22 ? 11.055 0.803 -28.578 1 43.12 22 ALA B O 1
ATOM 2814 N N . PRO B 1 23 ? 10.406 0.701 -26.5 1 45.19 23 PRO B N 1
ATOM 2815 C CA . PRO B 1 23 ? 10.281 -0.749 -26.672 1 45.19 23 PRO B CA 1
ATOM 2816 C C . PRO B 1 23 ? 9.367 -1.13 -27.828 1 45.19 23 PRO B C 1
ATOM 2818 O O . PRO B 1 23 ? 8.539 -0.32 -28.266 1 45.19 23 PRO B O 1
ATOM 2821 N N . ARG B 1 24 ? 9.648 -2.146 -28.641 1 46.38 24 ARG B N 1
ATOM 2822 C CA . ARG B 1 24 ? 8.773 -2.697 -29.672 1 46.38 24 ARG B CA 1
ATOM 2823 C C . ARG B 1 24 ? 7.312 -2.637 -29.25 1 46.38 24 ARG B C 1
ATOM 2825 O O . ARG B 1 24 ? 6.996 -2.865 -28.078 1 46.38 24 ARG B O 1
ATOM 2832 N N . PRO B 1 25 ? 6.516 -1.957 -30.016 1 44.53 25 PRO B N 1
ATOM 2833 C CA . PRO B 1 25 ? 5.105 -1.977 -29.609 1 44.53 25 PRO B CA 1
ATOM 2834 C C . PRO B 1 25 ? 4.629 -3.365 -29.203 1 44.53 25 PRO B C 1
ATOM 2836 O O . PRO B 1 25 ? 5.086 -4.371 -29.75 1 44.53 25 PRO B O 1
ATOM 2839 N N . ASN B 1 26 ? 4.242 -3.482 -27.984 1 42.81 26 ASN B N 1
ATOM 2840 C CA . ASN B 1 26 ? 3.643 -4.758 -27.609 1 42.81 26 ASN B CA 1
ATOM 2841 C C . ASN B 1 26 ? 2.613 -5.219 -28.625 1 42.81 26 ASN B C 1
ATOM 2843 O O . ASN B 1 26 ? 1.644 -4.508 -28.906 1 42.81 26 ASN B O 1
ATOM 2847 N N . ASP B 1 27 ? 2.941 -6.102 -29.344 1 50.66 27 ASP B N 1
ATOM 2848 C CA . ASP B 1 27 ? 2.086 -6.703 -30.359 1 50.66 27 ASP B CA 1
ATOM 2849 C C . ASP B 1 27 ? 0.679 -6.945 -29.812 1 50.66 27 ASP B C 1
ATOM 2851 O O . ASP B 1 27 ? -0.288 -6.977 -30.578 1 50.66 27 ASP B O 1
ATOM 2855 N N . ASN B 1 28 ? 0.538 -7.074 -28.547 1 46.25 28 ASN B N 1
ATOM 2856 C CA . ASN B 1 28 ? -0.733 -7.355 -27.891 1 46.25 28 ASN B CA 1
ATOM 2857 C C . ASN B 1 28 ? -1.448 -6.07 -27.484 1 46.25 28 ASN B C 1
ATOM 2859 O O . ASN B 1 28 ? -2.479 -6.113 -26.797 1 46.25 28 ASN B O 1
ATOM 2863 N N . ASN B 1 29 ? -1.004 -5.039 -27.719 1 47.66 29 ASN B N 1
ATOM 2864 C CA . ASN B 1 29 ? -1.688 -3.768 -27.516 1 47.66 29 ASN B CA 1
ATOM 2865 C C . ASN B 1 29 ? -2.848 -3.584 -28.484 1 47.66 29 ASN B C 1
ATOM 2867 O O . ASN B 1 29 ? -2.652 -3.617 -29.703 1 47.66 29 ASN B O 1
ATOM 2871 N N . LYS B 1 30 ? -4.027 -3.576 -28.016 1 50.47 30 LYS B N 1
ATOM 2872 C CA . LYS B 1 30 ? -5.234 -3.521 -28.828 1 50.47 30 LYS B CA 1
ATOM 2873 C C . LYS B 1 30 ? -5.184 -2.344 -29.797 1 50.47 30 LYS B C 1
ATOM 2875 O O . LYS B 1 30 ? -5.625 -2.459 -30.953 1 50.47 30 LYS B O 1
ATOM 2880 N N . TRP B 1 31 ? -4.688 -1.303 -29.328 1 44.81 31 TRP B N 1
ATOM 2881 C CA . TRP B 1 31 ? -4.594 -0.135 -30.188 1 44.81 31 TRP B CA 1
ATOM 2882 C C . TRP B 1 31 ? -3.576 -0.364 -31.312 1 44.81 31 TRP B C 1
ATOM 2884 O O . TRP B 1 31 ? -3.842 -0.055 -32.469 1 44.81 31 TRP B O 1
ATOM 2894 N N . PHE B 1 32 ? -2.477 -0.958 -30.906 1 48.84 32 PHE B N 1
ATOM 2895 C CA . PHE B 1 32 ? -1.453 -1.265 -31.906 1 48.84 32 PHE B CA 1
ATOM 2896 C C . PHE B 1 32 ? -1.94 -2.338 -32.875 1 48.84 32 PHE B C 1
ATOM 2898 O O . PHE B 1 32 ? -1.708 -2.244 -34.094 1 48.84 32 PHE B O 1
ATOM 2905 N N . ARG B 1 33 ? -2.699 -3.238 -32.312 1 52.44 33 ARG B N 1
ATOM 2906 C CA . ARG B 1 33 ? -3.303 -4.258 -33.188 1 52.44 33 ARG B CA 1
ATOM 2907 C C . ARG B 1 33 ? -4.309 -3.637 -34.156 1 52.44 33 ARG B C 1
ATOM 2909 O O . ARG B 1 33 ? -4.391 -4.043 -35.312 1 52.44 33 ARG B O 1
ATOM 2916 N N . ARG B 1 34 ? -4.961 -2.674 -33.594 1 50.75 34 ARG B N 1
ATOM 2917 C CA . ARG B 1 34 ? -6.023 -2.055 -34.375 1 50.75 34 ARG B CA 1
ATOM 2918 C C . ARG B 1 34 ? -5.469 -0.944 -35.281 1 50.75 34 ARG B C 1
ATOM 2920 O O . ARG B 1 34 ? -5.906 -0.777 -36.406 1 50.75 34 ARG B O 1
ATOM 2927 N N . PHE B 1 35 ? -4.465 -0.191 -34.781 1 48.56 35 PHE B N 1
ATOM 2928 C CA . PHE B 1 35 ? -4.062 1.016 -35.5 1 48.56 35 PHE B CA 1
ATOM 2929 C C . PHE B 1 35 ? -2.578 0.975 -35.844 1 48.56 35 PHE B C 1
ATOM 2931 O O . PHE B 1 35 ? -2.08 1.833 -36.562 1 48.56 35 PHE B O 1
ATOM 2938 N N . GLY B 1 36 ? -1.915 0.058 -35.125 1 44.34 36 GLY B N 1
ATOM 2939 C CA . GLY B 1 36 ? -0.472 -0.054 -35.25 1 44.34 36 GLY B CA 1
ATOM 2940 C C . GLY B 1 36 ? -0.033 -0.342 -36.688 1 44.34 36 GLY B C 1
ATOM 2941 O O . GLY B 1 36 ? 1.027 0.115 -37.125 1 44.34 36 GLY B O 1
ATOM 2942 N N . HIS B 1 37 ? -0.836 -1.196 -37.219 1 45.25 37 HIS B N 1
ATOM 2943 C CA . HIS B 1 37 ? -0.529 -1.496 -38.594 1 45.25 37 HIS B CA 1
ATOM 2944 C C . HIS B 1 37 ? -0.434 -0.22 -39.438 1 45.25 37 HIS B C 1
ATOM 2946 O O . HIS B 1 37 ? 0.255 -0.19 -40.469 1 45.25 37 HIS B O 1
ATOM 2952 N N . LYS B 1 38 ? -1.161 0.734 -38.969 1 41.88 38 LYS B N 1
ATOM 2953 C CA . LYS B 1 38 ? -1.141 1.977 -39.75 1 41.88 38 LYS B CA 1
ATOM 2954 C C . LYS B 1 38 ? 0.137 2.768 -39.469 1 41.88 38 LYS B C 1
ATOM 2956 O O . LYS B 1 38 ? 0.562 3.57 -40.312 1 41.88 38 LYS B O 1
ATOM 2961 N N . LEU B 1 39 ? 0.567 2.586 -38.219 1 39.12 39 LEU B N 1
ATOM 2962 C CA . LEU B 1 39 ? 1.738 3.393 -37.906 1 39.12 39 LEU B CA 1
ATOM 2963 C C . LEU B 1 39 ? 3 2.793 -38.5 1 39.12 39 LEU B C 1
ATOM 2965 O O . LEU B 1 39 ? 4.012 3.484 -38.656 1 39.12 39 LEU B O 1
ATOM 2969 N N . ILE B 1 40 ? 3.021 1.443 -38.5 1 35.19 40 ILE B N 1
ATOM 2970 C CA . ILE B 1 40 ? 4.199 0.85 -39.125 1 35.19 40 ILE B CA 1
ATOM 2971 C C . ILE B 1 40 ? 4.172 1.102 -40.625 1 35.19 40 ILE B C 1
ATOM 2973 O O . ILE B 1 40 ? 4.891 0.445 -41.375 1 35.19 40 ILE B O 1
ATOM 2977 N N . ALA B 1 41 ? 3.188 1.911 -40.938 1 31.92 41 ALA B N 1
ATOM 2978 C CA . ALA B 1 41 ? 3.4 2.16 -42.344 1 31.92 41 ALA B CA 1
ATOM 2979 C C . ALA B 1 41 ? 4.816 2.66 -42.625 1 31.92 41 ALA B C 1
ATOM 2981 O O . ALA B 1 41 ? 5.383 3.398 -41.812 1 31.92 41 ALA B O 1
ATOM 2982 N N . PRO B 1 42 ? 5.445 1.951 -43.406 1 32.69 42 PRO B N 1
ATOM 2983 C CA . PRO B 1 42 ? 6.797 2.232 -43.875 1 32.69 42 PRO B CA 1
ATOM 2984 C C . PRO B 1 42 ? 7.039 3.721 -44.125 1 32.69 42 PRO B C 1
ATOM 2986 O O . PRO B 1 42 ? 6.438 4.312 -45.031 1 32.69 42 PRO B O 1
ATOM 2989 N N . CYS B 1 43 ? 6.828 4.477 -43.031 1 30.78 43 CYS B N 1
ATOM 2990 C CA . CYS B 1 43 ? 7.348 5.773 -43.438 1 30.78 43 CYS B CA 1
ATOM 2991 C C . CYS B 1 43 ? 8.594 5.613 -44.312 1 30.78 43 CYS B C 1
ATOM 2993 O O . CYS B 1 43 ? 8.953 6.52 -45.062 1 30.78 43 CYS B O 1
ATOM 2995 N N . CYS B 1 44 ? 9.492 4.762 -43.625 1 28.92 44 CYS B N 1
ATOM 2996 C CA . CYS B 1 44 ? 10.773 4.848 -44.312 1 28.92 44 CYS B CA 1
ATOM 2997 C C . CYS B 1 44 ? 10.703 4.207 -45.688 1 28.92 44 CYS B C 1
ATOM 2999 O O . CYS B 1 44 ? 11.266 3.133 -45.906 1 28.92 44 CYS B O 1
ATOM 3001 N N . ASN B 1 45 ? 9.508 3.85 -46.156 1 27.83 45 ASN B N 1
ATOM 3002 C CA . ASN B 1 45 ? 9.703 3.305 -47.5 1 27.83 45 ASN B CA 1
ATOM 3003 C C . ASN B 1 45 ? 10.477 4.27 -48.375 1 27.83 45 ASN B C 1
ATOM 3005 O O . ASN B 1 45 ? 9.938 4.801 -49.344 1 27.83 45 ASN B O 1
ATOM 3009 N N . ASP B 1 46 ? 10.977 5.309 -47.656 1 27.88 46 ASP B N 1
ATOM 3010 C CA . ASP B 1 46 ? 11.758 5.918 -48.75 1 27.88 46 ASP B CA 1
ATOM 3011 C C . ASP B 1 46 ? 12.797 4.941 -49.281 1 27.88 46 ASP B C 1
ATOM 3013 O O . ASP B 1 46 ? 13.812 4.68 -48.625 1 27.88 46 ASP B O 1
ATOM 3017 N N . GLU B 1 47 ? 12.328 3.738 -49.656 1 30.53 47 GLU B N 1
ATOM 3018 C CA . GLU B 1 47 ? 13.086 2.865 -50.562 1 30.53 47 GLU B CA 1
ATOM 3019 C C . GLU B 1 47 ? 13.945 3.674 -51.531 1 30.53 47 GLU B C 1
ATOM 3021 O O . GLU B 1 47 ? 14.578 3.111 -52.438 1 30.53 47 GLU B O 1
ATOM 3026 N N . ASN B 1 48 ? 13.695 5 -51.5 1 30.33 48 ASN B N 1
ATOM 3027 C CA . ASN B 1 48 ? 14.547 5.566 -52.531 1 30.33 48 ASN B CA 1
ATOM 3028 C C . ASN B 1 48 ? 16.031 5.465 -52.156 1 30.33 48 ASN B C 1
ATOM 3030 O O . ASN B 1 48 ? 16.859 6.164 -52.75 1 30.33 48 ASN B O 1
ATOM 3034 N N . ILE B 1 49 ? 16.312 5.016 -50.906 1 25.28 49 ILE B N 1
ATOM 3035 C CA . ILE B 1 49 ? 17.766 5.051 -50.875 1 25.28 49 ILE B CA 1
ATOM 3036 C C . ILE B 1 49 ? 18.328 4.199 -52.031 1 25.28 49 ILE B C 1
ATOM 3038 O O . ILE B 1 49 ? 17.766 3.154 -52.344 1 25.28 49 ILE B O 1
ATOM 3042 N N . LEU B 1 50 ? 19.594 4.461 -52.5 1 24.59 50 LEU B N 1
ATOM 3043 C CA . LEU B 1 50 ? 20.391 4.273 -53.719 1 24.59 50 LEU B CA 1
ATOM 3044 C C . LEU B 1 50 ? 20.703 2.799 -53.969 1 24.59 50 LEU B C 1
ATOM 3046 O O . LEU B 1 50 ? 21.406 2.178 -53.156 1 24.59 50 LEU B O 1
ATOM 3050 N N . SER B 1 51 ? 19.656 1.92 -54.125 1 25.09 51 SER B N 1
ATOM 3051 C CA . SER B 1 51 ? 20.125 0.646 -54.656 1 25.09 51 SER B CA 1
ATOM 3052 C C . SER B 1 51 ? 21.172 0.856 -55.75 1 25.09 51 SER B C 1
ATOM 3054 O O . SER B 1 51 ? 20.906 1.49 -56.75 1 25.09 51 SER B O 1
ATOM 3056 N N . PRO B 1 52 ? 22.484 1.068 -55.281 1 25.52 52 PRO B N 1
ATOM 3057 C CA . PRO B 1 52 ? 23.391 1.088 -56.438 1 25.52 52 PRO B CA 1
ATOM 3058 C C . PRO B 1 52 ? 23.156 -0.062 -57.406 1 25.52 52 PRO B C 1
ATOM 3060 O O . PRO B 1 52 ? 22.828 -1.174 -56.969 1 25.52 52 PRO B O 1
ATOM 3063 N N . LYS B 1 53 ? 22.594 0.236 -58.562 1 27.64 53 LYS B N 1
ATOM 3064 C CA . LYS B 1 53 ? 22.438 -0.602 -59.75 1 27.64 53 LYS B CA 1
ATOM 3065 C C . LYS B 1 53 ? 23.703 -1.376 -60.031 1 27.64 53 LYS B C 1
ATOM 3067 O O . LYS B 1 53 ? 24.672 -0.812 -60.562 1 27.64 53 LYS B O 1
ATOM 3072 N N . THR B 1 54 ? 24.312 -2.066 -59 1 22.98 54 THR B N 1
ATOM 3073 C CA . THR B 1 54 ? 25.422 -2.836 -59.531 1 22.98 54 THR B CA 1
ATOM 3074 C C . THR B 1 54 ? 24.938 -3.756 -60.656 1 22.98 54 THR B C 1
ATOM 3076 O O . THR B 1 54 ? 24 -4.531 -60.469 1 22.98 54 THR B O 1
ATOM 3079 N N . ASN B 1 55 ? 25.172 -3.408 -61.938 1 22.86 55 ASN B N 1
ATOM 3080 C CA . ASN B 1 55 ? 24.984 -3.934 -63.312 1 22.86 55 ASN B CA 1
ATOM 3081 C C . ASN B 1 55 ? 25.438 -5.383 -63.406 1 22.86 55 ASN B C 1
ATOM 3083 O O . ASN B 1 55 ? 24.938 -6.141 -64.25 1 22.86 55 ASN B O 1
ATOM 3087 N N . ASP B 1 56 ? 26.703 -5.703 -63.062 1 25.09 56 ASP B N 1
ATOM 3088 C CA . ASP B 1 56 ? 27.359 -6.629 -64 1 25.09 56 ASP B CA 1
ATOM 3089 C C . ASP B 1 56 ? 26.844 -8.047 -63.812 1 25.09 56 ASP B C 1
ATOM 3091 O O . ASP B 1 56 ? 26.875 -8.594 -62.688 1 25.09 56 ASP B O 1
ATOM 3095 N N . ARG B 1 57 ? 25.906 -8.461 -64.688 1 23.19 57 ARG B N 1
ATOM 3096 C CA . ARG B 1 57 ? 25.219 -9.727 -64.875 1 23.19 57 ARG B CA 1
ATOM 3097 C C . ARG B 1 57 ? 26.234 -10.859 -65.125 1 23.19 57 ARG B C 1
ATOM 3099 O O . ARG B 1 57 ? 26.75 -11.031 -66.188 1 23.19 57 ARG B O 1
ATOM 3106 N N . VAL B 1 58 ? 27.406 -10.906 -64.438 1 24.47 58 VAL B N 1
ATOM 3107 C CA . VAL B 1 58 ? 28.219 -12.016 -64.938 1 24.47 58 VAL B CA 1
ATOM 3108 C C . VAL B 1 58 ? 27.438 -13.328 -64.812 1 24.47 58 VAL B C 1
ATOM 3110 O O . VAL B 1 58 ? 26.906 -13.656 -63.75 1 24.47 58 VAL B O 1
ATOM 3113 N N . GLU B 1 59 ? 26.969 -13.812 -65.938 1 26.12 59 GLU B N 1
ATOM 3114 C CA . GLU B 1 59 ? 26.234 -15.016 -66.312 1 26.12 59 GLU B CA 1
ATOM 3115 C C . GLU B 1 59 ? 26.969 -16.281 -65.812 1 26.12 59 GLU B C 1
ATOM 3117 O O . GLU B 1 59 ? 27.891 -16.734 -66.5 1 26.12 59 GLU B O 1
ATOM 3122 N N . LYS B 1 60 ? 27.828 -16.297 -64.75 1 26.52 60 LYS B N 1
ATOM 3123 C CA . LYS B 1 60 ? 28.516 -17.578 -64.688 1 26.52 60 LYS B CA 1
ATOM 3124 C C . LYS B 1 60 ? 27.516 -18.719 -64.562 1 26.52 60 LYS B C 1
ATOM 3126 O O . LYS B 1 60 ? 26.547 -18.641 -63.812 1 26.52 60 LYS B O 1
ATOM 3131 N N . LYS B 1 61 ? 27.406 -19.562 -65.5 1 30.14 61 LYS B N 1
ATOM 3132 C CA . LYS B 1 61 ? 26.719 -20.828 -65.812 1 30.14 61 LYS B CA 1
ATOM 3133 C C . LYS B 1 61 ? 26.938 -21.812 -64.625 1 30.14 61 LYS B C 1
ATOM 3135 O O . LYS B 1 61 ? 27.875 -22.625 -64.688 1 30.14 61 LYS B O 1
ATOM 3140 N N . SER B 1 62 ? 27.25 -21.359 -63.375 1 29.06 62 SER B N 1
ATOM 3141 C CA . SER B 1 62 ? 27.703 -22.469 -62.562 1 29.06 62 SER B CA 1
ATOM 3142 C C . SER B 1 62 ? 26.641 -23.562 -62.469 1 29.06 62 SER B C 1
ATOM 3144 O O . SER B 1 62 ? 25.438 -23.281 -62.469 1 29.06 62 SER B O 1
ATOM 3146 N N . LYS B 1 63 ? 27 -24.812 -62.906 1 33.41 63 LYS B N 1
ATOM 3147 C CA . LYS B 1 63 ? 26.328 -26.094 -62.812 1 33.41 63 LYS B CA 1
ATOM 3148 C C . LYS B 1 63 ? 25.656 -26.266 -61.438 1 33.41 63 LYS B C 1
ATOM 3150 O O . LYS B 1 63 ? 26.297 -26.094 -60.406 1 33.41 63 LYS B O 1
ATOM 3155 N N . THR B 1 64 ? 24.422 -25.906 -61.375 1 34.91 64 THR B N 1
ATOM 3156 C CA . THR B 1 64 ? 23.578 -25.953 -60.188 1 34.91 64 THR B CA 1
ATOM 3157 C C . THR B 1 64 ? 23.625 -27.328 -59.531 1 34.91 64 THR B C 1
ATOM 3159 O O . THR B 1 64 ? 23.297 -28.328 -60.156 1 34.91 64 THR B O 1
ATOM 3162 N N . PRO B 1 65 ? 24.688 -27.625 -58.719 1 37.78 65 PRO B N 1
ATOM 3163 C CA . PRO B 1 65 ? 24.641 -28.953 -58.094 1 37.78 65 PRO B CA 1
ATOM 3164 C C . PRO B 1 65 ? 23.234 -29.375 -57.688 1 37.78 65 PRO B C 1
ATOM 3166 O O . PRO B 1 65 ? 22.359 -28.531 -57.531 1 37.78 65 PRO B O 1
ATOM 3169 N N . ASP B 1 66 ? 22.922 -30.688 -57.906 1 38.88 66 ASP B N 1
ATOM 3170 C CA . ASP B 1 66 ? 21.688 -31.344 -57.469 1 38.88 66 ASP B CA 1
ATOM 3171 C C . ASP B 1 66 ? 21.234 -30.859 -56.094 1 38.88 66 ASP B C 1
ATOM 3173 O O . ASP B 1 66 ? 22.062 -30.719 -55.188 1 38.88 66 ASP B O 1
ATOM 3177 N N . PRO B 1 67 ? 20.25 -29.969 -56.062 1 41.09 67 PRO B N 1
ATOM 3178 C CA . PRO B 1 67 ? 19.766 -29.391 -54.781 1 41.09 67 PRO B CA 1
ATOM 3179 C C . PRO B 1 67 ? 19.656 -30.422 -53.688 1 41.09 67 PRO B C 1
ATOM 3181 O O . PRO B 1 67 ? 18.703 -31.203 -53.656 1 41.09 67 PRO B O 1
ATOM 3184 N N . GLU B 1 68 ? 20.562 -31.312 -53.531 1 40.31 68 GLU B N 1
ATOM 3185 C CA . GLU B 1 68 ? 20.516 -32.062 -52.312 1 40.31 68 GLU B CA 1
ATOM 3186 C C . GLU B 1 68 ? 20.062 -31.203 -51.125 1 40.31 68 GLU B C 1
ATOM 3188 O O . GLU B 1 68 ? 20.281 -30 -51.125 1 40.31 68 GLU B O 1
ATOM 3193 N N . ASP B 1 69 ? 19.078 -31.891 -50.219 1 44.31 69 ASP B N 1
ATOM 3194 C CA . ASP B 1 69 ? 18.406 -31.344 -49.031 1 44.31 69 ASP B CA 1
ATOM 3195 C C . ASP B 1 69 ? 19.328 -30.438 -48.219 1 44.31 69 ASP B C 1
ATOM 3197 O O . ASP B 1 69 ? 20.312 -30.906 -47.656 1 44.31 69 ASP B O 1
ATOM 3201 N N . CYS B 1 70 ? 19.594 -29.344 -48.594 1 48.19 70 CYS B N 1
ATOM 3202 C CA . CYS B 1 70 ? 20.406 -28.344 -47.938 1 48.19 70 CYS B CA 1
ATOM 3203 C C . CYS B 1 70 ? 20.078 -28.281 -46.438 1 48.19 70 CYS B C 1
ATOM 3205 O O . CYS B 1 70 ? 18.906 -28.234 -46.062 1 48.19 70 CYS B O 1
ATOM 3207 N N . PRO B 1 71 ? 21.047 -28.516 -45.625 1 57.81 71 PRO B N 1
ATOM 3208 C CA . PRO B 1 71 ? 20.844 -28.453 -44.156 1 57.81 71 PRO B CA 1
ATOM 3209 C C . PRO B 1 71 ? 20.016 -27.25 -43.719 1 57.81 71 PRO B C 1
ATOM 3211 O O . PRO B 1 71 ? 19.25 -27.344 -42.75 1 57.81 71 PRO B O 1
ATOM 3214 N N . LEU B 1 72 ? 20.203 -26.188 -44.438 1 58.38 72 LEU B N 1
ATOM 3215 C CA . LEU B 1 72 ? 19.438 -25.016 -44.062 1 58.38 72 LEU B CA 1
ATOM 3216 C C . LEU B 1 72 ? 17.953 -25.188 -44.375 1 58.38 72 LEU B C 1
ATOM 3218 O O . LEU B 1 72 ? 17.078 -24.734 -43.656 1 58.38 72 LEU B O 1
ATOM 3222 N N . GLU B 1 73 ? 17.688 -25.688 -45.531 1 53.81 73 GLU B N 1
ATOM 3223 C CA . GLU B 1 73 ? 16.297 -25.938 -45.906 1 53.81 73 GLU B CA 1
ATOM 3224 C C . GLU B 1 73 ? 15.656 -26.984 -45.031 1 53.81 73 GLU B C 1
ATOM 3226 O O . GLU B 1 73 ? 14.484 -26.875 -44.656 1 53.81 73 GLU B O 1
ATOM 3231 N N . ILE B 1 74 ? 16.438 -27.875 -44.594 1 57.53 74 ILE B N 1
ATOM 3232 C CA . ILE B 1 74 ? 15.969 -28.875 -43.625 1 57.53 74 ILE B CA 1
ATOM 3233 C C . ILE B 1 74 ? 15.688 -28.219 -42.281 1 57.53 74 ILE B C 1
ATOM 3235 O O . ILE B 1 74 ? 14.68 -28.531 -41.656 1 57.53 74 ILE B O 1
ATOM 3239 N N . GLU B 1 75 ? 16.641 -27.359 -42 1 57.16 75 GLU B N 1
ATOM 3240 C CA . GLU B 1 75 ? 16.422 -26.672 -40.719 1 57.16 75 GLU B CA 1
ATOM 3241 C C . GLU B 1 75 ? 15.195 -25.781 -40.781 1 57.16 75 GLU B C 1
ATOM 3243 O O . GLU B 1 75 ? 14.422 -25.719 -39.812 1 57.16 75 GLU B O 1
ATOM 3248 N N . LYS B 1 76 ? 15.047 -25.078 -41.875 1 58.47 76 LYS B N 1
ATOM 3249 C CA . LYS B 1 76 ? 13.875 -24.219 -42.031 1 58.47 76 LYS B CA 1
ATOM 3250 C C . LYS B 1 76 ? 12.594 -25.047 -42.094 1 58.47 76 LYS B C 1
ATOM 3252 O O . LYS B 1 76 ? 11.57 -24.672 -41.531 1 58.47 76 LYS B O 1
ATOM 3257 N N . ASN B 1 77 ? 12.695 -26.016 -42.844 1 57.72 77 ASN B N 1
ATOM 3258 C CA . ASN B 1 77 ? 11.531 -26.906 -42.906 1 57.72 77 ASN B CA 1
ATOM 3259 C C . ASN B 1 77 ? 11.195 -27.516 -41.562 1 57.72 77 ASN B C 1
ATOM 3261 O O . ASN B 1 77 ? 10.023 -27.688 -41.219 1 57.72 77 ASN B O 1
ATOM 3265 N N . LYS B 1 78 ? 12.25 -27.797 -40.781 1 62.66 78 LYS B N 1
ATOM 3266 C CA . LYS B 1 78 ? 12.055 -28.312 -39.438 1 62.66 78 LYS B CA 1
ATOM 3267 C C . LYS B 1 78 ? 11.453 -27.25 -38.5 1 62.66 78 LYS B C 1
ATOM 3269 O O . LYS B 1 78 ? 10.555 -27.531 -37.719 1 62.66 78 LYS B O 1
ATOM 3274 N N . ILE B 1 79 ? 11.953 -26.094 -38.75 1 63.72 79 ILE B N 1
ATOM 3275 C CA . ILE B 1 79 ? 11.43 -24.969 -37.969 1 63.72 79 ILE B CA 1
ATOM 3276 C C . ILE B 1 79 ? 9.969 -24.719 -38.312 1 63.72 79 ILE B C 1
ATOM 3278 O O . ILE B 1 79 ? 9.133 -24.516 -37.438 1 63.72 79 ILE B O 1
ATOM 3282 N N . ASP B 1 80 ? 9.758 -24.703 -39.656 1 65.94 80 ASP B N 1
ATOM 3283 C CA . ASP B 1 80 ? 8.391 -24.5 -40.125 1 65.94 80 ASP B CA 1
ATOM 3284 C C . ASP B 1 80 ? 7.473 -25.625 -39.688 1 65.94 80 ASP B C 1
ATOM 3286 O O . ASP B 1 80 ? 6.336 -25.391 -39.25 1 65.94 80 ASP B O 1
ATOM 3290 N N . SER B 1 81 ? 8.039 -26.781 -39.688 1 70.44 81 SER B N 1
ATOM 3291 C CA . SER B 1 81 ? 7.25 -27.922 -39.281 1 70.44 81 SER B CA 1
ATOM 3292 C C . SER B 1 81 ? 6.992 -27.891 -37.75 1 70.44 81 SER B C 1
ATOM 3294 O O . SER B 1 81 ? 5.887 -28.203 -37.312 1 70.44 81 SER B O 1
ATOM 3296 N N . ASN B 1 82 ? 8.008 -27.484 -37.156 1 78.06 82 ASN B N 1
ATOM 3297 C CA . ASN B 1 82 ? 7.863 -27.375 -35.719 1 78.06 82 ASN B CA 1
ATOM 3298 C C . ASN B 1 82 ? 6.863 -26.281 -35.344 1 78.06 82 ASN B C 1
ATOM 3300 O O . ASN B 1 82 ? 6.086 -26.453 -34.406 1 78.06 82 ASN B O 1
ATOM 3304 N N . GLU B 1 83 ? 6.895 -25.266 -36.156 1 84.31 83 GLU B N 1
ATOM 3305 C CA . GLU B 1 83 ? 5.965 -24.188 -35.875 1 84.31 83 GLU B CA 1
ATOM 3306 C C . GLU B 1 83 ? 4.527 -24.594 -36.188 1 84.31 83 GLU B C 1
ATOM 3308 O O . GLU B 1 83 ? 3.605 -24.266 -35.438 1 84.31 83 GLU B O 1
ATOM 3313 N N . LYS B 1 84 ? 4.398 -25.266 -37.219 1 86.44 84 LYS B N 1
ATOM 3314 C CA . LYS B 1 84 ? 3.064 -25.75 -37.562 1 86.44 84 LYS B CA 1
ATOM 3315 C C . LYS B 1 84 ? 2.562 -26.75 -36.531 1 86.44 84 LYS B C 1
ATOM 3317 O O . LYS B 1 84 ? 1.395 -26.719 -36.156 1 86.44 84 LYS B O 1
ATOM 3322 N N . HIS B 1 85 ? 3.432 -27.609 -36.125 1 88.25 85 HIS B N 1
ATOM 3323 C CA . HIS B 1 85 ? 3.078 -28.578 -35.094 1 88.25 85 HIS B CA 1
ATOM 3324 C C . HIS B 1 85 ? 2.621 -27.875 -33.812 1 88.25 85 HIS B C 1
ATOM 3326 O O . HIS B 1 85 ? 1.642 -28.297 -33.188 1 88.25 85 HIS B O 1
ATOM 3332 N N . PHE B 1 86 ? 3.25 -26.875 -33.5 1 91.38 86 PHE B N 1
ATOM 3333 C CA . PHE B 1 86 ? 2.889 -26.125 -32.281 1 91.38 86 PHE B CA 1
ATOM 3334 C C . PHE B 1 86 ? 1.519 -25.484 -32.438 1 91.38 86 PHE B C 1
ATOM 3336 O O . PHE B 1 86 ? 0.705 -25.516 -31.516 1 91.38 86 PHE B O 1
ATOM 3343 N N . GLU B 1 87 ? 1.326 -24.922 -33.656 1 92.75 87 GLU B N 1
ATOM 3344 C CA . GLU B 1 87 ? 0.049 -24.266 -33.875 1 92.75 87 GLU B CA 1
ATOM 3345 C C . GLU B 1 87 ? -1.112 -25.25 -33.781 1 92.75 87 GLU B C 1
ATOM 3347 O O . GLU B 1 87 ? -2.158 -24.938 -33.219 1 92.75 87 GLU B O 1
ATOM 3352 N N . ASP B 1 88 ? -0.877 -26.391 -34.312 1 91.81 88 ASP B N 1
ATOM 3353 C CA . ASP B 1 88 ? -1.896 -27.438 -34.25 1 91.81 88 ASP B CA 1
ATOM 3354 C C . ASP B 1 88 ? -2.125 -27.859 -32.812 1 91.81 88 ASP B C 1
ATOM 3356 O O . ASP B 1 88 ? -3.266 -28.062 -32.375 1 91.81 88 ASP B O 1
ATOM 3360 N N . PHE B 1 89 ? -1.049 -28 -32.125 1 93.69 89 PHE B N 1
ATOM 3361 C CA . PHE B 1 89 ? -1.108 -28.391 -30.719 1 93.69 89 PHE B CA 1
ATOM 3362 C C . PHE B 1 89 ? -1.823 -27.328 -29.875 1 93.69 89 PHE B C 1
ATOM 3364 O O . PHE B 1 89 ? -2.68 -27.641 -29.062 1 93.69 89 PHE B O 1
ATOM 3371 N N . LEU B 1 90 ? -1.49 -26.094 -30.109 1 95.31 90 LEU B N 1
ATOM 3372 C CA . LEU B 1 90 ? -2.125 -24.969 -29.438 1 95.31 90 LEU B CA 1
ATOM 3373 C C . LEU B 1 90 ? -3.629 -24.969 -29.672 1 95.31 90 LEU B C 1
ATOM 3375 O O . LEU B 1 90 ? -4.414 -24.781 -28.75 1 95.31 90 LEU B O 1
ATOM 3379 N N . GLU B 1 91 ? -3.982 -25.141 -30.859 1 94.94 91 GLU B N 1
ATOM 3380 C CA . GLU B 1 91 ? -5.395 -25.156 -31.219 1 94.94 91 GLU B CA 1
ATOM 3381 C C . GLU B 1 91 ? -6.133 -26.297 -30.531 1 94.94 91 GLU B C 1
ATOM 3383 O O . GLU B 1 91 ? -7.258 -26.125 -30.062 1 94.94 91 GLU B O 1
ATOM 3388 N N . ALA B 1 92 ? -5.492 -27.391 -30.516 1 94.25 92 ALA B N 1
ATOM 3389 C CA . ALA B 1 92 ? -6.09 -28.547 -29.844 1 94.25 92 ALA B CA 1
ATOM 3390 C C . ALA B 1 92 ? -6.32 -28.266 -28.359 1 94.25 92 ALA B C 1
ATOM 3392 O O . ALA B 1 92 ? -7.398 -28.531 -27.828 1 94.25 92 ALA B O 1
ATOM 3393 N N . VAL B 1 93 ? -5.379 -27.719 -27.688 1 95 93 VAL B N 1
ATOM 3394 C CA . VAL B 1 93 ? -5.457 -27.406 -26.266 1 95 93 VAL B CA 1
ATOM 3395 C C . VAL B 1 93 ? -6.5 -26.312 -26.031 1 95 93 VAL B C 1
ATOM 3397 O O . VAL B 1 93 ? -7.254 -26.375 -25.047 1 95 93 VAL B O 1
ATOM 3400 N N . GLU B 1 94 ? -6.559 -25.375 -26.938 1 95.06 94 GLU B N 1
ATOM 3401 C CA . GLU B 1 94 ? -7.527 -24.281 -26.828 1 95.06 94 GLU B CA 1
ATOM 3402 C C . GLU B 1 94 ? -8.961 -24.797 -26.938 1 95.06 94 GLU B C 1
ATOM 3404 O O . GLU B 1 94 ? -9.859 -24.328 -26.25 1 95.06 94 GLU B O 1
ATOM 3409 N N . ASN B 1 95 ? -9.102 -25.734 -27.781 1 93.94 95 ASN B N 1
ATOM 3410 C CA . ASN B 1 95 ? -10.438 -26.266 -28.031 1 93.94 95 ASN B CA 1
ATOM 3411 C C . ASN B 1 95 ? -10.961 -27.031 -26.812 1 93.94 95 ASN B C 1
ATOM 3413 O O . ASN B 1 95 ? -12.141 -26.922 -26.469 1 93.94 95 ASN B O 1
ATOM 3417 N N . ASP B 1 96 ? -10.078 -27.797 -26.188 1 95 96 ASP B N 1
ATOM 3418 C CA . ASP B 1 96 ? -10.477 -28.516 -24.984 1 95 96 ASP B CA 1
ATOM 3419 C C . ASP B 1 96 ? -9.273 -28.797 -24.094 1 95 96 ASP B C 1
ATOM 3421 O O . ASP B 1 96 ? -8.742 -29.922 -24.094 1 95 96 ASP B O 1
ATOM 3425 N N . PRO B 1 97 ? -9 -27.922 -23.281 1 95.12 97 PRO B N 1
ATOM 3426 C CA . PRO B 1 97 ? -7.797 -28.047 -22.453 1 95.12 97 PRO B CA 1
ATOM 3427 C C . PRO B 1 97 ? -7.832 -29.266 -21.547 1 95.12 97 PRO B C 1
ATOM 3429 O O . PRO B 1 97 ? -6.793 -29.875 -21.281 1 95.12 97 PRO B O 1
ATOM 3432 N N . ILE B 1 98 ? -8.961 -29.703 -21.094 1 94.5 98 ILE B N 1
ATOM 3433 C CA . ILE B 1 98 ? -9.055 -30.797 -20.141 1 94.5 98 ILE B CA 1
ATOM 3434 C C . ILE B 1 98 ? -8.875 -32.125 -20.859 1 94.5 98 ILE B C 1
ATOM 3436 O O . ILE B 1 98 ? -8.148 -33 -20.391 1 94.5 98 ILE B O 1
ATOM 3440 N N . LEU B 1 99 ? -9.516 -32.219 -22 1 95 99 LEU B N 1
ATOM 3441 C CA . LEU B 1 99 ? -9.383 -33.438 -22.781 1 95 99 LEU B CA 1
ATOM 3442 C C . LEU B 1 99 ? -7.949 -33.625 -23.25 1 95 99 LEU B C 1
ATOM 3444 O O . LEU B 1 99 ? -7.469 -34.781 -23.344 1 95 99 LEU B O 1
ATOM 3448 N N . GLN B 1 100 ? -7.301 -32.531 -23.531 1 95.44 100 GLN B N 1
ATOM 3449 C CA . GLN B 1 100 ? -5.953 -32.594 -24.078 1 95.44 100 GLN B CA 1
ATOM 3450 C C . GLN B 1 100 ? -4.898 -32.531 -22.984 1 95.44 100 GLN B C 1
ATOM 3452 O O . GLN B 1 100 ? -3.701 -32.438 -23.266 1 95.44 100 GLN B O 1
ATOM 3457 N N . PHE B 1 101 ? -5.277 -32.625 -21.719 1 96.62 101 PHE B N 1
ATOM 3458 C CA . PHE B 1 101 ? -4.355 -32.375 -20.625 1 96.62 101 PHE B CA 1
ATOM 3459 C C . PHE B 1 101 ? -3.266 -33.438 -20.578 1 96.62 101 PHE B C 1
ATOM 3461 O O . PHE B 1 101 ? -2.094 -33.125 -20.359 1 96.62 101 PHE B O 1
ATOM 3468 N N . ASN B 1 102 ? -3.641 -34.688 -20.781 1 95.19 102 ASN B N 1
ATOM 3469 C CA . ASN B 1 102 ? -2.641 -35.75 -20.781 1 95.19 102 ASN B CA 1
ATOM 3470 C C . ASN B 1 102 ? -1.618 -35.562 -21.906 1 95.19 102 ASN B C 1
ATOM 3472 O O . ASN B 1 102 ? -0.421 -35.781 -21.688 1 95.19 102 ASN B O 1
ATOM 3476 N N . SER B 1 103 ? -2.135 -35.188 -23.047 1 94.94 103 SER B N 1
ATOM 3477 C CA . SER B 1 103 ? -1.241 -34.906 -24.156 1 94.94 103 SER B CA 1
ATOM 3478 C C . SER B 1 103 ? -0.343 -33.719 -23.859 1 94.94 103 SER B C 1
ATOM 3480 O O . SER B 1 103 ? 0.836 -33.719 -24.219 1 94.94 103 SER B O 1
ATOM 3482 N N . LEU B 1 104 ? -0.932 -32.75 -23.266 1 96.56 104 LEU B N 1
ATOM 3483 C CA . LEU B 1 104 ? -0.187 -31.562 -22.859 1 96.56 104 LEU B CA 1
ATOM 3484 C C . LEU B 1 104 ? 0.967 -31.938 -21.922 1 96.56 104 LEU B C 1
ATOM 3486 O O . LEU B 1 104 ? 2.1 -31.484 -22.125 1 96.56 104 LEU B O 1
ATOM 3490 N N . VAL B 1 105 ? 0.702 -32.781 -20.938 1 96.56 105 VAL B N 1
ATOM 3491 C CA . VAL B 1 105 ? 1.703 -33.219 -19.969 1 96.56 105 VAL B CA 1
ATOM 3492 C C . VAL B 1 105 ? 2.816 -33.969 -20.688 1 96.56 105 VAL B C 1
ATOM 3494 O O . VAL B 1 105 ? 3.998 -33.688 -20.5 1 96.56 105 VAL B O 1
ATOM 3497 N N . GLU B 1 106 ? 2.477 -34.875 -21.578 1 95.75 106 GLU B N 1
ATOM 3498 C CA . GLU B 1 106 ? 3.443 -35.688 -22.266 1 95.75 106 GLU B CA 1
ATOM 3499 C C . GLU B 1 106 ? 4.34 -34.875 -23.188 1 95.75 106 GLU B C 1
ATOM 3501 O O . GLU B 1 106 ? 5.562 -35.031 -23.172 1 95.75 106 GLU B O 1
ATOM 3506 N N . GLU B 1 107 ? 3.75 -33.969 -23.922 1 94.19 107 GLU B N 1
ATOM 3507 C CA . GLU B 1 107 ? 4.504 -33.188 -24.875 1 94.19 107 GLU B CA 1
ATOM 3508 C C . GLU B 1 107 ? 5.426 -32.188 -24.156 1 94.19 107 GLU B C 1
ATOM 3510 O O . GLU B 1 107 ? 6.562 -31.984 -24.578 1 94.19 107 GLU B O 1
ATOM 3515 N N . CYS B 1 108 ? 4.918 -31.656 -23.109 1 95.31 108 CYS B N 1
ATOM 3516 C CA . CYS B 1 108 ? 5.691 -30.625 -22.406 1 95.31 108 CYS B CA 1
ATOM 3517 C C . CYS B 1 108 ? 6.832 -31.266 -21.625 1 95.31 108 CYS B C 1
ATOM 3519 O O . CYS B 1 108 ? 7.852 -30.609 -21.375 1 95.31 108 CYS B O 1
ATOM 3521 N N . LEU B 1 109 ? 6.715 -32.5 -21.188 1 96.25 109 LEU B N 1
ATOM 3522 C CA . LEU B 1 109 ? 7.801 -33.188 -20.484 1 96.25 109 LEU B CA 1
ATOM 3523 C C . LEU B 1 109 ? 8.945 -33.5 -21.453 1 96.25 109 LEU B C 1
ATOM 3525 O O . LEU B 1 109 ? 10.102 -33.562 -21.031 1 96.25 109 LEU B O 1
ATOM 3529 N N . LYS B 1 110 ? 8.578 -33.594 -22.703 1 93.44 110 LYS B N 1
ATOM 3530 C CA . LYS B 1 110 ? 9.594 -33.812 -23.734 1 93.44 110 LYS B CA 1
ATOM 3531 C C . LYS B 1 110 ? 10.32 -32.531 -24.078 1 93.44 110 LYS B C 1
ATOM 3533 O O . LYS B 1 110 ? 11.523 -32.531 -24.328 1 93.44 110 LYS B O 1
ATOM 3538 N N . ASP B 1 111 ? 9.516 -31.438 -24.125 1 92.56 111 ASP B N 1
ATOM 3539 C CA . ASP B 1 111 ? 10.055 -30.125 -24.469 1 92.56 111 ASP B CA 1
ATOM 3540 C C . ASP B 1 111 ? 9.461 -29.031 -23.578 1 92.56 111 ASP B C 1
ATOM 3542 O O . ASP B 1 111 ? 8.359 -28.547 -23.844 1 92.56 111 ASP B O 1
ATOM 3546 N N . ASN B 1 112 ? 10.258 -28.609 -22.734 1 89.69 112 ASN B N 1
ATOM 3547 C CA . ASN B 1 112 ? 9.781 -27.641 -21.75 1 89.69 112 ASN B CA 1
ATOM 3548 C C . ASN B 1 112 ? 9.562 -26.266 -22.375 1 89.69 112 ASN B C 1
ATOM 3550 O O . ASN B 1 112 ? 8.859 -25.422 -21.812 1 89.69 112 ASN B O 1
ATOM 3554 N N . VAL B 1 113 ? 10.141 -25.953 -23.516 1 92.06 113 VAL B N 1
ATOM 3555 C CA . VAL B 1 113 ? 10 -24.672 -24.203 1 92.06 113 VAL B CA 1
ATOM 3556 C C . VAL B 1 113 ? 8.539 -24.469 -24.609 1 92.06 113 VAL B C 1
ATOM 3558 O O . VAL B 1 113 ? 8.07 -23.328 -24.703 1 92.06 113 VAL B O 1
ATOM 3561 N N . LEU B 1 114 ? 7.887 -25.594 -24.781 1 93.75 114 LEU B N 1
ATOM 3562 C CA . LEU B 1 114 ? 6.488 -25.562 -25.188 1 93.75 114 LEU B CA 1
ATOM 3563 C C . LEU B 1 114 ? 5.633 -24.844 -24.141 1 93.75 114 LEU B C 1
ATOM 3565 O O . LEU B 1 114 ? 4.691 -24.141 -24.484 1 93.75 114 LEU B O 1
ATOM 3569 N N . LEU B 1 115 ? 6.012 -25.016 -22.906 1 95.75 115 LEU B N 1
ATOM 3570 C CA . LEU B 1 115 ? 5.246 -24.406 -21.812 1 95.75 115 LEU B CA 1
ATOM 3571 C C . LEU B 1 115 ? 5.324 -22.891 -21.891 1 95.75 115 LEU B C 1
ATOM 3573 O O . LEU B 1 115 ? 4.316 -22.203 -21.703 1 95.75 115 LEU B O 1
ATOM 3577 N N . THR B 1 116 ? 6.457 -22.406 -22.125 1 95.81 116 THR B N 1
ATOM 3578 C CA . THR B 1 116 ? 6.633 -20.953 -22.25 1 95.81 116 THR B CA 1
ATOM 3579 C C . THR B 1 116 ? 5.832 -20.406 -23.422 1 95.81 116 THR B C 1
ATOM 3581 O O . THR B 1 116 ? 5.156 -19.375 -23.297 1 95.81 116 THR B O 1
ATOM 3584 N N . LYS B 1 117 ? 5.879 -21.094 -24.531 1 95.56 117 LYS B N 1
ATOM 3585 C CA . LYS B 1 117 ? 5.137 -20.688 -25.719 1 95.56 117 LYS B CA 1
ATOM 3586 C C . LYS B 1 117 ? 3.631 -20.719 -25.453 1 95.56 117 LYS B C 1
ATOM 3588 O O . LYS B 1 117 ? 2.906 -19.812 -25.859 1 95.56 117 LYS B O 1
ATOM 3593 N N . LEU B 1 118 ? 3.211 -21.781 -24.828 1 96.75 118 LEU B N 1
ATOM 3594 C CA . LEU B 1 118 ? 1.795 -21.922 -24.516 1 96.75 118 LEU B CA 1
ATOM 3595 C C . LEU B 1 118 ? 1.332 -20.797 -23.594 1 96.75 118 LEU B C 1
ATOM 3597 O O . LEU B 1 118 ? 0.271 -20.203 -23.812 1 96.75 118 LEU B O 1
ATOM 3601 N N . ALA B 1 119 ? 2.113 -20.484 -22.547 1 96.19 119 ALA B N 1
ATOM 3602 C CA . ALA B 1 119 ? 1.788 -19.422 -21.609 1 96.19 119 ALA B CA 1
ATOM 3603 C C . ALA B 1 119 ? 1.586 -18.094 -22.328 1 96.19 119 ALA B C 1
ATOM 3605 O O . ALA B 1 119 ? 0.734 -17.281 -21.938 1 96.19 119 ALA B O 1
ATOM 3606 N N . GLN B 1 120 ? 2.291 -17.891 -23.422 1 94.81 120 GLN B N 1
ATOM 3607 C CA . GLN B 1 120 ? 2.271 -16.625 -24.141 1 94.81 120 GLN B CA 1
ATOM 3608 C C . GLN B 1 120 ? 1.079 -16.562 -25.094 1 94.81 120 GLN B C 1
ATOM 3610 O O . GLN B 1 120 ? 0.617 -15.469 -25.438 1 94.81 120 GLN B O 1
ATOM 3615 N N . LYS B 1 121 ? 0.538 -17.688 -25.453 1 95 121 LYS B N 1
ATOM 3616 C CA . LYS B 1 121 ? -0.394 -17.672 -26.562 1 95 121 LYS B CA 1
ATOM 3617 C C . LYS B 1 121 ? -1.782 -18.141 -26.141 1 95 121 LYS B C 1
ATOM 3619 O O . LYS B 1 121 ? -2.785 -17.766 -26.75 1 95 121 LYS B O 1
ATOM 3624 N N . LEU B 1 122 ? -1.841 -18.984 -25.141 1 95.94 122 LEU B N 1
ATOM 3625 C CA . LEU B 1 122 ? -3.137 -19.5 -24.719 1 95.94 122 LEU B CA 1
ATOM 3626 C C . LEU B 1 122 ? -4.051 -18.359 -24.266 1 95.94 122 LEU B C 1
ATOM 3628 O O . LEU B 1 122 ? -3.588 -17.391 -23.656 1 95.94 122 LEU B O 1
ATOM 3632 N N . THR B 1 123 ? -5.305 -18.547 -24.531 1 94.19 123 THR B N 1
ATOM 3633 C CA . THR B 1 123 ? -6.285 -17.578 -24.047 1 94.19 123 THR B CA 1
ATOM 3634 C C . THR B 1 123 ? -6.43 -17.672 -22.531 1 94.19 123 THR B C 1
ATOM 3636 O O . THR B 1 123 ? -6.125 -18.703 -21.938 1 94.19 123 THR B O 1
ATOM 3639 N N . THR B 1 124 ? -6.859 -16.672 -21.984 1 91.94 124 THR B N 1
ATOM 3640 C CA . THR B 1 124 ? -7.059 -16.625 -20.531 1 91.94 124 THR B CA 1
ATOM 3641 C C . THR B 1 124 ? -8.047 -17.703 -20.094 1 91.94 124 THR B C 1
ATOM 3643 O O . THR B 1 124 ? -7.883 -18.312 -19.031 1 91.94 124 THR B O 1
ATOM 3646 N N . PHE B 1 125 ? -8.977 -17.938 -20.938 1 92.44 125 PHE B N 1
ATOM 3647 C CA . PHE B 1 125 ? -9.984 -18.953 -20.656 1 92.44 125 PHE B CA 1
ATOM 3648 C C . PHE B 1 125 ? -9.352 -20.328 -20.562 1 92.44 125 PHE B C 1
ATOM 3650 O O . PHE B 1 125 ? -9.625 -21.078 -19.625 1 92.44 125 PHE B O 1
ATOM 3657 N N . SER B 1 126 ? -8.562 -20.656 -21.484 1 95.44 126 SER B N 1
ATOM 3658 C CA . SER B 1 126 ? -7.902 -21.953 -21.516 1 95.44 126 SER B CA 1
ATOM 3659 C C . SER B 1 126 ? -6.938 -22.109 -20.344 1 95.44 126 SER B C 1
ATOM 3661 O O . SER B 1 126 ? -6.855 -23.172 -19.734 1 95.44 126 SER B O 1
ATOM 3663 N N . VAL B 1 127 ? -6.242 -21.047 -20 1 95.88 127 VAL B N 1
ATOM 3664 C CA . VAL B 1 127 ? -5.309 -21.078 -18.891 1 95.88 127 VAL B CA 1
ATOM 3665 C C . VAL B 1 127 ? -6.066 -21.344 -17.594 1 95.88 127 VAL B C 1
ATOM 3667 O O . VAL B 1 127 ? -5.617 -22.141 -16.766 1 95.88 127 VAL B O 1
ATOM 3670 N N . GLU B 1 128 ? -7.172 -20.703 -17.469 1 94.75 128 GLU B N 1
ATOM 3671 C CA . GLU B 1 128 ? -7.984 -20.891 -16.266 1 94.75 128 GLU B CA 1
ATOM 3672 C C . GLU B 1 128 ? -8.422 -22.344 -16.125 1 94.75 128 GLU B C 1
ATOM 3674 O O . GLU B 1 128 ? -8.375 -22.906 -15.023 1 94.75 128 GLU B O 1
ATOM 3679 N N . LYS B 1 129 ? -8.82 -22.953 -17.188 1 95.75 129 LYS B N 1
ATOM 3680 C CA . LYS B 1 129 ? -9.25 -24.344 -17.172 1 95.75 129 LYS B CA 1
ATOM 3681 C C . LYS B 1 129 ? -8.102 -25.266 -16.797 1 95.75 129 LYS B C 1
ATOM 3683 O O . LYS B 1 129 ? -8.273 -26.188 -15.984 1 95.75 129 LYS B O 1
ATOM 3688 N N . ILE B 1 130 ? -7.004 -25 -17.359 1 96.81 130 ILE B N 1
ATOM 3689 C CA . ILE B 1 130 ? -5.82 -25.812 -17.078 1 96.81 130 ILE B CA 1
ATOM 3690 C C . ILE B 1 130 ? -5.438 -25.672 -15.609 1 96.81 130 ILE B C 1
ATOM 3692 O O . ILE B 1 130 ? -5.211 -26.672 -14.93 1 96.81 130 ILE B O 1
ATOM 3696 N N . CYS B 1 131 ? -5.391 -24.469 -15.117 1 95.81 131 CYS B N 1
ATOM 3697 C CA . CYS B 1 131 ? -5.027 -24.219 -13.727 1 95.81 131 CYS B CA 1
ATOM 3698 C C . CYS B 1 131 ? -6.023 -24.844 -12.766 1 95.81 131 CYS B C 1
ATOM 3700 O O . CYS B 1 131 ? -5.633 -25.453 -11.766 1 95.81 131 CYS B O 1
ATOM 3702 N N . LYS B 1 132 ? -7.246 -24.672 -13.109 1 94.31 132 LYS B N 1
ATOM 3703 C CA . LYS B 1 132 ? -8.273 -25.312 -12.281 1 94.31 132 LYS B CA 1
ATOM 3704 C C . LYS B 1 132 ? -8.047 -26.812 -12.203 1 94.31 132 LYS B C 1
ATOM 3706 O O . LYS B 1 132 ? -8.125 -27.406 -11.117 1 94.31 132 LYS B O 1
ATOM 3711 N N . HIS B 1 133 ? -7.789 -27.438 -13.297 1 96.25 133 HIS B N 1
ATOM 3712 C CA . HIS B 1 133 ? -7.539 -28.875 -13.344 1 96.25 133 HIS B CA 1
ATOM 3713 C C . HIS B 1 133 ? -6.328 -29.25 -12.5 1 96.25 133 HIS B C 1
ATOM 3715 O O . HIS B 1 133 ? -6.375 -30.219 -11.734 1 96.25 133 HIS B O 1
ATOM 3721 N N . ILE B 1 134 ? -5.305 -28.516 -12.57 1 97 134 ILE B N 1
ATOM 3722 C CA . ILE B 1 134 ? -4.051 -28.781 -11.867 1 97 134 ILE B CA 1
ATOM 3723 C C . ILE B 1 134 ? -4.266 -28.656 -10.359 1 97 134 ILE B C 1
ATOM 3725 O O . ILE B 1 134 ? -3.814 -29.516 -9.594 1 97 134 ILE B O 1
ATOM 3729 N N . TYR B 1 135 ? -4.988 -27.672 -9.93 1 95.44 135 TYR B N 1
ATOM 3730 C CA . TYR B 1 135 ? -5.023 -27.359 -8.508 1 95.44 135 TYR B CA 1
ATOM 3731 C C . TYR B 1 135 ? -6.207 -28.047 -7.828 1 95.44 135 TYR B C 1
ATOM 3733 O O . TYR B 1 135 ? -6.266 -28.125 -6.598 1 95.44 135 TYR B O 1
ATOM 3741 N N . GLU B 1 136 ? -7.102 -28.5 -8.57 1 93.06 136 GLU B N 1
ATOM 3742 C CA . GLU B 1 136 ? -8.25 -29.188 -7.965 1 93.06 136 GLU B CA 1
ATOM 3743 C C . GLU B 1 136 ? -8.062 -30.688 -7.984 1 93.06 136 GLU B C 1
ATOM 3745 O O . GLU B 1 136 ? -8.742 -31.422 -7.246 1 93.06 136 GLU B O 1
ATOM 3750 N N . ASN B 1 137 ? -7.129 -31.141 -8.789 1 92.62 137 ASN B N 1
ATOM 3751 C CA . ASN B 1 137 ? -6.914 -32.594 -8.867 1 92.62 137 ASN B CA 1
ATOM 3752 C C . ASN B 1 137 ? -5.672 -33 -8.086 1 92.62 137 ASN B C 1
ATOM 3754 O O . ASN B 1 137 ? -4.68 -32.281 -8.047 1 92.62 137 ASN B O 1
ATOM 3758 N N . GLU B 1 138 ? -5.676 -34.25 -7.496 1 88.81 138 GLU B N 1
ATOM 3759 C CA . GLU B 1 138 ? -4.59 -34.719 -6.637 1 88.81 138 GLU B CA 1
ATOM 3760 C C . GLU B 1 138 ? -3.586 -35.562 -7.422 1 88.81 138 GLU B C 1
ATOM 3762 O O . GLU B 1 138 ? -2.43 -35.688 -7.02 1 88.81 138 GLU B O 1
ATOM 3767 N N . ASN B 1 139 ? -4.008 -36.094 -8.57 1 89.25 139 ASN B N 1
ATOM 3768 C CA . ASN B 1 139 ? -3.154 -37.031 -9.273 1 89.25 139 ASN B CA 1
ATOM 3769 C C . ASN B 1 139 ? -2.492 -36.406 -10.492 1 89.25 139 ASN B C 1
ATOM 3771 O O . ASN B 1 139 ? -2.596 -36.938 -11.602 1 89.25 139 ASN B O 1
ATOM 3775 N N . ILE B 1 140 ? -1.86 -35.281 -10.18 1 93.5 140 ILE B N 1
ATOM 3776 C CA . ILE B 1 140 ? -1.131 -34.656 -11.281 1 93.5 140 ILE B CA 1
ATOM 3777 C C . ILE B 1 140 ? 0.337 -35.094 -11.227 1 93.5 140 ILE B C 1
ATOM 3779 O O . ILE B 1 140 ? 0.919 -35.188 -10.148 1 93.5 140 ILE B O 1
ATOM 3783 N N . ASN B 1 141 ? 0.928 -35.375 -12.398 1 94.88 141 ASN B N 1
ATOM 3784 C CA . ASN B 1 141 ? 2.328 -35.75 -12.523 1 94.88 141 ASN B CA 1
ATOM 3785 C C . ASN B 1 141 ? 3.256 -34.75 -11.859 1 94.88 141 ASN B C 1
ATOM 3787 O O . ASN B 1 141 ? 3.238 -33.562 -12.211 1 94.88 141 ASN B O 1
ATOM 3791 N N . SER B 1 142 ? 4.117 -35.219 -10.938 1 95.62 142 SER B N 1
A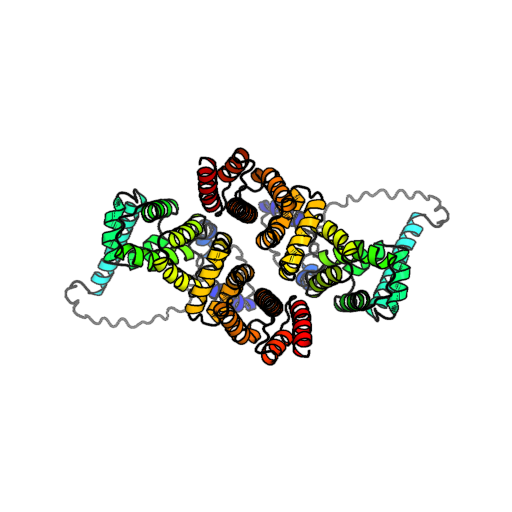TOM 3792 C CA . SER B 1 142 ? 4.965 -34.344 -10.141 1 95.62 142 SER B CA 1
ATOM 3793 C C . SER B 1 142 ? 6.004 -33.656 -11.016 1 95.62 142 SER B C 1
ATOM 3795 O O . SER B 1 142 ? 6.312 -32.469 -10.797 1 95.62 142 SER B O 1
ATOM 3797 N N . ALA B 1 143 ? 6.531 -34.406 -11.938 1 96.31 143 ALA B N 1
ATOM 3798 C CA . ALA B 1 143 ? 7.523 -33.844 -12.836 1 96.31 143 ALA B CA 1
ATOM 3799 C C . ALA B 1 143 ? 6.922 -32.688 -13.656 1 96.31 143 ALA B C 1
ATOM 3801 O O . ALA B 1 143 ? 7.574 -31.688 -13.898 1 96.31 143 ALA B O 1
ATOM 3802 N N . PHE B 1 144 ? 5.691 -32.875 -14.016 1 97.62 144 PHE B N 1
ATOM 3803 C CA . PHE B 1 144 ? 4.996 -31.859 -14.789 1 97.62 144 PHE B CA 1
ATOM 3804 C C . PHE B 1 144 ? 4.734 -30.625 -13.93 1 97.62 144 PHE B C 1
ATOM 3806 O O . PHE B 1 144 ? 4.91 -29.484 -14.391 1 97.62 144 PHE B O 1
ATOM 3813 N N . LEU B 1 145 ? 4.316 -30.828 -12.711 1 97.81 145 LEU B N 1
ATOM 3814 C CA . LEU B 1 145 ? 4.062 -29.719 -11.797 1 97.81 145 LEU B CA 1
ATOM 3815 C C . LEU B 1 145 ? 5.309 -28.859 -11.625 1 97.81 145 LEU B C 1
ATOM 3817 O O . LEU B 1 145 ? 5.223 -27.625 -11.609 1 97.81 145 LEU B O 1
ATOM 3821 N N . GLU B 1 146 ? 6.367 -29.5 -11.57 1 97.25 146 GLU B N 1
ATOM 3822 C CA . GLU B 1 146 ? 7.629 -28.781 -11.398 1 97.25 146 GLU B CA 1
ATOM 3823 C C . GLU B 1 146 ? 7.918 -27.875 -12.586 1 97.25 146 GLU B C 1
ATOM 3825 O O . GLU B 1 146 ? 8.211 -26.688 -12.414 1 97.25 146 GLU B O 1
ATOM 3830 N N . ILE B 1 147 ? 7.785 -28.422 -13.742 1 96.81 147 ILE B N 1
ATOM 3831 C CA . ILE B 1 147 ? 8.141 -27.641 -14.922 1 96.81 147 ILE B CA 1
ATOM 3832 C C . ILE B 1 147 ? 7.039 -26.625 -15.203 1 96.81 147 ILE B C 1
ATOM 3834 O O . ILE B 1 147 ? 7.309 -25.547 -15.75 1 96.81 147 ILE B O 1
ATOM 3838 N N . PHE B 1 148 ? 5.82 -26.906 -14.852 1 98.06 148 PHE B N 1
ATOM 3839 C CA . PHE B 1 148 ? 4.715 -25.969 -14.992 1 98.06 148 PHE B CA 1
ATOM 3840 C C . PHE B 1 148 ? 4.98 -24.703 -14.188 1 98.06 148 PHE B C 1
ATOM 3842 O O . PHE B 1 148 ? 4.863 -23.594 -14.711 1 98.06 148 PHE B O 1
ATOM 3849 N N . HIS B 1 149 ? 5.395 -24.859 -12.969 1 97.69 149 HIS B N 1
ATOM 3850 C CA . HIS B 1 149 ? 5.641 -23.719 -12.086 1 97.69 149 HIS B CA 1
ATOM 3851 C C . HIS B 1 149 ? 6.949 -23.016 -12.438 1 97.69 149 HIS B C 1
ATOM 3853 O O . HIS B 1 149 ? 7.102 -21.812 -12.203 1 97.69 149 HIS B O 1
ATOM 3859 N N . LYS B 1 150 ? 7.793 -23.719 -13.07 1 96.38 150 LYS B N 1
ATOM 3860 C CA . LYS B 1 150 ? 9.109 -23.172 -13.391 1 96.38 150 LYS B CA 1
ATOM 3861 C C . LYS B 1 150 ? 9.062 -22.375 -14.688 1 96.38 150 LYS B C 1
ATOM 3863 O O . LYS B 1 150 ? 9.734 -21.344 -14.812 1 96.38 150 LYS B O 1
ATOM 3868 N N . TYR B 1 151 ? 8.211 -22.859 -15.578 1 96.06 151 TYR B N 1
ATOM 3869 C CA . TYR B 1 151 ? 8.32 -22.266 -16.906 1 96.06 151 TYR B CA 1
ATOM 3870 C C . TYR B 1 151 ? 7.008 -21.609 -17.328 1 96.06 151 TYR B C 1
ATOM 3872 O O . TYR B 1 151 ? 7.004 -20.484 -17.844 1 96.06 151 TYR B O 1
ATOM 3880 N N . PHE B 1 152 ? 5.941 -22.25 -17.109 1 97.69 152 PHE B N 1
ATOM 3881 C CA . PHE B 1 152 ? 4.664 -21.734 -17.594 1 97.69 152 PHE B CA 1
ATOM 3882 C C . PHE B 1 152 ? 4.234 -20.516 -16.781 1 97.69 152 PHE B C 1
ATOM 3884 O O . PHE B 1 152 ? 3.914 -19.469 -17.359 1 97.69 152 PHE B O 1
ATOM 3891 N N . VAL B 1 153 ? 4.254 -20.609 -15.461 1 97.06 153 VAL B N 1
ATOM 3892 C CA . VAL B 1 153 ? 3.672 -19.594 -14.594 1 97.06 153 VAL B CA 1
ATOM 3893 C C . VAL B 1 153 ? 4.445 -18.281 -14.734 1 97.06 153 VAL B C 1
ATOM 3895 O O . VAL B 1 153 ? 3.854 -17.234 -14.984 1 97.06 153 VAL B O 1
ATOM 3898 N N . PRO B 1 154 ? 5.758 -18.297 -14.688 1 95.94 154 PRO B N 1
ATOM 3899 C CA . PRO B 1 154 ? 6.473 -17.031 -14.859 1 95.94 154 PRO B CA 1
ATOM 3900 C C . PRO B 1 154 ? 6.215 -16.391 -16.219 1 95.94 154 PRO B C 1
ATOM 3902 O O . PRO B 1 154 ? 6.043 -15.18 -16.312 1 95.94 154 PRO B O 1
ATOM 3905 N N . ALA B 1 155 ? 6.164 -17.188 -17.219 1 95.88 155 ALA B N 1
ATOM 3906 C CA . ALA B 1 155 ? 5.91 -16.672 -18.547 1 95.88 155 ALA B CA 1
ATOM 3907 C C . ALA B 1 155 ? 4.52 -16.047 -18.641 1 95.88 155 ALA B C 1
ATOM 3909 O O . ALA B 1 155 ? 4.336 -15.016 -19.297 1 95.88 155 ALA B O 1
ATOM 3910 N N . TYR B 1 156 ? 3.656 -16.688 -18.016 1 96.06 156 TYR B N 1
ATOM 3911 C CA . TYR B 1 156 ? 2.291 -16.188 -18.016 1 96.06 156 TYR B CA 1
ATOM 3912 C C . TYR B 1 156 ? 2.199 -14.867 -17.25 1 96.06 156 TYR B C 1
ATOM 3914 O O . TYR B 1 156 ? 1.504 -13.938 -17.672 1 96.06 156 TYR B O 1
ATOM 3922 N N . LEU B 1 157 ? 2.875 -14.727 -16.156 1 95 157 LEU B N 1
ATOM 3923 C CA . LEU B 1 157 ? 2.855 -13.523 -15.32 1 95 157 LEU B CA 1
ATOM 3924 C C . LEU B 1 157 ? 3.482 -12.344 -16.062 1 95 157 LEU B C 1
ATOM 3926 O O . LEU B 1 157 ? 3.105 -11.195 -15.828 1 95 157 LEU B O 1
ATOM 3930 N N . LYS B 1 158 ? 4.324 -12.625 -16.953 1 93.94 158 LYS B N 1
ATOM 3931 C CA . LYS B 1 158 ? 4.945 -11.578 -17.75 1 93.94 158 LYS B CA 1
ATOM 3932 C C . LYS B 1 158 ? 3.965 -11.016 -18.781 1 93.94 158 LYS B C 1
ATOM 3934 O O . LYS B 1 158 ? 4.047 -9.844 -19.156 1 93.94 158 LYS B O 1
ATOM 3939 N N . ARG B 1 159 ? 3.129 -11.852 -19.141 1 91 159 ARG B N 1
ATOM 3940 C CA . ARG B 1 159 ? 2.215 -11.523 -20.234 1 91 159 ARG B CA 1
ATOM 3941 C C . ARG B 1 159 ? 1.068 -10.648 -19.734 1 91 159 ARG B C 1
ATOM 3943 O O . ARG B 1 159 ? 0.749 -9.625 -20.344 1 91 159 ARG B O 1
ATOM 3950 N N . GLU B 1 160 ? 0.415 -11.109 -18.703 1 80.94 160 GLU B N 1
ATOM 3951 C CA . GLU B 1 160 ? -0.833 -10.461 -18.312 1 80.94 160 GLU B CA 1
ATOM 3952 C C . GLU B 1 160 ? -0.986 -10.414 -16.797 1 80.94 160 GLU B C 1
ATOM 3954 O O . GLU B 1 160 ? -0.662 -11.383 -16.109 1 80.94 160 GLU B O 1
ATOM 3959 N N . HIS B 1 161 ? -1.473 -9.211 -16.438 1 74.88 161 HIS B N 1
ATOM 3960 C CA . HIS B 1 161 ? -1.898 -9.07 -15.047 1 74.88 161 HIS B CA 1
ATOM 3961 C C . HIS B 1 161 ? -3.41 -9.211 -14.914 1 74.88 161 HIS B C 1
ATOM 3963 O O . HIS B 1 161 ? -4.152 -8.266 -15.18 1 74.88 161 HIS B O 1
ATOM 3969 N N . SER B 1 162 ? -3.805 -10.43 -14.609 1 78.5 162 SER B N 1
ATOM 3970 C CA . SER B 1 162 ? -5.234 -10.719 -14.562 1 78.5 162 SER B CA 1
ATOM 3971 C C . SER B 1 162 ? -5.637 -11.336 -13.227 1 78.5 162 SER B C 1
ATOM 3973 O O . SER B 1 162 ? -4.785 -11.578 -12.367 1 78.5 162 SER B O 1
ATOM 3975 N N . CYS B 1 163 ? -6.875 -11.547 -13.086 1 84 163 CYS B N 1
ATOM 3976 C CA . CYS B 1 163 ? -7.438 -12.188 -11.906 1 84 163 CYS B CA 1
ATOM 3977 C C . CYS B 1 163 ? -6.895 -13.609 -11.742 1 84 163 CYS B C 1
ATOM 3979 O O . CYS B 1 163 ? -6.672 -14.07 -10.625 1 84 163 CYS B O 1
ATOM 3981 N N . ILE B 1 164 ? -6.559 -14.18 -12.805 1 89.19 164 ILE B N 1
ATOM 3982 C CA . ILE B 1 164 ? -6.098 -15.562 -12.797 1 89.19 164 ILE B CA 1
ATOM 3983 C C . ILE B 1 164 ? -4.676 -15.633 -12.242 1 89.19 164 ILE B C 1
ATOM 3985 O O . ILE B 1 164 ? -4.305 -16.594 -11.57 1 89.19 164 ILE B O 1
ATOM 3989 N N . SER B 1 165 ? -3.936 -14.609 -12.484 1 92.12 165 SER B N 1
ATOM 3990 C CA . SER B 1 165 ? -2.555 -14.578 -12.016 1 92.12 165 SER B CA 1
ATOM 3991 C C . SER B 1 165 ? -2.486 -14.664 -10.492 1 92.12 165 SER B C 1
ATOM 3993 O O . SER B 1 165 ? -1.733 -15.469 -9.945 1 92.12 165 SER B O 1
ATOM 3995 N N . LEU B 1 166 ? -3.328 -13.898 -9.844 1 93.62 166 LEU B N 1
ATOM 3996 C CA . LEU B 1 166 ? -3.355 -13.945 -8.391 1 93.62 166 LEU B CA 1
ATOM 3997 C C . LEU B 1 166 ? -3.859 -15.297 -7.898 1 93.62 166 LEU B C 1
ATOM 3999 O O . LEU B 1 166 ? -3.318 -15.859 -6.941 1 93.62 166 LEU B O 1
ATOM 4003 N N . ASP B 1 167 ? -4.84 -15.805 -8.586 1 93.06 167 ASP B N 1
ATOM 4004 C CA . ASP B 1 167 ? -5.41 -17.094 -8.211 1 93.06 167 ASP B CA 1
ATOM 4005 C C . ASP B 1 167 ? -4.359 -18.203 -8.289 1 93.06 167 ASP B C 1
ATOM 4007 O O . ASP B 1 167 ? -4.301 -19.062 -7.414 1 93.06 167 ASP B O 1
ATOM 4011 N N . ILE B 1 168 ? -3.572 -18.141 -9.281 1 94.62 168 ILE B N 1
ATOM 4012 C CA . ILE B 1 168 ? -2.514 -19.125 -9.461 1 94.62 168 ILE B CA 1
ATOM 4013 C C . ILE B 1 168 ? -1.544 -19.062 -8.281 1 94.62 168 ILE B C 1
ATOM 4015 O O . ILE B 1 168 ? -1.188 -20.094 -7.715 1 94.62 168 ILE B O 1
ATOM 4019 N N . LEU B 1 169 ? -1.166 -17.906 -7.863 1 95.31 169 LEU B N 1
ATOM 4020 C CA . LEU B 1 169 ? -0.203 -17.75 -6.781 1 95.31 169 LEU B CA 1
ATOM 4021 C C . LEU B 1 169 ? -0.782 -18.234 -5.457 1 95.31 169 LEU B C 1
ATOM 4023 O O . LEU B 1 169 ? -0.114 -18.953 -4.711 1 95.31 169 LEU B O 1
ATOM 4027 N N . VAL B 1 170 ? -2 -17.875 -5.219 1 95.19 170 VAL B N 1
ATOM 4028 C CA . VAL B 1 170 ? -2.648 -18.25 -3.965 1 95.19 170 VAL B CA 1
ATOM 4029 C C . VAL B 1 170 ? -2.793 -19.766 -3.889 1 95.19 170 VAL B C 1
ATOM 4031 O O . VAL B 1 170 ? -2.471 -20.375 -2.865 1 95.19 170 VAL B O 1
ATOM 4034 N N . ARG B 1 171 ? -3.166 -20.406 -4.965 1 94.38 171 ARG B N 1
ATOM 4035 C CA . ARG B 1 171 ? -3.387 -21.844 -4.984 1 94.38 171 ARG B CA 1
ATOM 4036 C C . ARG B 1 171 ? -2.064 -22.594 -4.941 1 94.38 171 ARG B C 1
ATOM 4038 O O . ARG B 1 171 ? -1.951 -23.625 -4.27 1 94.38 171 ARG B O 1
ATOM 4045 N N . ALA B 1 172 ? -1.146 -22.078 -5.676 1 96.69 172 ALA B N 1
ATOM 4046 C CA . ALA B 1 172 ? 0.177 -22.703 -5.637 1 96.69 172 ALA B CA 1
ATOM 4047 C C . ALA B 1 172 ? 0.757 -22.672 -4.227 1 96.69 172 ALA B C 1
ATOM 4049 O O . ALA B 1 172 ? 1.33 -23.656 -3.76 1 96.69 172 ALA B O 1
ATOM 4050 N N . HIS B 1 173 ? 0.603 -21.594 -3.566 1 96.44 173 HIS B N 1
ATOM 4051 C CA . HIS B 1 173 ? 1.088 -21.406 -2.205 1 96.44 173 HIS B CA 1
ATOM 4052 C C . HIS B 1 173 ? 0.415 -22.375 -1.24 1 96.44 173 HIS B C 1
ATOM 4054 O O . HIS B 1 173 ? 1.073 -22.953 -0.37 1 96.44 173 HIS B O 1
ATOM 4060 N N . ALA B 1 174 ? -0.823 -22.594 -1.457 1 93.31 174 ALA B N 1
ATOM 4061 C CA . ALA B 1 174 ? -1.605 -23.406 -0.539 1 93.31 174 ALA B CA 1
ATOM 4062 C C . ALA B 1 174 ? -1.382 -24.891 -0.806 1 93.31 174 ALA B C 1
ATOM 4064 O O . ALA B 1 174 ? -1.196 -25.688 0.128 1 93.31 174 ALA B O 1
ATOM 4065 N N . LYS B 1 175 ? -1.317 -25.312 -2.041 1 95.19 175 LYS B N 1
ATOM 4066 C CA . LYS B 1 175 ? -1.344 -26.734 -2.398 1 95.19 175 LYS B CA 1
ATOM 4067 C C . LYS B 1 175 ? 0.069 -27.281 -2.584 1 95.19 175 LYS B C 1
ATOM 4069 O O . LYS B 1 175 ? 0.333 -28.438 -2.285 1 95.19 175 LYS B O 1
ATOM 4074 N N . TYR B 1 176 ? 0.916 -26.469 -3.102 1 96.06 176 TYR B N 1
ATOM 4075 C CA . TYR B 1 176 ? 2.266 -26.922 -3.424 1 96.06 176 TYR B CA 1
ATOM 4076 C C . TYR B 1 176 ? 3.307 -25.953 -2.877 1 96.06 176 TYR B C 1
ATOM 4078 O O . TYR B 1 176 ? 4.074 -25.359 -3.641 1 96.06 176 TYR B O 1
ATOM 4086 N N . PRO B 1 177 ? 3.523 -25.875 -1.584 1 95.38 177 PRO B N 1
ATOM 4087 C CA . PRO B 1 177 ? 4.379 -24.875 -0.956 1 95.38 177 PRO B CA 1
ATOM 4088 C C . PRO B 1 177 ? 5.84 -24.984 -1.395 1 95.38 177 PRO B C 1
ATOM 4090 O O . PRO B 1 177 ? 6.523 -23.969 -1.541 1 95.38 177 PRO B O 1
ATOM 4093 N N . VAL B 1 178 ? 6.312 -26.172 -1.625 1 95.81 178 VAL B N 1
ATOM 4094 C CA . VAL B 1 178 ? 7.703 -26.359 -2.021 1 95.81 178 VAL B CA 1
ATOM 4095 C C . VAL B 1 178 ? 7.922 -25.797 -3.424 1 95.81 178 VAL B C 1
ATOM 4097 O O . VAL B 1 178 ? 8.891 -25.062 -3.662 1 95.81 178 VAL B O 1
ATOM 4100 N N . LEU B 1 179 ? 7.008 -26.094 -4.32 1 96.88 179 LEU B N 1
ATOM 4101 C CA . LEU B 1 179 ? 7.098 -25.594 -5.684 1 96.88 179 LEU B CA 1
ATOM 4102 C C . LEU B 1 179 ? 6.902 -24.078 -5.715 1 96.88 179 LEU B C 1
ATOM 4104 O O . LEU B 1 179 ? 7.547 -23.375 -6.504 1 96.88 179 LEU B O 1
ATOM 4108 N N . PHE B 1 180 ? 6.023 -23.641 -4.84 1 97.56 180 PHE B N 1
ATOM 4109 C CA . PHE B 1 180 ? 5.77 -22.203 -4.754 1 97.56 180 PHE B CA 1
ATOM 4110 C C . PHE B 1 180 ? 7.031 -21.453 -4.34 1 97.56 180 PHE B C 1
ATOM 4112 O O . PHE B 1 180 ? 7.305 -20.359 -4.844 1 97.56 180 PHE B O 1
ATOM 4119 N N . LYS B 1 181 ? 7.758 -22 -3.48 1 96.56 181 LYS B N 1
ATOM 4120 C CA . LYS B 1 181 ? 9 -21.375 -3.037 1 96.56 181 LYS B CA 1
ATOM 4121 C C . LYS B 1 181 ? 9.945 -21.141 -4.211 1 96.56 181 LYS B C 1
ATOM 4123 O O . LYS B 1 181 ? 10.523 -20.047 -4.344 1 96.56 181 LYS B O 1
ATOM 4128 N N . THR B 1 182 ? 10.031 -22.094 -4.996 1 95.62 182 THR B N 1
ATOM 4129 C CA . THR B 1 182 ? 10.867 -21.969 -6.188 1 95.62 182 THR B CA 1
ATOM 4130 C C . THR B 1 182 ? 10.297 -20.922 -7.141 1 95.62 182 THR B C 1
ATOM 4132 O O . THR B 1 182 ? 11.039 -20.125 -7.699 1 95.62 182 THR B O 1
ATOM 4135 N N . LEU B 1 183 ? 9.07 -21.016 -7.312 1 97.25 183 LEU B N 1
ATOM 4136 C CA . LEU B 1 183 ? 8.375 -20.047 -8.148 1 97.25 183 LEU B CA 1
ATOM 4137 C C . LEU B 1 183 ? 8.586 -18.641 -7.625 1 97.25 183 LEU B C 1
ATOM 4139 O O . LEU B 1 183 ? 8.891 -17.719 -8.398 1 97.25 183 LEU B O 1
ATOM 4143 N N . LEU B 1 184 ? 8.453 -18.469 -6.332 1 97.06 184 LEU B N 1
ATOM 4144 C CA . LEU B 1 184 ? 8.625 -17.172 -5.688 1 97.06 184 LEU B CA 1
ATOM 4145 C C . LEU B 1 184 ? 10.023 -16.625 -5.945 1 97.06 184 LEU B C 1
ATOM 4147 O O . LEU B 1 184 ? 10.18 -15.445 -6.273 1 97.06 184 LEU B O 1
ATOM 4151 N N . CYS B 1 185 ? 10.961 -17.438 -5.809 1 97.06 185 CYS B N 1
ATOM 4152 C CA . CYS B 1 185 ? 12.336 -17.031 -6.074 1 97.06 185 CYS B CA 1
ATOM 4153 C C . CYS B 1 185 ? 12.492 -16.516 -7.5 1 97.06 185 CYS B C 1
ATOM 4155 O O . CYS B 1 185 ? 13.102 -15.469 -7.727 1 97.06 185 CYS B O 1
ATOM 4157 N N . THR B 1 186 ? 11.859 -17.219 -8.367 1 95.94 186 THR B N 1
ATOM 4158 C CA . THR B 1 186 ? 11.914 -16.828 -9.773 1 95.94 186 THR B CA 1
ATOM 4159 C C . THR B 1 186 ? 11.242 -15.477 -9.984 1 95.94 186 THR B C 1
ATOM 4161 O O . THR B 1 186 ? 11.766 -14.617 -10.695 1 95.94 186 THR B O 1
ATOM 4164 N N . ILE B 1 187 ? 10.148 -15.281 -9.406 1 95.69 187 ILE B N 1
ATOM 4165 C CA . ILE B 1 187 ? 9.367 -14.055 -9.555 1 95.69 187 ILE B CA 1
ATOM 4166 C C . ILE B 1 187 ? 10.164 -12.867 -9.016 1 95.69 187 ILE B C 1
ATOM 4168 O O . ILE B 1 187 ? 10.227 -11.812 -9.656 1 95.69 187 ILE B O 1
ATOM 4172 N N . LEU B 1 188 ? 10.805 -13.016 -7.926 1 96.88 188 LEU B N 1
ATOM 4173 C CA . LEU B 1 188 ? 11.5 -11.922 -7.25 1 96.88 188 LEU B CA 1
ATOM 4174 C C . LEU B 1 188 ? 12.789 -11.57 -7.977 1 96.88 188 LEU B C 1
ATOM 4176 O O . LEU B 1 188 ? 13.242 -10.422 -7.918 1 96.88 188 LEU B O 1
ATOM 4180 N N . LYS B 1 189 ? 13.312 -12.492 -8.703 1 96.56 189 LYS B N 1
ATOM 4181 C CA . LYS B 1 189 ? 14.609 -12.281 -9.336 1 96.56 189 LYS B CA 1
ATOM 4182 C C . LYS B 1 189 ? 14.453 -11.859 -10.797 1 96.56 189 LYS B C 1
ATOM 4184 O O . LYS B 1 189 ? 15.422 -11.453 -11.438 1 96.56 189 LYS B O 1
ATOM 4189 N N . ASP B 1 190 ? 13.266 -11.93 -11.305 1 94.62 190 ASP B N 1
ATOM 4190 C CA . ASP B 1 190 ? 13 -11.578 -12.695 1 94.62 190 ASP B CA 1
ATOM 4191 C C . ASP B 1 190 ? 12.398 -10.18 -12.805 1 94.62 190 ASP B C 1
ATOM 4193 O O . ASP B 1 190 ? 11.203 -9.992 -12.555 1 94.62 190 ASP B O 1
ATOM 4197 N N . PRO B 1 191 ? 13.094 -9.219 -13.258 1 91.12 191 PRO B N 1
ATOM 4198 C CA . PRO B 1 191 ? 12.602 -7.84 -13.32 1 91.12 191 PRO B CA 1
ATOM 4199 C C . PRO B 1 191 ? 11.508 -7.652 -14.375 1 91.12 191 PRO B C 1
ATOM 4201 O O . PRO B 1 191 ? 10.828 -6.625 -14.383 1 91.12 191 PRO B O 1
ATOM 4204 N N . GLU B 1 192 ? 11.336 -8.609 -15.219 1 92.38 192 GLU B N 1
ATOM 4205 C CA . GLU B 1 192 ? 10.32 -8.492 -16.266 1 92.38 192 GLU B CA 1
ATOM 4206 C C . GLU B 1 192 ? 8.938 -8.844 -15.719 1 92.38 192 GLU B C 1
ATOM 4208 O O . GLU B 1 192 ? 7.926 -8.531 -16.359 1 92.38 192 GLU B O 1
ATOM 4213 N N . ILE B 1 193 ? 8.938 -9.516 -14.625 1 93.12 193 ILE B N 1
ATOM 4214 C CA . ILE B 1 193 ? 7.656 -9.812 -14 1 93.12 193 ILE B CA 1
ATOM 4215 C C . ILE B 1 193 ? 7.207 -8.617 -13.156 1 93.12 193 ILE B C 1
ATOM 4217 O O . ILE B 1 193 ? 7.91 -8.211 -12.227 1 93.12 193 ILE B O 1
ATOM 4221 N N . PRO B 1 194 ? 6.051 -8.125 -13.477 1 90.5 194 PRO B N 1
ATOM 4222 C CA . PRO B 1 194 ? 5.57 -6.977 -12.703 1 90.5 194 PRO B CA 1
ATOM 4223 C C . PRO B 1 194 ? 5.445 -7.277 -11.211 1 90.5 194 PRO B C 1
ATOM 4225 O O . PRO B 1 194 ? 4.961 -8.352 -10.836 1 90.5 194 PRO B O 1
ATOM 4228 N N . ASN B 1 195 ? 5.762 -6.324 -10.453 1 88.88 195 ASN B N 1
ATOM 4229 C CA . ASN B 1 195 ? 5.754 -6.496 -9.008 1 88.88 195 ASN B CA 1
ATOM 4230 C C . ASN B 1 195 ? 4.34 -6.43 -8.445 1 88.88 195 ASN B C 1
ATOM 4232 O O . ASN B 1 195 ? 4.102 -6.828 -7.297 1 88.88 195 ASN B O 1
ATOM 4236 N N . LEU B 1 196 ? 3.475 -6.012 -9.234 1 88.06 196 LEU B N 1
ATOM 4237 C CA . LEU B 1 196 ? 2.094 -5.828 -8.797 1 88.06 196 LEU B CA 1
ATOM 4238 C C . LEU B 1 196 ? 1.479 -7.156 -8.375 1 88.06 196 LEU B C 1
ATOM 4240 O O . LEU B 1 196 ? 0.681 -7.203 -7.43 1 88.06 196 LEU B O 1
ATOM 4244 N N . PHE B 1 197 ? 1.96 -8.234 -8.984 1 88 197 PHE B N 1
ATOM 4245 C CA . PHE B 1 197 ? 1.441 -9.555 -8.664 1 88 197 PHE B CA 1
ATOM 4246 C C . PHE B 1 197 ? 1.879 -9.984 -7.266 1 88 197 PHE B C 1
ATOM 4248 O O . PHE B 1 197 ? 1.08 -10.523 -6.496 1 88 197 PHE B O 1
ATOM 4255 N N . PHE B 1 198 ? 3.039 -9.688 -7.074 1 92 198 PHE B N 1
ATOM 4256 C CA . PHE B 1 198 ? 3.59 -10.062 -5.777 1 92 198 PHE B CA 1
ATOM 4257 C C . PHE B 1 198 ? 2.963 -9.219 -4.664 1 92 198 PHE B C 1
ATOM 4259 O O . PHE B 1 198 ? 2.656 -9.742 -3.59 1 92 198 PHE B O 1
ATOM 4266 N N . GLN B 1 199 ? 2.668 -8.016 -4.91 1 91.81 199 GLN B N 1
ATOM 4267 C CA . GLN B 1 199 ? 1.997 -7.133 -3.961 1 91.81 199 GLN B CA 1
ATOM 4268 C C . GLN B 1 199 ? 0.592 -7.637 -3.643 1 91.81 199 GLN B C 1
ATOM 4270 O O . GLN B 1 199 ? 0.192 -7.676 -2.477 1 91.81 199 GLN B O 1
ATOM 4275 N N . ASP B 1 200 ? -0.079 -8 -4.711 1 92.88 200 ASP B N 1
ATOM 4276 C CA . ASP B 1 200 ? -1.437 -8.508 -4.547 1 92.88 200 ASP B CA 1
ATOM 4277 C C . ASP B 1 200 ? -1.438 -9.828 -3.768 1 92.88 200 ASP B C 1
ATOM 4279 O O . ASP B 1 200 ? -2.311 -10.055 -2.93 1 92.88 200 ASP B O 1
ATOM 4283 N N . PHE B 1 201 ? -0.487 -10.641 -4.074 1 95.25 201 PHE B N 1
ATOM 4284 C CA . PHE B 1 201 ? -0.381 -11.906 -3.369 1 95.25 201 PHE B CA 1
ATOM 4285 C C . PHE B 1 201 ? -0.164 -11.68 -1.877 1 95.25 201 PHE B C 1
ATOM 4287 O O . PHE B 1 201 ? -0.839 -12.297 -1.047 1 95.25 201 PHE B O 1
ATOM 4294 N N . ILE B 1 202 ? 0.7 -10.742 -1.499 1 94.56 202 ILE B N 1
ATOM 4295 C CA . ILE B 1 202 ? 0.984 -10.438 -0.101 1 94.56 202 ILE B CA 1
ATOM 4296 C C . ILE B 1 202 ? -0.29 -9.961 0.592 1 94.56 202 ILE B C 1
ATOM 4298 O O . ILE B 1 202 ? -0.578 -10.367 1.722 1 94.56 202 ILE B O 1
ATOM 4302 N N . SER B 1 203 ? -1.028 -9.172 -0.119 1 90.75 203 SER B N 1
ATOM 4303 C CA . SER B 1 203 ? -2.264 -8.633 0.439 1 90.75 203 SER B CA 1
ATOM 4304 C C . SER B 1 203 ? -3.305 -9.734 0.64 1 90.75 203 SER B C 1
ATOM 4306 O O . SER B 1 203 ? -4.273 -9.547 1.377 1 90.75 203 SER B O 1
ATOM 4308 N N . SER B 1 204 ? -3.104 -10.875 0.007 1 92.88 204 SER B N 1
ATOM 4309 C CA . SER B 1 204 ? -4.121 -11.922 0.021 1 92.88 204 SER B CA 1
ATOM 4310 C C . SER B 1 204 ? -3.869 -12.922 1.146 1 92.88 204 SER B C 1
ATOM 4312 O O . SER B 1 204 ? -4.73 -13.75 1.453 1 92.88 204 SER B O 1
ATOM 4314 N N . ILE B 1 205 ? -2.727 -12.867 1.753 1 92.62 205 ILE B N 1
ATOM 4315 C CA . ILE B 1 205 ? -2.402 -13.844 2.787 1 92.62 205 ILE B CA 1
ATOM 4316 C C . ILE B 1 205 ? -2.365 -13.156 4.152 1 92.62 205 ILE B C 1
ATOM 4318 O O . ILE B 1 205 ? -2.234 -11.938 4.234 1 92.62 205 ILE B O 1
ATOM 4322 N N . ASP B 1 206 ? -2.492 -13.922 5.176 1 88.56 206 ASP B N 1
ATOM 4323 C CA . ASP B 1 206 ? -2.588 -13.344 6.512 1 88.56 206 ASP B CA 1
ATOM 4324 C C . ASP B 1 206 ? -1.202 -13.102 7.105 1 88.56 206 ASP B C 1
ATOM 4326 O O . ASP B 1 206 ? -0.188 -13.336 6.445 1 88.56 206 ASP B O 1
ATOM 4330 N N . GLU B 1 207 ? -1.145 -12.633 8.32 1 89.31 207 GLU B N 1
ATOM 4331 C CA . GLU B 1 207 ? 0.091 -12.195 8.961 1 89.31 207 GLU B CA 1
ATOM 4332 C C . GLU B 1 207 ? 1.042 -13.367 9.18 1 89.31 207 GLU B C 1
ATOM 4334 O O . GLU B 1 207 ? 2.254 -13.234 9.008 1 89.31 207 GLU B O 1
ATOM 4339 N N . THR B 1 208 ? 0.507 -14.469 9.57 1 92.06 208 THR B N 1
ATOM 4340 C CA . THR B 1 208 ? 1.318 -15.656 9.812 1 92.06 208 THR B CA 1
ATOM 4341 C C . THR B 1 208 ? 1.995 -16.125 8.523 1 92.06 208 THR B C 1
ATOM 4343 O O . THR B 1 208 ? 3.191 -16.422 8.523 1 92.06 208 THR B O 1
ATOM 4346 N N . GLU B 1 209 ? 1.198 -16.156 7.5 1 94 209 GLU B N 1
ATOM 4347 C CA . GLU B 1 209 ? 1.727 -16.562 6.207 1 94 209 GLU B CA 1
ATOM 4348 C C . GLU B 1 209 ? 2.738 -15.555 5.672 1 94 209 GLU B C 1
ATOM 4350 O O . GLU B 1 209 ? 3.703 -15.93 5 1 94 209 GLU B O 1
ATOM 4355 N N . GLN B 1 210 ? 2.529 -14.312 5.969 1 95.19 210 GLN B N 1
ATOM 4356 C CA . GLN B 1 210 ? 3.479 -13.289 5.555 1 95.19 210 GLN B CA 1
ATOM 4357 C C . GLN B 1 210 ? 4.812 -13.445 6.273 1 95.19 210 GLN B C 1
ATOM 4359 O O . GLN B 1 210 ? 5.875 -13.227 5.684 1 95.19 210 GLN B O 1
ATOM 4364 N N . THR B 1 211 ? 4.77 -13.812 7.508 1 96.69 211 THR B N 1
ATOM 4365 C CA . THR B 1 211 ? 5.992 -14.07 8.266 1 96.69 211 THR B CA 1
ATOM 4366 C C . THR B 1 211 ? 6.785 -15.211 7.641 1 96.69 211 THR B C 1
ATOM 4368 O O . THR B 1 211 ? 7.988 -15.086 7.414 1 96.69 211 THR B O 1
ATOM 4371 N N . LYS B 1 212 ? 6.082 -16.266 7.305 1 96.31 212 LYS B N 1
ATOM 4372 C CA . LYS B 1 212 ? 6.73 -17.406 6.672 1 96.31 212 LYS B CA 1
ATOM 4373 C C . LYS B 1 212 ? 7.312 -17.031 5.316 1 96.31 212 LYS B C 1
ATOM 4375 O O . LYS B 1 212 ? 8.414 -17.453 4.965 1 96.31 212 LYS B O 1
ATOM 4380 N N . LEU B 1 213 ? 6.559 -16.297 4.656 1 97 213 LEU B N 1
ATOM 4381 C CA . LEU B 1 213 ? 6.988 -15.828 3.342 1 97 213 LEU B CA 1
ATOM 4382 C C . LEU B 1 213 ? 8.289 -15.039 3.441 1 97 213 LEU B C 1
ATOM 4384 O O . LEU B 1 213 ? 9.219 -15.266 2.662 1 97 213 LEU B O 1
ATOM 4388 N N . LEU B 1 214 ? 8.406 -14.141 4.355 1 97.31 214 LEU B N 1
ATOM 4389 C CA . LEU B 1 214 ? 9.602 -13.32 4.527 1 97.31 214 LEU B CA 1
ATOM 4390 C C . LEU B 1 214 ? 10.797 -14.172 4.941 1 97.31 214 LEU B C 1
ATOM 4392 O O . LEU B 1 214 ? 11.93 -13.898 4.527 1 97.31 214 LEU B O 1
ATOM 4396 N N . LEU B 1 215 ? 10.523 -15.117 5.742 1 97 215 LEU B N 1
ATOM 4397 C CA . LEU B 1 215 ? 11.586 -16.047 6.121 1 97 215 LEU B CA 1
ATOM 4398 C C . LEU B 1 215 ? 12.133 -16.781 4.902 1 97 215 LEU B C 1
ATOM 4400 O O . LEU B 1 215 ? 13.344 -16.922 4.75 1 97 215 LEU B O 1
ATOM 4404 N N . ASP B 1 216 ? 11.234 -17.188 4.066 1 96.19 216 ASP B N 1
ATOM 4405 C CA . ASP B 1 216 ? 11.648 -17.844 2.826 1 96.19 216 ASP B CA 1
ATOM 4406 C C . ASP B 1 216 ? 12.469 -16.891 1.957 1 96.19 216 ASP B C 1
ATOM 4408 O O . ASP B 1 216 ? 13.531 -17.266 1.445 1 96.19 216 ASP B O 1
ATOM 4412 N N . ILE B 1 217 ? 11.984 -15.703 1.799 1 97.38 217 ILE B N 1
ATOM 4413 C CA . ILE B 1 217 ? 12.648 -14.711 0.967 1 97.38 217 ILE B CA 1
ATOM 4414 C C . ILE B 1 217 ? 14.047 -14.438 1.51 1 97.38 217 ILE B C 1
ATOM 4416 O O . ILE B 1 217 ? 14.992 -14.242 0.74 1 97.38 217 ILE B O 1
ATOM 4420 N N . SER B 1 218 ? 14.18 -14.391 2.783 1 96.56 218 SER B N 1
ATOM 4421 C CA . SER B 1 218 ? 15.469 -14.117 3.414 1 96.56 218 SER B CA 1
ATOM 4422 C C . SER B 1 218 ? 16.5 -15.172 3.039 1 96.56 218 SER B C 1
ATOM 4424 O O . SER B 1 218 ? 17.703 -14.938 3.158 1 96.56 218 SER B O 1
ATOM 4426 N N . ASN B 1 219 ? 15.992 -16.266 2.531 1 95 219 ASN B N 1
ATOM 4427 C CA . ASN B 1 219 ? 16.891 -17.344 2.156 1 95 219 ASN B CA 1
ATOM 4428 C C . ASN B 1 219 ? 17.234 -17.297 0.672 1 95 219 ASN B C 1
ATOM 4430 O O . ASN B 1 219 ? 18.078 -18.062 0.203 1 95 219 ASN B O 1
ATOM 4434 N N . PHE B 1 220 ? 16.625 -16.5 -0.216 1 94.75 220 PHE B N 1
ATOM 4435 C CA . PHE B 1 220 ? 16.812 -16.453 -1.661 1 94.75 220 PHE B CA 1
ATOM 4436 C C . PHE B 1 220 ? 18.078 -15.672 -2.018 1 94.75 220 PHE B C 1
ATOM 4438 O O . PHE B 1 220 ? 18.547 -15.727 -3.154 1 94.75 220 PHE B O 1
ATOM 4445 N N . GLU B 1 221 ? 18.859 -15.18 -1.289 1 91.06 221 GLU B N 1
ATOM 4446 C CA . GLU B 1 221 ? 20.016 -14.344 -1.592 1 91.06 221 GLU B CA 1
ATOM 4447 C C . GLU B 1 221 ? 19.703 -13.344 -2.701 1 91.06 221 GLU B C 1
ATOM 4449 O O . GLU B 1 221 ? 20.297 -13.383 -3.775 1 91.06 221 GLU B O 1
ATOM 4454 N N . LEU B 1 222 ? 18.875 -12.469 -2.572 1 96 222 LEU B N 1
ATOM 4455 C CA . LEU B 1 222 ? 18.5 -11.445 -3.547 1 96 222 LEU B CA 1
ATOM 4456 C C . LEU B 1 222 ? 19.641 -10.461 -3.766 1 96 222 LEU B C 1
ATOM 4458 O O . LEU B 1 222 ? 20.266 -10.008 -2.805 1 96 222 LEU B O 1
ATOM 4462 N N . ARG B 1 223 ? 19.953 -10.219 -5.016 1 94.88 223 ARG B N 1
ATOM 4463 C CA . ARG B 1 223 ? 20.859 -9.125 -5.332 1 94.88 223 ARG B CA 1
ATOM 4464 C C . ARG B 1 223 ? 20.219 -7.777 -5.02 1 94.88 223 ARG B C 1
ATOM 4466 O O . ARG B 1 223 ? 18.984 -7.684 -4.871 1 94.88 223 ARG B O 1
ATOM 4473 N N . THR B 1 224 ? 20.984 -6.758 -4.93 1 94.12 224 THR B N 1
ATOM 4474 C CA . THR B 1 224 ? 20.531 -5.418 -4.566 1 94.12 224 THR B CA 1
ATOM 4475 C C . THR B 1 224 ? 19.438 -4.941 -5.516 1 94.12 224 THR B C 1
ATOM 4477 O O . THR B 1 224 ? 18.406 -4.438 -5.074 1 94.12 224 THR B O 1
ATOM 4480 N N . GLU B 1 225 ? 19.641 -5.188 -6.75 1 94.94 225 GLU B N 1
ATOM 4481 C CA . GLU B 1 225 ? 18.688 -4.734 -7.75 1 94.94 225 GLU B CA 1
ATOM 4482 C C . GLU B 1 225 ? 17.359 -5.473 -7.613 1 94.94 225 GLU B C 1
ATOM 4484 O O . GLU B 1 225 ? 16.281 -4.871 -7.754 1 94.94 225 GLU B O 1
ATOM 4489 N N . GLU B 1 226 ? 17.469 -6.719 -7.367 1 95.88 226 GLU B N 1
ATOM 4490 C CA . GLU B 1 226 ? 16.266 -7.535 -7.188 1 95.88 226 GLU B CA 1
ATOM 4491 C C . GLU B 1 226 ? 15.492 -7.113 -5.945 1 95.88 226 GLU B C 1
ATOM 4493 O O . GLU B 1 226 ? 14.266 -7.027 -5.977 1 95.88 226 GLU B O 1
ATOM 4498 N N . PHE B 1 227 ? 16.219 -6.75 -4.898 1 96.81 227 PHE B N 1
ATOM 4499 C CA . PHE B 1 227 ? 15.594 -6.285 -3.664 1 96.81 227 PHE B CA 1
ATOM 4500 C C . PHE B 1 227 ? 14.875 -4.957 -3.883 1 96.81 227 PHE B C 1
ATOM 4502 O O . PHE B 1 227 ? 13.719 -4.805 -3.5 1 96.81 227 PHE B O 1
ATOM 4509 N N . ILE B 1 228 ? 15.562 -4.082 -4.535 1 96.56 228 ILE B N 1
ATOM 4510 C CA . ILE B 1 228 ? 15.031 -2.744 -4.762 1 96.56 228 ILE B CA 1
ATOM 4511 C C . ILE B 1 228 ? 13.766 -2.83 -5.621 1 96.56 228 ILE B C 1
ATOM 4513 O O . ILE B 1 228 ? 12.781 -2.133 -5.363 1 96.56 228 ILE B O 1
ATOM 4517 N N . ASN B 1 229 ? 13.75 -3.736 -6.551 1 95.56 229 ASN B N 1
ATOM 4518 C CA . ASN B 1 229 ? 12.602 -3.908 -7.434 1 95.56 229 ASN B CA 1
ATOM 4519 C C . ASN B 1 229 ? 11.367 -4.363 -6.66 1 95.56 229 ASN B C 1
ATOM 4521 O O . ASN B 1 229 ? 10.234 -4.117 -7.082 1 95.56 229 ASN B O 1
ATOM 4525 N N . ASN B 1 230 ? 11.617 -4.992 -5.543 1 96 230 ASN B N 1
ATOM 4526 C CA . ASN B 1 230 ? 10.508 -5.559 -4.785 1 96 230 ASN B CA 1
ATOM 4527 C C . ASN B 1 230 ? 10.344 -4.867 -3.434 1 96 230 ASN B C 1
ATOM 4529 O O . ASN B 1 230 ? 9.664 -5.383 -2.547 1 96 230 ASN B O 1
ATOM 4533 N N . ILE B 1 231 ? 10.883 -3.727 -3.256 1 96.94 231 ILE B N 1
ATOM 4534 C CA . ILE B 1 231 ? 11.031 -3.102 -1.946 1 96.94 231 ILE B CA 1
ATOM 4535 C C . ILE B 1 231 ? 9.656 -2.824 -1.349 1 96.94 231 ILE B C 1
ATOM 4537 O O . ILE B 1 231 ? 9.445 -3.008 -0.148 1 96.94 231 ILE B O 1
ATOM 4541 N N . PHE B 1 232 ? 8.742 -2.434 -2.137 1 95.44 232 PHE B N 1
ATOM 4542 C CA . PHE B 1 232 ? 7.426 -2.105 -1.611 1 95.44 232 PHE B CA 1
ATOM 4543 C C . PHE B 1 232 ? 6.719 -3.357 -1.105 1 95.44 232 PHE B C 1
ATOM 4545 O O . PHE B 1 232 ? 6.086 -3.334 -0.048 1 95.44 232 PHE B O 1
ATOM 4552 N N . SER B 1 233 ? 6.789 -4.418 -1.866 1 95.69 233 SER B N 1
ATOM 4553 C CA . SER B 1 233 ? 6.184 -5.68 -1.455 1 95.69 233 SER B CA 1
ATOM 4554 C C . SER B 1 233 ? 6.828 -6.215 -0.181 1 95.69 233 SER B C 1
ATOM 4556 O O . SER B 1 233 ? 6.137 -6.68 0.724 1 95.69 233 SER B O 1
ATOM 4558 N N . ILE B 1 234 ? 8.117 -6.117 -0.136 1 97 234 ILE B N 1
ATOM 4559 C CA . ILE B 1 234 ? 8.852 -6.582 1.038 1 97 234 ILE B CA 1
ATOM 4560 C C . ILE B 1 234 ? 8.477 -5.73 2.248 1 97 234 ILE B C 1
ATOM 4562 O O . ILE B 1 234 ? 8.266 -6.254 3.344 1 97 234 ILE B O 1
ATOM 4566 N N . TYR B 1 235 ? 8.359 -4.426 1.997 1 96.75 235 TYR B N 1
ATOM 4567 C CA . TYR B 1 235 ? 7.914 -3.523 3.053 1 96.75 235 TYR B CA 1
ATOM 4568 C C . TYR B 1 235 ? 6.547 -3.939 3.584 1 96.75 235 TYR B C 1
ATOM 4570 O O . TYR B 1 235 ? 6.34 -4.008 4.797 1 96.75 235 TYR B O 1
ATOM 4578 N N . THR B 1 236 ? 5.613 -4.219 2.717 1 94.38 236 THR B N 1
ATOM 4579 C CA . THR B 1 236 ? 4.25 -4.57 3.096 1 94.38 236 THR B CA 1
ATOM 4580 C C . THR B 1 236 ? 4.23 -5.855 3.916 1 94.38 236 THR B C 1
ATOM 4582 O O . THR B 1 236 ? 3.559 -5.934 4.949 1 94.38 236 THR B O 1
ATOM 4585 N N . ALA B 1 237 ? 4.973 -6.816 3.48 1 95.94 237 ALA B N 1
ATOM 4586 C CA . ALA B 1 237 ? 5.062 -8.07 4.223 1 95.94 237 ALA B CA 1
ATOM 4587 C C . ALA B 1 237 ? 5.73 -7.859 5.578 1 95.94 237 ALA B C 1
ATOM 4589 O O . ALA B 1 237 ? 5.262 -8.383 6.594 1 95.94 237 ALA B O 1
ATOM 4590 N N . TYR B 1 238 ? 6.777 -7.035 5.586 1 96.75 238 TYR B N 1
ATOM 4591 C CA . TYR B 1 238 ? 7.551 -6.785 6.797 1 96.75 238 TYR B CA 1
ATOM 4592 C C . TYR B 1 238 ? 6.699 -6.082 7.852 1 96.75 238 TYR B C 1
ATOM 4594 O O . TYR B 1 238 ? 6.766 -6.418 9.031 1 96.75 238 TYR B O 1
ATOM 4602 N N . LYS B 1 239 ? 5.93 -5.125 7.367 1 93.25 239 LYS B N 1
ATOM 4603 C CA . LYS B 1 239 ? 5.121 -4.324 8.281 1 93.25 239 LYS B CA 1
ATOM 4604 C C . LYS B 1 239 ? 4.152 -5.203 9.07 1 93.25 239 LYS B C 1
ATOM 4606 O O . LYS B 1 239 ? 3.924 -4.973 10.258 1 93.25 239 LYS B O 1
ATOM 4611 N N . ASN B 1 240 ? 3.674 -6.254 8.445 1 88.31 240 ASN B N 1
ATOM 4612 C CA . ASN B 1 240 ? 2.619 -7.07 9.039 1 88.31 240 ASN B CA 1
ATOM 4613 C C . ASN B 1 240 ? 3.174 -8.367 9.617 1 88.31 240 ASN B C 1
ATOM 4615 O O . ASN B 1 240 ? 2.438 -9.148 10.219 1 88.31 240 ASN B O 1
ATOM 4619 N N . SER B 1 241 ? 4.422 -8.57 9.531 1 93.44 241 SER B N 1
ATOM 4620 C CA . SER B 1 241 ? 5.016 -9.836 9.953 1 93.44 241 SER B CA 1
ATOM 4621 C C . SER B 1 241 ? 5.539 -9.75 11.383 1 93.44 241 SER B C 1
ATOM 4623 O O . SER B 1 241 ? 5.789 -8.656 11.891 1 93.44 241 SER B O 1
ATOM 4625 N N . GLU B 1 242 ? 5.641 -10.914 11.953 1 93.5 242 GLU B N 1
ATOM 4626 C CA . GLU B 1 242 ? 6.363 -11 13.219 1 93.5 242 GLU B CA 1
ATOM 4627 C C . GLU B 1 242 ? 7.848 -10.703 13.023 1 93.5 242 GLU B C 1
ATOM 4629 O O . GLU B 1 242 ? 8.453 -11.164 12.055 1 93.5 242 GLU B O 1
ATOM 4634 N N . LYS B 1 243 ? 8.359 -9.961 13.961 1 94.19 243 LYS B N 1
ATOM 4635 C CA . LYS B 1 243 ? 9.758 -9.547 13.852 1 94.19 243 LYS B CA 1
ATOM 4636 C C . LYS B 1 243 ? 10.695 -10.57 14.484 1 94.19 243 LYS B C 1
ATOM 4638 O O . LYS B 1 243 ? 11.156 -10.383 15.609 1 94.19 243 LYS B O 1
ATOM 4643 N N . THR B 1 244 ? 11.109 -11.547 13.75 1 93.75 244 THR B N 1
ATOM 4644 C CA . THR B 1 244 ? 12.07 -12.539 14.227 1 93.75 244 THR B CA 1
ATOM 4645 C C . THR B 1 244 ? 13.5 -12.055 14 1 93.75 244 THR B C 1
ATOM 4647 O O . THR B 1 244 ? 13.734 -11.156 13.188 1 93.75 244 THR B O 1
ATOM 4650 N N . ASP B 1 245 ? 14.461 -12.695 14.648 1 93.5 245 ASP B N 1
ATOM 4651 C CA . ASP B 1 245 ? 15.859 -12.32 14.5 1 93.5 245 ASP B CA 1
ATOM 4652 C C . ASP B 1 245 ? 16.312 -12.461 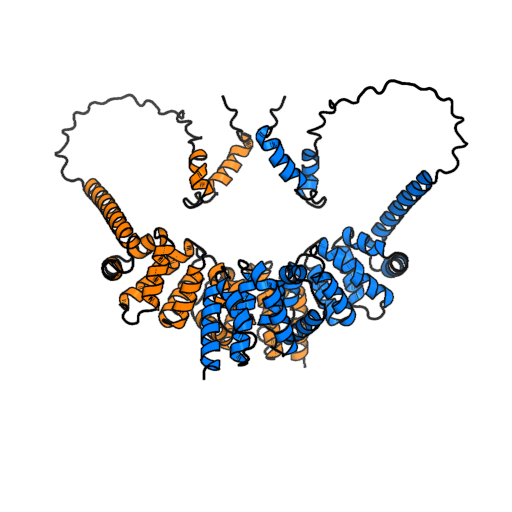13.047 1 93.5 245 ASP B C 1
ATOM 4654 O O . ASP B 1 245 ? 17.031 -11.602 12.531 1 93.5 245 ASP B O 1
ATOM 4658 N N . ARG B 1 246 ? 15.961 -13.469 12.461 1 95.12 246 ARG B N 1
ATOM 4659 C CA . ARG B 1 246 ? 16.344 -13.719 11.078 1 95.12 246 ARG B CA 1
ATOM 4660 C C . ARG B 1 246 ? 15.797 -12.648 10.148 1 95.12 246 ARG B C 1
ATOM 4662 O O . ARG B 1 246 ? 16.5 -12.164 9.266 1 95.12 246 ARG B O 1
ATOM 4669 N N . ILE B 1 247 ? 14.539 -12.305 10.367 1 96.31 247 ILE B N 1
ATOM 4670 C CA . ILE B 1 247 ? 13.906 -11.281 9.539 1 96.31 247 ILE B CA 1
ATOM 4671 C C . ILE B 1 247 ? 14.578 -9.938 9.781 1 96.31 247 ILE B C 1
ATOM 4673 O O . ILE B 1 247 ? 14.859 -9.195 8.828 1 96.31 247 ILE B O 1
ATOM 4677 N N . GLN B 1 248 ? 14.875 -9.625 11.016 1 95.31 248 GLN B N 1
ATOM 4678 C CA . GLN B 1 248 ? 15.523 -8.367 11.352 1 95.31 248 GLN B CA 1
ATOM 4679 C C . GLN B 1 248 ? 16.906 -8.273 10.719 1 95.31 248 GLN B C 1
ATOM 4681 O O . GLN B 1 248 ? 17.281 -7.238 10.164 1 95.31 248 GLN B O 1
ATOM 4686 N N . THR B 1 249 ? 17.609 -9.359 10.758 1 95 249 THR B N 1
ATOM 4687 C CA . THR B 1 249 ? 18.938 -9.391 10.156 1 95 249 THR B CA 1
ATOM 4688 C C . THR B 1 249 ? 18.859 -9.227 8.648 1 95 249 THR B C 1
ATOM 4690 O O . THR B 1 249 ? 19.641 -8.477 8.055 1 95 249 THR B O 1
ATOM 4693 N N . PHE B 1 250 ? 17.953 -9.914 8.039 1 96.56 250 PHE B N 1
ATOM 4694 C CA . PHE B 1 250 ? 17.734 -9.844 6.602 1 96.56 250 PHE B CA 1
ATOM 4695 C C . PHE B 1 250 ? 17.438 -8.414 6.168 1 96.56 250 PHE B C 1
ATOM 4697 O O . PHE B 1 250 ? 18.031 -7.906 5.219 1 96.56 250 PHE B O 1
ATOM 4704 N N . ILE B 1 251 ? 16.5 -7.699 6.852 1 97 251 ILE B N 1
ATOM 4705 C CA . ILE B 1 251 ? 16.078 -6.348 6.508 1 97 251 ILE B CA 1
ATOM 4706 C C . ILE B 1 251 ? 17.234 -5.375 6.742 1 97 251 ILE B C 1
ATOM 4708 O O . ILE B 1 251 ? 17.516 -4.523 5.898 1 97 251 ILE B O 1
ATOM 4712 N N . LEU B 1 252 ? 17.938 -5.543 7.82 1 96.31 252 LEU B N 1
ATOM 4713 C CA . LEU B 1 252 ? 19.062 -4.668 8.141 1 96.31 252 LEU B CA 1
ATOM 4714 C C . LEU B 1 252 ? 20.141 -4.754 7.062 1 96.31 252 LEU B C 1
ATOM 4716 O O . LEU B 1 252 ? 20.625 -3.73 6.586 1 96.31 252 LEU B O 1
ATOM 4720 N N . ASP B 1 253 ? 20.453 -5.965 6.734 1 96.19 253 ASP B N 1
ATOM 4721 C CA . ASP B 1 253 ? 21.484 -6.18 5.727 1 96.19 253 ASP B CA 1
ATOM 4722 C C . ASP B 1 253 ? 21.156 -5.441 4.434 1 96.19 253 ASP B C 1
ATOM 4724 O O . ASP B 1 253 ? 22.016 -4.793 3.838 1 96.19 253 ASP B O 1
ATOM 4728 N N . HIS B 1 254 ? 19.953 -5.508 4.062 1 97.12 254 HIS B N 1
ATOM 4729 C CA . HIS B 1 254 ? 19.547 -4.883 2.803 1 97.12 254 HIS B CA 1
ATOM 4730 C C . HIS B 1 254 ? 19.422 -3.373 2.951 1 97.12 254 HIS B C 1
ATOM 4732 O O . HIS B 1 254 ? 19.672 -2.627 2.002 1 97.12 254 HIS B O 1
ATOM 4738 N N . ILE B 1 255 ? 19.031 -2.881 4.09 1 96.5 255 ILE B N 1
ATOM 4739 C CA . ILE B 1 255 ? 19 -1.444 4.352 1 96.5 255 ILE B CA 1
ATOM 4740 C C . ILE B 1 255 ? 20.422 -0.874 4.23 1 96.5 255 ILE B C 1
ATOM 4742 O O . ILE B 1 255 ? 20.625 0.158 3.588 1 96.5 255 ILE B O 1
ATOM 4746 N N . LEU B 1 256 ? 21.344 -1.573 4.797 1 96.06 256 LEU B N 1
ATOM 4747 C CA . LEU B 1 256 ? 22.719 -1.108 4.77 1 96.06 256 LEU B CA 1
ATOM 4748 C C . LEU B 1 256 ? 23.281 -1.153 3.352 1 96.06 256 LEU B C 1
ATOM 4750 O O . LEU B 1 256 ? 24.031 -0.256 2.945 1 96.06 256 LEU B O 1
ATOM 4754 N N . GLN B 1 257 ? 22.875 -2.129 2.609 1 95.69 257 GLN B N 1
ATOM 4755 C CA . GLN B 1 257 ? 23.391 -2.318 1.259 1 95.69 257 GLN B CA 1
ATOM 4756 C C . GLN B 1 257 ? 22.797 -1.302 0.292 1 95.69 257 GLN B C 1
ATOM 4758 O O . GLN B 1 257 ? 23.484 -0.813 -0.609 1 95.69 257 GLN B O 1
ATOM 4763 N N . CYS B 1 258 ? 21.531 -0.956 0.517 1 96.19 258 CYS B N 1
ATOM 4764 C CA . CYS B 1 258 ? 20.797 -0.175 -0.473 1 96.19 258 CYS B CA 1
ATOM 4765 C C . CYS B 1 258 ? 20.672 1.282 -0.041 1 96.19 258 CYS B C 1
ATOM 4767 O O . CYS B 1 258 ? 20.203 2.125 -0.806 1 96.19 258 CYS B O 1
ATOM 4769 N N . GLY B 1 259 ? 21.094 1.661 1.089 1 95.06 259 GLY B N 1
ATOM 4770 C CA . GLY B 1 259 ? 20.844 2.967 1.683 1 95.06 259 GLY B CA 1
ATOM 4771 C C . GLY B 1 259 ? 21.297 4.117 0.799 1 95.06 259 GLY B C 1
ATOM 4772 O O . GLY B 1 259 ? 20.562 5.09 0.617 1 95.06 259 GLY B O 1
ATOM 4773 N N . HIS B 1 260 ? 22.391 3.926 0.166 1 93.38 260 HIS B N 1
ATOM 4774 C CA . HIS B 1 260 ? 22.938 5.004 -0.648 1 93.38 260 HIS B CA 1
ATOM 4775 C C . HIS B 1 260 ? 22.234 5.086 -2 1 93.38 260 HIS B C 1
ATOM 4777 O O . HIS B 1 260 ? 21.984 6.18 -2.512 1 93.38 260 HIS B O 1
ATOM 4783 N N . ILE B 1 261 ? 21.875 3.924 -2.496 1 95.62 261 ILE B N 1
ATOM 4784 C CA . ILE B 1 261 ? 21.25 3.838 -3.814 1 95.62 261 ILE B CA 1
ATOM 4785 C C . ILE B 1 261 ? 19.812 4.324 -3.74 1 95.62 261 ILE B C 1
ATOM 4787 O O . ILE B 1 261 ? 19.312 4.949 -4.68 1 95.62 261 ILE B O 1
ATOM 4791 N N . CYS B 1 262 ? 19.188 4.152 -2.641 1 97.06 262 CYS B N 1
ATOM 4792 C CA . CYS B 1 262 ? 17.75 4.422 -2.502 1 97.06 262 CYS B CA 1
ATOM 4793 C C . CYS B 1 262 ? 17.516 5.703 -1.71 1 97.06 262 CYS B C 1
ATOM 4795 O O . CYS B 1 262 ? 16.516 5.824 -1.006 1 97.06 262 CYS B O 1
ATOM 4797 N N . SER B 1 263 ? 18.391 6.68 -1.795 1 94.56 263 SER B N 1
ATOM 4798 C CA . SER B 1 263 ? 18.344 7.879 -0.967 1 94.56 263 SER B CA 1
ATOM 4799 C C . SER B 1 263 ? 17.094 8.703 -1.268 1 94.56 263 SER B C 1
ATOM 4801 O O . SER B 1 263 ? 16.625 9.461 -0.416 1 94.56 263 SER B O 1
ATOM 4803 N N . ASN B 1 264 ? 16.516 8.5 -2.424 1 93.81 264 ASN B N 1
ATOM 4804 C CA . ASN B 1 264 ? 15.336 9.281 -2.785 1 93.81 264 ASN B CA 1
ATOM 4805 C C . ASN B 1 264 ? 14.102 8.398 -2.938 1 93.81 264 ASN B C 1
ATOM 4807 O O . ASN B 1 264 ? 13.039 8.867 -3.354 1 93.81 264 ASN B O 1
ATOM 4811 N N . ASP B 1 265 ? 14.211 7.191 -2.672 1 94.81 265 ASP B N 1
ATOM 4812 C CA . ASP B 1 265 ? 13.117 6.246 -2.873 1 94.81 265 ASP B CA 1
ATOM 4813 C C . ASP B 1 265 ? 12.141 6.273 -1.697 1 94.81 265 ASP B C 1
ATOM 4815 O O . ASP B 1 265 ? 12.531 6.016 -0.556 1 94.81 265 ASP B O 1
ATOM 4819 N N . LYS B 1 266 ? 10.938 6.52 -1.95 1 93.38 266 LYS B N 1
ATOM 4820 C CA . LYS B 1 266 ? 9.914 6.629 -0.914 1 93.38 266 LYS B CA 1
ATOM 4821 C C . LYS B 1 266 ? 9.664 5.285 -0.245 1 93.38 266 LYS B C 1
ATOM 4823 O O . LYS B 1 266 ? 9.414 5.219 0.961 1 93.38 266 LYS B O 1
ATOM 4828 N N . HIS B 1 267 ? 9.695 4.242 -1.045 1 95.06 267 HIS B N 1
ATOM 4829 C CA . HIS B 1 267 ? 9.414 2.922 -0.499 1 95.06 267 HIS B CA 1
ATOM 4830 C C . HIS B 1 267 ? 10.547 2.436 0.395 1 95.06 267 HIS B C 1
ATOM 4832 O O . HIS B 1 267 ? 10.312 1.766 1.401 1 95.06 267 HIS B O 1
ATOM 4838 N N . PHE B 1 268 ? 11.781 2.832 0.035 1 97.19 268 PHE B N 1
ATOM 4839 C CA . PHE B 1 268 ? 12.906 2.559 0.921 1 97.19 268 PHE B CA 1
ATOM 4840 C C . PHE B 1 268 ? 12.75 3.297 2.244 1 97.19 268 PHE B C 1
ATOM 4842 O O . PHE B 1 268 ? 12.977 2.725 3.312 1 97.19 268 PHE B O 1
ATOM 4849 N N . GLY B 1 269 ? 12.336 4.535 2.18 1 96.81 269 GLY B N 1
ATOM 4850 C CA . GLY B 1 269 ? 12.094 5.309 3.387 1 96.81 269 GLY B CA 1
ATOM 4851 C C . GLY B 1 269 ? 11.062 4.676 4.305 1 96.81 269 GLY B C 1
ATOM 4852 O O . GLY B 1 269 ? 11.234 4.652 5.523 1 96.81 269 GLY B O 1
ATOM 4853 N N . ARG B 1 270 ? 9.961 4.109 3.732 1 95.81 270 ARG B N 1
ATOM 4854 C CA . ARG B 1 270 ? 8.93 3.418 4.496 1 95.81 270 ARG B CA 1
ATOM 4855 C C . ARG B 1 270 ? 9.508 2.203 5.219 1 95.81 270 ARG B C 1
ATOM 4857 O O . ARG B 1 270 ? 9.203 1.967 6.387 1 95.81 270 ARG B O 1
ATOM 4864 N N . LEU B 1 271 ? 10.273 1.475 4.477 1 97.5 271 LEU B N 1
ATOM 4865 C CA . LEU B 1 271 ? 10.883 0.273 5.039 1 97.5 271 LEU B CA 1
ATOM 4866 C C . LEU B 1 271 ? 11.844 0.628 6.168 1 97.5 271 LEU B C 1
ATOM 4868 O O . LEU B 1 271 ? 11.82 -0.004 7.227 1 97.5 271 LEU B O 1
ATOM 4872 N N . LEU B 1 272 ? 12.68 1.635 5.906 1 97.12 272 LEU B N 1
ATOM 4873 C CA . LEU B 1 272 ? 13.617 2.105 6.914 1 97.12 272 LEU B CA 1
ATOM 4874 C C . LEU B 1 272 ? 12.891 2.52 8.188 1 97.12 272 LEU B C 1
ATOM 4876 O O . LEU B 1 272 ? 13.281 2.131 9.289 1 97.12 272 LEU B O 1
ATOM 4880 N N . LEU B 1 273 ? 11.805 3.26 8.023 1 96.62 273 LEU B N 1
ATOM 4881 C CA . LEU B 1 273 ? 11.016 3.715 9.156 1 96.62 273 LEU B CA 1
ATOM 4882 C C . LEU B 1 273 ? 10.406 2.535 9.906 1 96.62 273 LEU B C 1
ATOM 4884 O O . LEU B 1 273 ? 10.477 2.471 11.133 1 96.62 273 LEU B O 1
ATOM 4888 N N . ALA B 1 274 ? 9.797 1.604 9.18 1 95.94 274 ALA B N 1
ATOM 4889 C CA . ALA B 1 274 ? 9.188 0.424 9.789 1 95.94 274 ALA B CA 1
ATOM 4890 C C . ALA B 1 274 ? 10.227 -0.377 10.57 1 95.94 274 ALA B C 1
ATOM 4892 O O . ALA B 1 274 ? 9.93 -0.894 11.656 1 95.94 274 ALA B O 1
ATOM 4893 N N . PHE B 1 275 ? 11.43 -0.461 10.016 1 96.19 275 PHE B N 1
ATOM 4894 C CA . PHE B 1 275 ? 12.523 -1.178 10.672 1 96.19 275 PHE B CA 1
ATOM 4895 C C . PHE B 1 275 ? 12.906 -0.496 11.977 1 96.19 275 PHE B C 1
ATOM 4897 O O . PHE B 1 275 ? 13.031 -1.153 13.016 1 96.19 275 PHE B O 1
ATOM 4904 N N . LEU B 1 276 ? 13.008 0.803 11.945 1 95.25 276 LEU B N 1
ATOM 4905 C CA . LEU B 1 276 ? 13.375 1.564 13.133 1 95.25 276 LEU B CA 1
ATOM 4906 C C . LEU B 1 276 ? 12.305 1.451 14.211 1 95.25 276 LEU B C 1
ATOM 4908 O O . LEU B 1 276 ? 12.617 1.335 15.391 1 95.25 276 LEU B O 1
ATOM 4912 N N . GLN B 1 277 ? 11.078 1.499 13.797 1 93 277 GLN B N 1
ATOM 4913 C CA . GLN B 1 277 ? 9.977 1.341 14.734 1 93 277 GLN B CA 1
ATOM 4914 C C . GLN B 1 277 ? 10.008 -0.034 15.398 1 93 277 GLN B C 1
ATOM 4916 O O . GLN B 1 277 ? 9.758 -0.158 16.594 1 93 277 GLN B O 1
ATOM 4921 N N . ALA B 1 278 ? 10.297 -1.061 14.602 1 93.25 278 ALA B N 1
ATOM 4922 C CA . ALA B 1 278 ? 10.406 -2.416 15.141 1 93.25 278 ALA B CA 1
ATOM 4923 C C . ALA B 1 278 ? 11.57 -2.527 16.125 1 93.25 278 ALA B C 1
ATOM 4925 O O . ALA B 1 278 ? 11.438 -3.145 17.172 1 93.25 278 ALA B O 1
ATOM 4926 N N . GLU B 1 279 ? 12.664 -1.896 15.781 1 92.31 279 GLU B N 1
ATOM 4927 C CA . GLU B 1 279 ? 13.836 -1.899 16.656 1 92.31 279 GLU B CA 1
ATOM 4928 C C . GLU B 1 279 ? 13.523 -1.221 17.984 1 92.31 279 GLU B C 1
ATOM 4930 O O . GLU B 1 279 ? 13.969 -1.679 19.047 1 92.31 279 GLU B O 1
ATOM 4935 N N . LYS B 1 280 ? 12.82 -0.192 17.859 1 89.88 280 LYS B N 1
ATOM 4936 C CA . LYS B 1 280 ? 12.414 0.515 19.062 1 89.88 280 LYS B CA 1
ATOM 4937 C C . LYS B 1 280 ? 11.539 -0.368 19.953 1 89.88 280 LYS B C 1
ATOM 4939 O O . LYS B 1 280 ? 11.734 -0.431 21.172 1 89.88 280 LYS B O 1
ATOM 4944 N N . HIS B 1 281 ? 10.625 -1.02 19.359 1 88.19 281 HIS B N 1
ATOM 4945 C CA . HIS B 1 281 ? 9.703 -1.882 20.094 1 88.19 281 HIS B CA 1
ATOM 4946 C C . HIS B 1 281 ? 10.438 -3.059 20.719 1 88.19 281 HIS B C 1
ATOM 4948 O O . HIS B 1 281 ? 10.109 -3.479 21.844 1 88.19 281 HIS B O 1
ATOM 4954 N N . LEU B 1 282 ? 11.406 -3.584 19.969 1 88.12 282 LEU B N 1
ATOM 4955 C CA . LEU B 1 282 ? 12.148 -4.75 20.422 1 88.12 282 LEU B CA 1
ATOM 4956 C C . LEU B 1 282 ? 13.297 -4.336 21.328 1 88.12 282 LEU B C 1
ATOM 4958 O O . LEU B 1 282 ? 13.906 -5.18 22 1 88.12 282 LEU B O 1
ATOM 4962 N N . ASN B 1 283 ? 13.594 -3.049 21.344 1 83 283 ASN B N 1
ATOM 4963 C CA . ASN B 1 283 ? 14.695 -2.496 22.125 1 83 283 ASN B CA 1
ATOM 4964 C C . ASN B 1 283 ? 16.031 -3.115 21.734 1 83 283 ASN B C 1
ATOM 4966 O O . ASN B 1 283 ? 16.797 -3.555 22.594 1 83 283 ASN B O 1
ATOM 4970 N N . ILE B 1 284 ? 16.109 -3.271 20.391 1 76.88 284 ILE B N 1
ATOM 4971 C CA . ILE B 1 284 ? 17.344 -3.789 19.828 1 76.88 284 ILE B CA 1
ATOM 4972 C C . ILE B 1 284 ? 18.047 -2.693 19.031 1 76.88 284 ILE B C 1
ATOM 4974 O O . ILE B 1 284 ? 17.391 -1.888 18.359 1 76.88 284 ILE B O 1
ATOM 4978 N N . CYS B 1 285 ? 19.172 -2.244 19.422 1 66.69 285 CYS B N 1
ATOM 4979 C CA . CYS B 1 285 ? 19.859 -1.235 18.609 1 66.69 285 CYS B CA 1
ATOM 4980 C C . CYS B 1 285 ? 21.203 -1.751 18.125 1 66.69 285 CYS B C 1
ATOM 4982 O O . CYS B 1 285 ? 22.141 -1.899 18.906 1 66.69 285 CYS B O 1
ATOM 4984 N N . GLN B 1 286 ? 21.125 -2.225 16.922 1 73.19 286 GLN B N 1
ATOM 4985 C CA . GLN B 1 286 ? 22.391 -2.586 16.312 1 73.19 286 GLN B CA 1
ATOM 4986 C C . GLN B 1 286 ? 22.734 -1.646 15.156 1 73.19 286 GLN B C 1
ATOM 4988 O O . GLN B 1 286 ? 21.844 -1.002 14.594 1 73.19 286 GLN B O 1
ATOM 4993 N N . ASN B 1 287 ? 24.062 -1.319 14.914 1 81.38 287 ASN B N 1
ATOM 4994 C CA . ASN B 1 287 ? 24.594 -0.633 13.75 1 81.38 287 ASN B CA 1
ATOM 4995 C C . ASN B 1 287 ? 24.141 0.824 13.695 1 81.38 287 ASN B C 1
ATOM 4997 O O . ASN B 1 287 ? 23.766 1.323 12.633 1 81.38 287 ASN B O 1
ATOM 5001 N N . TYR B 1 288 ? 24.172 1.468 14.781 1 86.88 288 TYR B N 1
ATOM 5002 C CA . TYR B 1 288 ? 23.656 2.83 14.93 1 86.88 288 TYR B CA 1
ATOM 5003 C C . TYR B 1 288 ? 24.375 3.783 13.977 1 86.88 288 TYR B C 1
ATOM 5005 O O . TYR B 1 288 ? 23.734 4.574 13.289 1 86.88 288 TYR B O 1
ATOM 5013 N N . GLY B 1 289 ? 25.672 3.625 13.945 1 88.31 289 GLY B N 1
ATOM 5014 C CA . GLY B 1 289 ? 26.438 4.523 13.094 1 88.31 289 GLY B CA 1
ATOM 5015 C C . GLY B 1 289 ? 26.062 4.434 11.625 1 88.31 289 GLY B C 1
ATOM 5016 O O . GLY B 1 289 ? 25.859 5.453 10.969 1 88.31 289 GLY B O 1
ATOM 5017 N N . ASN B 1 290 ? 25.984 3.303 11.133 1 93.25 290 ASN B N 1
ATOM 5018 C CA . ASN B 1 290 ? 25.641 3.096 9.734 1 93.25 290 ASN B CA 1
ATOM 5019 C C . ASN B 1 290 ? 24.219 3.549 9.422 1 93.25 290 ASN B C 1
ATOM 5021 O O . ASN B 1 290 ? 23.969 4.156 8.383 1 93.25 290 ASN B O 1
ATOM 5025 N N . ILE B 1 291 ? 23.312 3.293 10.359 1 94.31 291 ILE B N 1
ATOM 5026 C CA . ILE B 1 291 ? 21.922 3.67 10.172 1 94.31 291 ILE B CA 1
ATOM 5027 C C . ILE B 1 291 ? 21.797 5.191 10.188 1 94.31 291 ILE B C 1
ATOM 5029 O O . ILE B 1 291 ? 21.047 5.762 9.391 1 94.31 291 ILE B O 1
ATOM 5033 N N . GLU B 1 292 ? 22.531 5.812 10.992 1 94.5 292 GLU B N 1
ATOM 5034 C CA . GLU B 1 292 ? 22.531 7.273 11.062 1 94.5 292 GLU B CA 1
ATOM 5035 C C . GLU B 1 292 ? 22.953 7.887 9.734 1 94.5 292 GLU B C 1
ATOM 5037 O O . GLU B 1 292 ? 22.328 8.828 9.242 1 94.5 292 GLU B O 1
ATOM 5042 N N . ARG B 1 293 ? 23.953 7.359 9.219 1 95.31 293 ARG B N 1
ATOM 5043 C CA . ARG B 1 293 ? 24.453 7.855 7.941 1 95.31 293 ARG B CA 1
ATOM 5044 C C . ARG B 1 293 ? 23.422 7.703 6.84 1 95.31 293 ARG B C 1
ATOM 5046 O O . ARG B 1 293 ? 23.266 8.586 5.992 1 95.31 293 ARG B O 1
ATOM 5053 N N . ILE B 1 294 ? 22.703 6.602 6.859 1 96.5 294 ILE B N 1
ATOM 5054 C CA . ILE B 1 294 ? 21.672 6.332 5.859 1 96.5 294 ILE B CA 1
ATOM 5055 C C . ILE B 1 294 ? 20.531 7.332 6.012 1 96.5 294 ILE B C 1
ATOM 5057 O O . ILE B 1 294 ? 20.031 7.859 5.02 1 96.5 294 ILE B O 1
ATOM 5061 N N . ILE B 1 295 ? 20.156 7.633 7.223 1 96.44 295 ILE B N 1
ATOM 5062 C CA . ILE B 1 295 ? 19.078 8.586 7.477 1 96.44 295 ILE B CA 1
ATOM 5063 C C . ILE B 1 295 ? 19.516 9.984 7.039 1 96.44 295 ILE B C 1
ATOM 5065 O O . ILE B 1 295 ? 18.734 10.727 6.453 1 96.44 295 ILE B O 1
ATOM 5069 N N . GLU B 1 296 ? 20.703 10.32 7.223 1 95.81 296 GLU B N 1
ATOM 5070 C CA . GLU B 1 296 ? 21.234 11.648 6.926 1 95.81 296 GLU B CA 1
ATOM 5071 C C . GLU B 1 296 ? 21.172 11.945 5.43 1 95.81 296 GLU B C 1
ATOM 5073 O O . GLU B 1 296 ? 20.859 13.07 5.031 1 95.81 296 GLU B O 1
ATOM 5078 N N . ILE B 1 297 ? 21.422 10.953 4.707 1 95.81 297 ILE B N 1
ATOM 5079 C CA . ILE B 1 297 ? 21.5 11.195 3.273 1 95.81 297 ILE B CA 1
ATOM 5080 C C . ILE B 1 297 ? 20.141 10.992 2.627 1 95.81 297 ILE B C 1
ATOM 5082 O O . ILE B 1 297 ? 19.938 11.305 1.45 1 95.81 297 ILE B O 1
ATOM 5086 N N . HIS B 1 298 ? 19.188 10.438 3.334 1 95.25 298 HIS B N 1
ATOM 5087 C CA . HIS B 1 298 ? 17.875 10.156 2.77 1 95.25 298 HIS B CA 1
ATOM 5088 C C . HIS B 1 298 ? 17.094 11.438 2.494 1 95.25 298 HIS B C 1
ATOM 5090 O O . HIS B 1 298 ? 17.141 12.383 3.291 1 95.25 298 HIS B O 1
ATOM 5096 N N . LYS B 1 299 ? 16.297 11.469 1.415 1 92.06 299 LYS B N 1
ATOM 5097 C CA . LYS B 1 299 ? 15.68 12.719 0.991 1 92.06 299 LYS B CA 1
ATOM 5098 C C . LYS B 1 299 ? 14.172 12.539 0.796 1 92.06 299 LYS B C 1
ATOM 5100 O O . LYS B 1 299 ? 13.477 13.477 0.41 1 92.06 299 LYS B O 1
ATOM 5105 N N . SER B 1 300 ? 13.664 11.383 0.998 1 91.12 300 SER B N 1
ATOM 5106 C CA . SER B 1 300 ? 12.219 11.195 0.877 1 91.12 300 SER B CA 1
ATOM 5107 C C . SER B 1 300 ? 11.484 11.781 2.076 1 91.12 300 SER B C 1
ATOM 5109 O O . SER B 1 300 ? 12.109 12.156 3.074 1 91.12 300 SER B O 1
ATOM 5111 N N . PRO B 1 301 ? 10.148 11.906 2.035 1 90 301 PRO B N 1
ATOM 5112 C CA . PRO B 1 301 ? 9.367 12.453 3.148 1 90 301 PRO B CA 1
ATOM 5113 C C . PRO B 1 301 ? 9.531 11.648 4.434 1 90 301 PRO B C 1
ATOM 5115 O O . PRO B 1 301 ? 9.188 12.125 5.516 1 90 301 PRO B O 1
ATOM 5118 N N . PHE B 1 302 ? 10.117 10.539 4.398 1 94 302 PHE B N 1
ATOM 5119 C CA . PHE B 1 302 ? 10.211 9.664 5.562 1 94 302 PHE B CA 1
ATOM 5120 C C . PHE B 1 302 ? 11.5 9.914 6.332 1 94 302 PHE B C 1
ATOM 5122 O O . PHE B 1 302 ? 11.711 9.344 7.402 1 94 302 PHE B O 1
ATOM 5129 N N . ARG B 1 303 ? 12.289 10.797 5.789 1 93.88 303 ARG B N 1
ATOM 5130 C CA . ARG B 1 303 ? 13.547 11.117 6.457 1 93.88 303 ARG B CA 1
ATOM 5131 C C . ARG B 1 303 ? 13.297 11.609 7.879 1 93.88 303 ARG B C 1
ATOM 5133 O O . ARG B 1 303 ? 13.906 11.117 8.828 1 93.88 303 ARG B O 1
ATOM 5140 N N . ARG B 1 304 ? 12.484 12.555 8.07 1 91.44 304 ARG B N 1
ATOM 5141 C CA . ARG B 1 304 ? 12.266 13.188 9.367 1 91.44 304 ARG B CA 1
ATOM 5142 C C . ARG B 1 304 ? 11.633 12.203 10.352 1 91.44 304 ARG B C 1
ATOM 5144 O O . ARG B 1 304 ? 12.094 12.078 11.484 1 91.44 304 ARG B O 1
ATOM 5151 N N . PRO B 1 305 ? 10.57 11.531 9.938 1 92.56 305 PRO B N 1
ATOM 5152 C CA . PRO B 1 305 ? 10.062 10.5 10.836 1 92.56 305 PRO B CA 1
ATOM 5153 C C . PRO B 1 305 ? 11.141 9.508 11.266 1 92.56 305 PRO B C 1
ATOM 5155 O O . PRO B 1 305 ? 11.195 9.125 12.438 1 92.56 305 PRO B O 1
ATOM 5158 N N . CYS B 1 306 ? 11.953 9.109 10.328 1 95.12 306 CYS B N 1
ATOM 5159 C CA . CYS B 1 306 ? 13.047 8.203 10.656 1 95.12 306 CYS B CA 1
ATOM 5160 C C . CYS B 1 306 ? 13.984 8.828 11.68 1 95.12 306 CYS B C 1
ATOM 5162 O O . CYS B 1 306 ? 14.375 8.172 12.648 1 95.12 306 CYS B O 1
ATOM 5164 N N . TRP B 1 307 ? 14.273 10.07 11.461 1 93.06 307 TRP B N 1
ATOM 5165 C CA . TRP B 1 307 ? 15.164 10.789 12.367 1 93.06 307 TRP B CA 1
ATOM 5166 C C . TRP B 1 307 ? 14.57 10.867 13.773 1 93.06 307 TRP B C 1
ATOM 5168 O O . TRP B 1 307 ? 15.273 10.688 14.766 1 93.06 307 TRP B O 1
ATOM 5178 N N . ASN B 1 308 ? 13.336 11.133 13.859 1 89.12 308 ASN B N 1
ATOM 5179 C CA . ASN B 1 308 ? 12.664 11.242 15.148 1 89.12 308 ASN B CA 1
ATOM 5180 C C . ASN B 1 308 ? 12.742 9.938 15.93 1 89.12 308 ASN B C 1
ATOM 5182 O O . ASN B 1 308 ? 13.078 9.938 17.125 1 89.12 308 ASN B O 1
ATOM 5186 N N . ILE B 1 309 ? 12.445 8.867 15.289 1 91.62 309 ILE B N 1
ATOM 5187 C CA . ILE B 1 309 ? 12.477 7.562 15.953 1 91.62 309 ILE B CA 1
ATOM 5188 C C . ILE B 1 309 ? 13.914 7.207 16.312 1 91.62 309 ILE B C 1
ATOM 5190 O O . ILE B 1 309 ? 14.172 6.656 17.391 1 91.62 309 ILE B O 1
ATOM 5194 N N . PHE B 1 310 ? 14.805 7.578 15.43 1 92.62 310 PHE B N 1
ATOM 5195 C CA . PHE B 1 310 ? 16.203 7.27 15.648 1 92.62 310 PHE B CA 1
ATOM 5196 C C . PHE B 1 310 ? 16.734 7.988 16.891 1 92.62 310 PHE B C 1
ATOM 5198 O O . PHE B 1 310 ? 17.484 7.406 17.672 1 92.62 310 PHE B O 1
ATOM 5205 N N . LYS B 1 311 ? 16.312 9.18 17.094 1 89.44 311 LYS B N 1
ATOM 5206 C CA . LYS B 1 311 ? 16.703 9.953 18.266 1 89.44 311 LYS B CA 1
ATOM 5207 C C . LYS B 1 311 ? 16.156 9.328 19.547 1 89.44 311 LYS B C 1
ATOM 5209 O O . LYS B 1 311 ? 16.828 9.32 20.578 1 89.44 311 LYS B O 1
ATOM 5214 N N . GLU B 1 312 ? 15.008 8.812 19.484 1 85.88 312 GLU B N 1
ATOM 5215 C CA . GLU B 1 312 ? 14.422 8.141 20.641 1 85.88 312 GLU B CA 1
ATOM 5216 C C . GLU B 1 312 ? 15.172 6.852 20.969 1 85.88 312 GLU B C 1
ATOM 5218 O O . GLU B 1 312 ? 15.359 6.523 22.141 1 85.88 312 GLU B O 1
ATOM 5223 N N . LEU B 1 313 ? 15.578 6.188 19.953 1 86.56 313 LEU B N 1
ATOM 5224 C CA . LEU B 1 313 ? 16.328 4.949 20.125 1 86.56 313 LEU B CA 1
ATOM 5225 C C . LEU B 1 313 ? 17.688 5.219 20.75 1 86.56 313 LEU B C 1
ATOM 5227 O O . LEU B 1 313 ? 18.141 4.453 21.609 1 86.56 313 LEU B O 1
ATOM 5231 N N . ASN B 1 314 ? 18.281 6.277 20.328 1 80.94 314 ASN B N 1
ATOM 5232 C CA . ASN B 1 314 ? 19.609 6.645 20.828 1 80.94 314 ASN B CA 1
ATOM 5233 C C . ASN B 1 314 ? 19.547 7.113 22.281 1 80.94 314 ASN B C 1
ATOM 5235 O O . ASN B 1 314 ? 20.469 6.855 23.062 1 80.94 314 ASN B O 1
ATOM 5239 N N . LYS B 1 315 ? 18.531 7.754 22.656 1 75.81 315 LYS B N 1
ATOM 5240 C CA . LYS B 1 315 ? 18.359 8.195 24.031 1 75.81 315 LYS B CA 1
ATOM 5241 C C . LYS B 1 315 ? 18.203 7.004 24.969 1 75.81 315 LYS B C 1
ATOM 5243 O O . LYS B 1 315 ? 18.719 7.016 26.094 1 75.81 315 LYS B O 1
ATOM 5248 N N . ASN B 1 316 ? 17.594 6.059 24.516 1 66.25 316 ASN B N 1
ATOM 5249 C CA . ASN B 1 316 ? 17.375 4.875 25.344 1 66.25 316 ASN B CA 1
ATOM 5250 C C . ASN B 1 316 ? 18.656 4.059 25.5 1 66.25 316 ASN B C 1
ATOM 5252 O O . ASN B 1 316 ? 18.844 3.393 26.516 1 66.25 316 ASN B O 1
ATOM 5256 N N . ASN B 1 317 ? 19.453 4.16 24.484 1 60.44 317 ASN B N 1
ATOM 5257 C CA . ASN B 1 317 ? 20.703 3.42 24.562 1 60.44 317 ASN B CA 1
ATOM 5258 C C . ASN B 1 317 ? 21.734 4.16 25.422 1 60.44 317 ASN B C 1
ATOM 5260 O O . ASN B 1 317 ? 22.688 3.555 25.922 1 60.44 317 ASN B O 1
ATOM 5264 N N . ALA B 1 318 ? 21.609 5.52 25.516 1 56.66 318 ALA B N 1
ATOM 5265 C CA . ALA B 1 318 ? 22.5 6.289 26.375 1 56.66 318 ALA B CA 1
ATOM 5266 C C . ALA B 1 318 ? 22.078 6.188 27.844 1 56.66 318 ALA B C 1
ATOM 5268 O O . ALA B 1 318 ? 22.844 6.531 28.75 1 56.66 318 ALA B O 1
ATOM 5269 N N . LEU B 1 319 ? 20.938 5.645 28.141 1 47 319 LEU B N 1
ATOM 5270 C CA . LEU B 1 319 ? 20.594 5.355 29.531 1 47 319 LEU B CA 1
ATOM 5271 C C . LEU B 1 319 ? 20.938 3.912 29.891 1 47 319 LEU B C 1
ATOM 5273 O O . LEU B 1 319 ? 21.375 3.633 31 1 47 319 LEU B O 1
#

Organism: Galleria mellonella (NCBI:txid7137)

Radius of gyration: 32.67 Å; Cα contacts (8 Å, |Δi|>4): 518; chains: 2; bounding box: 58×102×96 Å